Protein AF-A0AAU2HMX6-F1 (afdb_monomer_lite)

Secondary structure (DSSP, 8-state):
-EEEEE--TT--GGGGHHHHHHHHH-GGGTT-EEEEE-----S--SSTTPPPPPHHHHHHHHHHHHHHTSTT-SSEEEEEETTHHHHHHHHHHHHHHTT-HHHHTTEEEEEEES---STHHHHHHHHHHS-S---GGGTTSHHHHHHHHHHHHHHIIIIIS--S--SS-----EEEEEETT-SSS-HHHHHTT-SSEEEESS-TTTTT---STT-HHHHHHHHHHHHHHHHTTSS-PPPPPS-PPPPPPPPPPP----------------------------------------PPP---------------------------------------BSS-SSPPPTT-EEEEE--S-TTSPPEEEEE-TTS-EEEEEEEEEETTEEEEEEE------PPTT--GGGEEES-SSSSSS--EEEEPTTS-EEEEE--SSS-HHHHTT-EEE--BPPPEETTEEPP-S-GGGEEEE-SS-SSSPEEEEE-TT--EEEE-EEEEEEETTEEEEEEPPPEEE----SS--EEEEE-SSSSSSPEEEEE-TTS-EEEEEEEEEETTEEEEEEEEEEE------GGGEEEE--SSSSSPEEEEE-TT--EEEE----

Structure (mmCIF, N/CA/C/O backbone):
data_AF-A0AAU2HMX6-F1
#
_entry.id   AF-A0AAU2HMX6-F1
#
loop_
_atom_site.group_PDB
_atom_site.id
_atom_site.type_symbol
_atom_site.label_atom_id
_atom_site.label_alt_id
_atom_site.label_comp_id
_atom_site.label_asym_id
_atom_site.label_entity_id
_atom_site.label_seq_id
_atom_site.pdbx_PDB_ins_code
_atom_site.Cartn_x
_atom_site.Cartn_y
_atom_site.Cartn_z
_atom_site.occupancy
_atom_site.B_iso_or_equiv
_atom_site.auth_seq_id
_atom_site.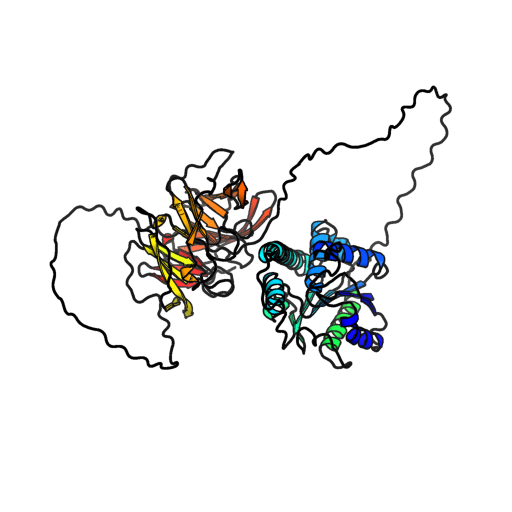auth_comp_id
_atom_site.auth_asym_id
_atom_site.auth_atom_id
_atom_site.pdbx_PDB_model_num
ATOM 1 N N . MET A 1 1 ? 9.942 -1.116 -40.403 1.00 94.50 1 MET A N 1
ATOM 2 C CA . MET A 1 1 ? 9.566 -1.044 -38.970 1.00 94.50 1 MET A CA 1
ATOM 3 C C . MET A 1 1 ? 10.843 -0.977 -38.151 1.00 94.50 1 MET A C 1
ATOM 5 O O . MET A 1 1 ? 11.750 -1.751 -38.435 1.00 94.50 1 MET A O 1
ATOM 9 N N . GLY A 1 2 ? 10.933 -0.077 -37.173 1.00 97.19 2 GLY A N 1
ATOM 10 C CA . GLY A 1 2 ? 12.078 -0.009 -36.263 1.00 97.19 2 GLY A CA 1
ATOM 11 C C . GLY A 1 2 ? 11.901 -0.976 -35.092 1.00 97.19 2 GLY A C 1
ATOM 12 O O . GLY A 1 2 ? 10.845 -0.991 -34.459 1.00 97.19 2 GLY A O 1
ATOM 13 N N . LEU A 1 3 ? 12.916 -1.786 -34.798 1.00 97.62 3 LEU A N 1
ATOM 14 C CA . LEU A 1 3 ? 12.977 -2.635 -33.607 1.00 97.62 3 LEU A CA 1
ATOM 15 C C . LEU A 1 3 ? 13.989 -2.040 -32.631 1.00 97.62 3 LEU A C 1
ATOM 17 O O . LEU A 1 3 ? 15.188 -2.269 -32.765 1.00 97.62 3 LEU A O 1
ATOM 21 N N . VAL A 1 4 ? 13.508 -1.277 -31.657 1.00 98.00 4 VAL A N 1
ATOM 22 C CA . VAL A 1 4 ? 14.359 -0.575 -30.693 1.00 98.00 4 VAL A CA 1
ATOM 23 C C . VAL A 1 4 ? 14.666 -1.498 -29.517 1.00 98.00 4 VAL A C 1
ATOM 25 O O . VAL A 1 4 ? 13.757 -1.959 -28.829 1.00 98.00 4 VAL A O 1
ATOM 28 N N . MET A 1 5 ? 15.950 -1.783 -29.301 1.00 97.00 5 MET A N 1
ATOM 29 C CA . MET A 1 5 ? 16.450 -2.757 -28.332 1.00 97.00 5 MET A CA 1
ATOM 30 C C . MET A 1 5 ? 17.122 -2.037 -27.158 1.00 97.00 5 MET A C 1
ATOM 32 O O . MET A 1 5 ? 18.159 -1.396 -27.328 1.00 97.00 5 MET A O 1
ATOM 36 N N . VAL A 1 6 ? 16.541 -2.151 -25.964 1.00 95.06 6 VAL A N 1
ATOM 37 C CA . VAL A 1 6 ? 16.967 -1.438 -24.748 1.00 95.06 6 VAL A CA 1
ATOM 38 C C . VAL A 1 6 ? 17.592 -2.436 -23.770 1.00 95.06 6 VAL A C 1
ATOM 40 O O . VAL A 1 6 ? 16.901 -3.304 -23.234 1.00 95.06 6 VAL A O 1
ATOM 43 N N . HIS A 1 7 ? 18.908 -2.344 -23.559 1.00 88.88 7 HIS A N 1
ATOM 44 C CA . HIS A 1 7 ? 19.645 -3.225 -22.640 1.00 88.88 7 HIS A CA 1
ATOM 45 C C . HIS A 1 7 ? 19.434 -2.845 -21.160 1.00 88.88 7 HIS A C 1
ATOM 47 O O . HIS A 1 7 ? 18.753 -1.870 -20.861 1.00 88.88 7 HIS A O 1
ATOM 53 N N . GLY A 1 8 ? 20.004 -3.622 -20.230 1.00 81.25 8 GLY A N 1
ATOM 54 C CA . GLY A 1 8 ? 19.900 -3.390 -18.785 1.00 81.25 8 GLY A CA 1
ATOM 55 C C . GLY A 1 8 ? 21.202 -2.942 -18.116 1.00 81.25 8 GLY A C 1
ATOM 56 O O . GLY A 1 8 ? 22.189 -2.599 -18.776 1.00 81.25 8 GLY A O 1
ATOM 57 N N . ILE A 1 9 ? 21.213 -2.974 -16.779 1.00 68.38 9 ILE A N 1
ATOM 58 C CA . ILE A 1 9 ? 22.360 -2.566 -15.956 1.00 68.38 9 ILE A CA 1
ATOM 59 C C . ILE A 1 9 ? 23.556 -3.515 -16.143 1.00 68.38 9 ILE A C 1
ATOM 61 O O . ILE A 1 9 ? 23.386 -4.729 -16.228 1.00 68.38 9 ILE A O 1
ATOM 65 N N . MET A 1 10 ? 24.778 -2.970 -16.172 1.00 61.97 10 MET A N 1
ATOM 66 C CA . MET A 1 10 ? 26.026 -3.726 -16.390 1.00 61.97 10 MET A CA 1
ATOM 67 C C . MET A 1 10 ? 26.096 -4.494 -17.721 1.00 61.97 10 MET A C 1
ATOM 69 O O . MET A 1 10 ? 26.859 -5.454 -17.845 1.00 61.97 10 MET A O 1
ATOM 73 N N . SER A 1 11 ? 25.302 -4.081 -18.701 1.00 71.75 11 SER A N 1
ATOM 74 C CA . SER A 1 11 ? 25.332 -4.605 -20.062 1.00 71.75 11 SER A CA 1
ATOM 75 C C . SER A 1 11 ? 25.375 -3.449 -21.048 1.00 71.75 11 SER A C 1
ATOM 77 O O . SER A 1 11 ? 24.916 -2.356 -20.714 1.00 71.75 11 SER A O 1
ATOM 79 N N . GLY A 1 12 ? 25.935 -3.681 -22.230 1.00 80.81 12 GLY A N 1
ATOM 80 C CA . GLY A 1 12 ? 25.816 -2.783 -23.366 1.00 80.81 12 GLY A CA 1
ATOM 81 C C . GLY A 1 12 ? 24.942 -3.376 -24.477 1.00 80.81 12 GLY A C 1
ATOM 82 O O . GLY A 1 12 ? 24.349 -4.452 -24.315 1.00 80.81 12 GLY A O 1
ATOM 83 N N . PRO A 1 13 ? 24.854 -2.693 -25.629 1.00 86.19 13 PRO A N 1
ATOM 84 C CA . PRO A 1 13 ? 24.048 -3.126 -26.771 1.00 86.19 13 PRO A CA 1
ATOM 85 C C . PRO A 1 13 ? 24.442 -4.512 -27.317 1.00 86.19 13 PRO A C 1
ATOM 87 O O . PRO A 1 13 ? 23.630 -5.173 -27.967 1.00 86.19 13 PRO A O 1
ATOM 90 N N . GLU A 1 14 ? 25.646 -5.003 -27.014 1.00 88.19 14 GLU A N 1
ATOM 91 C CA . GLU A 1 14 ? 26.159 -6.302 -27.451 1.00 88.19 14 GLU A CA 1
ATOM 92 C C . GLU A 1 14 ? 25.348 -7.513 -26.960 1.00 88.19 14 GLU A C 1
ATOM 94 O O . GLU A 1 14 ? 25.406 -8.578 -27.580 1.00 88.19 14 GLU A O 1
ATOM 99 N N . VAL A 1 15 ? 24.553 -7.376 -25.889 1.00 88.69 15 VAL A N 1
ATOM 100 C CA . VAL A 1 15 ? 23.686 -8.470 -25.401 1.00 88.69 15 VAL A CA 1
ATOM 101 C C . VAL A 1 15 ? 22.645 -8.901 -26.431 1.00 88.69 15 VAL A C 1
ATOM 103 O O . VAL A 1 15 ? 22.179 -10.040 -26.404 1.00 88.69 15 VAL A O 1
ATOM 106 N N . TRP A 1 16 ? 22.315 -8.010 -27.367 1.00 93.94 16 TRP A N 1
ATOM 107 C CA . TRP A 1 16 ? 21.343 -8.253 -28.422 1.00 93.94 16 TRP A CA 1
ATOM 108 C C . TRP A 1 16 ? 21.936 -8.937 -29.656 1.00 93.94 16 TRP A C 1
ATOM 110 O O . TRP A 1 16 ? 21.176 -9.406 -30.502 1.00 93.94 16 TRP A O 1
ATOM 120 N N . GLU A 1 17 ? 23.263 -9.052 -29.774 1.00 94.25 17 GLU A N 1
ATOM 121 C CA . GLU A 1 17 ? 23.932 -9.602 -30.964 1.00 94.25 17 GLU A CA 1
ATOM 122 C C . GLU A 1 17 ? 23.432 -10.988 -31.408 1.00 94.25 17 GLU A C 1
ATOM 124 O O . GLU A 1 17 ? 23.238 -11.178 -32.613 1.00 94.25 17 GLU A O 1
ATOM 129 N N . PRO A 1 18 ? 23.171 -11.962 -30.510 1.00 94.62 18 PRO A N 1
ATOM 130 C CA . PRO A 1 18 ? 22.609 -13.249 -30.919 1.00 94.62 18 PRO A CA 1
ATOM 131 C C . PRO A 1 18 ? 21.259 -13.097 -31.634 1.00 94.62 18 PRO A C 1
ATOM 133 O O . PRO A 1 18 ? 21.045 -13.676 -32.698 1.00 94.62 18 PRO A O 1
ATOM 136 N N . LEU A 1 19 ? 20.371 -12.255 -31.098 1.00 94.62 19 LEU A N 1
ATOM 137 C CA . LEU A 1 19 ? 19.058 -11.995 -31.686 1.00 94.62 19 LEU A CA 1
ATOM 138 C C . LEU A 1 19 ? 19.162 -11.155 -32.963 1.00 94.62 19 LEU A C 1
ATOM 140 O O . LEU A 1 19 ? 18.497 -11.484 -33.941 1.00 94.62 19 LEU A O 1
ATOM 144 N N . ARG A 1 20 ? 20.033 -10.137 -33.009 1.00 95.62 20 ARG A N 1
ATOM 145 C CA . ARG A 1 20 ? 20.263 -9.318 -34.214 1.00 95.62 20 ARG A CA 1
ATOM 146 C C . ARG A 1 20 ? 20.729 -10.163 -35.395 1.00 95.62 20 ARG A C 1
ATOM 148 O O . ARG A 1 20 ? 20.224 -9.987 -36.499 1.00 95.62 20 ARG A O 1
ATOM 155 N N . LYS A 1 21 ? 21.639 -11.116 -35.164 1.00 95.06 21 LYS A N 1
ATOM 156 C CA . LYS A 1 21 ? 22.114 -12.046 -36.202 1.00 95.06 21 LYS A CA 1
ATOM 157 C C . LYS A 1 21 ? 20.998 -12.934 -36.737 1.00 95.06 21 LYS A C 1
ATOM 159 O O . LYS A 1 21 ? 20.925 -13.141 -37.943 1.00 95.06 21 LYS A O 1
ATOM 164 N N . LEU A 1 22 ? 20.139 -13.448 -35.857 1.00 96.19 22 LEU A N 1
ATOM 165 C CA . LEU A 1 22 ? 19.007 -14.276 -36.268 1.00 96.19 22 LEU A CA 1
ATOM 166 C C . LEU A 1 22 ? 17.945 -13.460 -37.014 1.00 96.19 22 LEU A C 1
ATOM 168 O O . LEU A 1 22 ? 17.430 -13.943 -38.013 1.00 96.19 22 LEU A O 1
ATOM 172 N N . ILE A 1 23 ? 17.674 -12.220 -36.590 1.00 96.12 23 ILE A N 1
ATOM 173 C CA . ILE A 1 23 ? 16.753 -11.309 -37.287 1.00 96.12 23 ILE A CA 1
ATOM 174 C C . ILE A 1 23 ? 17.284 -10.974 -38.683 1.00 96.12 23 ILE A C 1
ATOM 176 O O . ILE A 1 23 ? 16.558 -11.128 -39.656 1.00 96.12 23 ILE A O 1
ATOM 180 N N . ALA A 1 24 ? 18.560 -10.598 -38.798 1.00 94.19 24 ALA A N 1
ATOM 181 C CA . ALA A 1 24 ? 19.183 -10.280 -40.083 1.00 94.19 24 ALA A CA 1
ATOM 182 C C . ALA A 1 24 ? 19.264 -11.487 -41.039 1.00 94.19 24 ALA A C 1
ATOM 184 O O . ALA A 1 24 ? 19.349 -11.310 -42.251 1.00 94.19 24 ALA A O 1
ATOM 185 N N . ALA A 1 25 ? 19.266 -12.713 -40.506 1.00 94.62 25 ALA A N 1
ATOM 186 C CA . ALA A 1 25 ? 19.290 -13.943 -41.293 1.00 94.62 25 ALA A CA 1
ATOM 187 C C . ALA A 1 25 ? 17.890 -14.460 -41.682 1.00 94.62 25 ALA A C 1
ATOM 189 O O . ALA A 1 25 ? 17.792 -15.370 -42.511 1.00 94.62 25 ALA A O 1
ATOM 190 N N . ASP A 1 26 ? 16.817 -13.932 -41.086 1.00 96.00 26 ASP A N 1
ATOM 191 C CA . ASP A 1 26 ? 15.445 -14.379 -41.323 1.00 96.00 26 ASP A CA 1
ATOM 192 C C . ASP A 1 26 ? 14.792 -13.565 -42.442 1.00 96.00 26 ASP A C 1
ATOM 194 O O . ASP A 1 26 ? 14.530 -12.372 -42.298 1.00 96.00 26 ASP A O 1
ATOM 198 N N . ARG A 1 27 ? 14.495 -14.229 -43.564 1.00 94.25 27 ARG A N 1
ATOM 199 C CA . ARG A 1 27 ? 13.898 -13.590 -44.748 1.00 94.25 27 ARG A CA 1
ATOM 200 C C . ARG A 1 27 ? 12.530 -12.975 -44.478 1.00 94.25 27 ARG A C 1
ATOM 202 O O . ARG A 1 27 ? 12.172 -11.989 -45.111 1.00 94.25 27 ARG A O 1
ATOM 209 N N . ASP A 1 28 ? 11.777 -13.524 -43.528 1.00 94.44 28 ASP A N 1
ATOM 210 C CA . ASP A 1 28 ? 10.459 -12.984 -43.199 1.00 94.44 28 ASP A CA 1
ATOM 211 C C . ASP A 1 28 ? 10.566 -11.716 -42.339 1.00 94.44 28 ASP A C 1
ATOM 213 O O . ASP A 1 28 ? 9.545 -11.096 -42.069 1.00 94.44 28 ASP A O 1
ATOM 217 N N . LEU A 1 29 ? 11.769 -11.325 -41.894 1.00 96.19 29 LEU A N 1
ATOM 218 C CA . LEU A 1 29 ? 12.019 -10.137 -41.072 1.00 96.19 29 LEU A CA 1
ATOM 219 C C . LEU A 1 29 ? 12.827 -9.046 -41.801 1.00 96.19 29 LEU A C 1
ATOM 221 O O . LEU A 1 29 ? 13.245 -8.086 -41.161 1.00 96.19 29 LEU A O 1
ATOM 225 N N . GLU A 1 30 ? 13.008 -9.132 -43.126 1.00 93.94 30 GLU A N 1
ATOM 226 C CA . GLU A 1 30 ? 13.769 -8.143 -43.925 1.00 93.94 30 GLU A CA 1
ATOM 227 C C . GLU A 1 30 ? 13.235 -6.700 -43.806 1.00 93.94 30 GLU A C 1
ATOM 229 O O . GLU A 1 30 ? 13.969 -5.740 -44.025 1.00 93.94 30 GLU A O 1
ATOM 234 N N . PHE A 1 31 ? 11.965 -6.527 -43.428 1.00 93.50 31 PHE A N 1
ATOM 235 C CA . PHE A 1 31 ? 11.323 -5.222 -43.224 1.00 93.50 31 PHE A CA 1
ATOM 236 C C . PHE A 1 31 ? 11.643 -4.566 -41.862 1.00 93.50 31 PHE A C 1
ATOM 238 O O . PHE A 1 31 ? 11.143 -3.470 -41.557 1.00 93.50 31 PHE A O 1
ATOM 245 N N . VAL A 1 32 ? 12.406 -5.255 -41.010 1.00 96.31 32 VAL A N 1
ATOM 246 C CA . VAL A 1 32 ? 12.734 -4.847 -39.642 1.00 96.31 32 VAL A CA 1
ATOM 247 C C . VAL A 1 32 ? 14.151 -4.307 -39.585 1.00 96.31 32 VAL A C 1
ATOM 249 O O . VAL A 1 32 ? 15.094 -4.983 -39.984 1.00 96.31 32 VAL A O 1
ATOM 252 N N . GLU A 1 33 ? 14.312 -3.127 -38.997 1.00 96.12 33 GLU A N 1
ATOM 253 C CA . GLU A 1 33 ? 15.625 -2.553 -38.715 1.00 96.12 33 GLU A CA 1
ATOM 254 C C . GLU A 1 33 ? 15.913 -2.602 -37.205 1.00 96.12 33 GLU A C 1
ATOM 256 O O . GLU A 1 33 ? 15.239 -1.909 -36.437 1.00 96.12 33 GLU A O 1
ATOM 261 N N . PRO A 1 34 ? 16.864 -3.440 -36.738 1.00 95.56 34 PRO A N 1
ATOM 262 C CA . PRO A 1 34 ? 17.247 -3.493 -35.329 1.00 95.56 34 PRO A CA 1
ATOM 263 C C . PRO A 1 34 ? 18.099 -2.285 -34.929 1.00 95.56 34 PRO A C 1
ATOM 265 O O . PRO A 1 34 ? 19.228 -2.121 -35.396 1.00 95.56 34 PRO A O 1
ATOM 268 N N . LEU A 1 35 ? 17.576 -1.498 -33.997 1.00 95.25 35 LEU A N 1
ATOM 269 C CA . LEU A 1 35 ? 18.154 -0.270 -33.468 1.00 95.25 35 LEU A CA 1
ATOM 270 C C . LEU A 1 35 ? 18.555 -0.502 -32.009 1.00 95.25 35 LEU A C 1
ATOM 272 O O . LEU A 1 35 ? 17.697 -0.644 -31.141 1.00 95.25 35 LEU A O 1
ATOM 276 N N . ALA A 1 36 ? 19.853 -0.594 -31.725 1.00 92.69 36 ALA A N 1
ATOM 277 C CA . ALA A 1 36 ? 20.330 -0.780 -30.357 1.00 92.69 36 ALA A CA 1
ATOM 278 C C . ALA A 1 36 ? 20.479 0.582 -29.665 1.00 92.69 36 ALA A C 1
ATOM 280 O O . ALA A 1 36 ? 21.261 1.420 -30.115 1.00 92.69 36 ALA A O 1
ATOM 281 N N . PHE A 1 37 ? 19.729 0.793 -28.584 1.00 92.50 37 PHE A N 1
ATOM 282 C CA . PHE A 1 37 ? 19.840 1.989 -27.756 1.00 92.50 37 PHE A CA 1
ATOM 283 C C . PHE A 1 37 ? 20.982 1.810 -26.752 1.00 92.50 37 PHE A C 1
ATOM 285 O O . PHE A 1 37 ? 20.978 0.850 -25.980 1.00 92.50 37 PHE A O 1
ATOM 292 N N . GLU A 1 38 ? 21.954 2.722 -26.776 1.00 87.00 38 GLU A N 1
ATOM 293 C CA . GLU A 1 38 ? 23.119 2.710 -25.890 1.00 87.00 38 GLU A CA 1
ATOM 294 C C . GLU A 1 38 ? 23.001 3.813 -24.838 1.00 87.00 38 GLU A C 1
ATOM 296 O O . GLU A 1 38 ? 22.761 4.978 -25.154 1.00 87.00 38 GLU A O 1
ATOM 301 N N . TYR A 1 39 ? 23.219 3.452 -23.575 1.00 80.06 39 TYR A N 1
ATOM 302 C CA . TYR A 1 39 ? 23.318 4.408 -22.478 1.00 80.06 39 TYR A CA 1
ATOM 303 C C . TYR A 1 39 ? 24.328 3.934 -21.428 1.00 80.06 39 TYR A C 1
ATOM 305 O O . TYR A 1 39 ? 24.641 2.749 -21.314 1.00 80.06 39 TYR A O 1
ATOM 313 N N . ALA A 1 40 ? 24.872 4.869 -20.645 1.00 67.50 40 ALA A N 1
ATOM 314 C CA . ALA A 1 40 ? 25.894 4.546 -19.652 1.00 67.50 40 ALA A CA 1
ATOM 315 C C . ALA A 1 40 ? 25.316 3.702 -18.498 1.00 67.50 40 ALA A C 1
ATOM 317 O O . ALA A 1 40 ? 24.477 4.185 -17.739 1.00 67.50 40 ALA A O 1
ATOM 318 N N . THR A 1 41 ? 25.816 2.471 -18.320 1.00 62.09 41 THR A N 1
ATOM 319 C CA . THR A 1 41 ? 25.439 1.568 -17.213 1.00 62.09 41 THR A CA 1
ATOM 320 C C . THR A 1 41 ? 26.666 0.972 -16.512 1.00 62.09 41 THR A C 1
ATOM 322 O O . THR A 1 41 ? 27.719 0.794 -17.121 1.00 62.09 41 THR A O 1
ATOM 325 N N . GLY A 1 42 ? 26.569 0.677 -15.209 1.00 51.97 42 GLY A N 1
ATOM 326 C CA . GLY A 1 42 ? 27.659 0.070 -14.431 1.00 51.97 42 GLY A CA 1
ATOM 327 C C . GLY A 1 42 ? 27.412 0.082 -12.916 1.00 51.97 42 GLY A C 1
ATOM 328 O O . GLY A 1 42 ? 26.465 0.707 -12.454 1.00 51.97 42 GLY A O 1
ATOM 329 N N . LEU A 1 43 ? 28.255 -0.619 -12.141 1.00 44.28 43 LEU A N 1
ATOM 330 C CA . LEU A 1 43 ? 28.184 -0.654 -10.663 1.00 44.28 43 LEU A CA 1
ATOM 331 C C . LEU A 1 43 ? 29.085 0.383 -9.973 1.00 44.28 43 LEU A C 1
ATOM 333 O O . LEU A 1 43 ? 28.834 0.746 -8.830 1.00 44.28 43 LEU A O 1
ATOM 337 N N . LEU A 1 44 ? 30.164 0.822 -10.632 1.00 42.19 44 LEU A N 1
ATOM 338 C CA . LEU A 1 44 ? 31.196 1.693 -10.061 1.00 42.19 44 LEU A CA 1
ATOM 339 C C . LEU A 1 44 ? 31.737 2.636 -11.139 1.00 4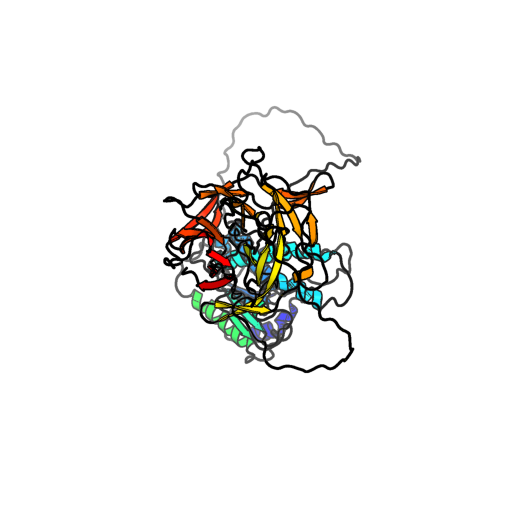2.19 44 LEU A C 1
ATOM 341 O O . LEU A 1 44 ? 32.163 2.188 -12.205 1.00 42.19 44 LEU A O 1
ATOM 345 N N . SER A 1 45 ? 31.743 3.940 -10.860 1.00 45.19 45 SER A N 1
ATOM 346 C CA . SER A 1 45 ? 32.347 4.935 -11.744 1.00 45.19 45 SER A CA 1
ATOM 347 C C . SER A 1 45 ? 33.834 5.055 -11.418 1.00 45.19 45 SER A C 1
ATOM 349 O O . SER A 1 45 ? 34.213 5.533 -10.353 1.00 45.19 45 SER A O 1
ATOM 351 N N . VAL A 1 46 ? 34.698 4.616 -12.336 1.00 44.56 46 VAL A N 1
ATOM 352 C CA . VAL A 1 46 ? 36.167 4.724 -12.203 1.00 44.56 46 VAL A CA 1
ATOM 353 C C . VAL A 1 46 ? 36.662 6.177 -12.275 1.00 44.56 46 VAL A C 1
ATOM 355 O O . VAL A 1 46 ? 37.825 6.449 -11.986 1.00 44.56 46 VAL A O 1
ATOM 358 N N . ASN A 1 47 ? 35.792 7.115 -12.663 1.00 49.50 47 ASN A N 1
ATOM 359 C CA . ASN A 1 47 ? 36.091 8.537 -12.755 1.00 49.50 47 ASN A CA 1
ATOM 360 C C . ASN A 1 47 ? 35.179 9.318 -11.788 1.00 49.50 47 ASN A C 1
ATOM 362 O O . ASN A 1 47 ? 33.972 9.360 -12.020 1.00 49.50 47 ASN A O 1
ATOM 366 N N . PRO A 1 48 ? 35.723 9.994 -10.760 1.00 46.06 48 PRO A N 1
ATOM 367 C CA . PRO A 1 48 ? 34.930 10.712 -9.757 1.00 46.06 48 PRO A CA 1
ATOM 368 C C . PRO A 1 48 ? 34.090 11.878 -10.313 1.00 46.06 48 PRO A C 1
ATOM 370 O O . PRO A 1 48 ? 33.243 12.400 -9.597 1.00 46.06 48 PRO A O 1
ATOM 373 N N . LEU A 1 49 ? 34.292 12.282 -11.575 1.00 43.66 49 LEU A N 1
ATOM 374 C CA . LEU A 1 49 ? 33.473 13.285 -12.269 1.00 43.66 49 LEU A CA 1
ATOM 375 C C . LEU A 1 49 ? 32.338 12.683 -13.122 1.00 43.66 49 LEU A C 1
ATOM 377 O O . LEU A 1 49 ? 31.532 13.434 -13.666 1.00 43.66 49 LEU A O 1
ATOM 381 N N . ARG A 1 50 ? 32.267 11.353 -13.284 1.00 49.56 50 ARG A N 1
ATOM 382 C CA . ARG A 1 50 ? 31.183 10.674 -14.014 1.00 49.56 50 ARG A CA 1
ATOM 383 C C . ARG A 1 50 ? 30.119 10.177 -13.039 1.00 49.56 50 ARG A C 1
ATOM 385 O O . ARG A 1 50 ? 30.407 9.321 -12.205 1.00 49.56 50 ARG A O 1
ATOM 392 N N . VAL A 1 51 ? 28.898 10.678 -13.207 1.00 52.47 51 VAL A N 1
ATOM 393 C CA . VAL A 1 51 ? 27.686 10.236 -12.504 1.00 52.47 51 VAL A CA 1
ATOM 394 C C . VAL A 1 51 ? 26.941 9.248 -13.406 1.00 52.47 51 VAL A C 1
ATOM 396 O O . VAL A 1 51 ? 26.827 9.492 -14.607 1.00 52.47 51 VAL A O 1
ATOM 399 N N . PHE A 1 52 ? 26.464 8.127 -12.858 1.00 58.00 52 PHE A N 1
ATOM 400 C CA . PHE A 1 52 ? 25.572 7.238 -13.608 1.00 58.00 52 PHE A CA 1
ATOM 401 C C . PHE A 1 52 ? 24.207 7.920 -13.787 1.00 58.00 52 PHE A C 1
ATOM 403 O O . PHE A 1 52 ? 23.685 8.457 -12.809 1.00 58.00 52 PHE A O 1
ATOM 410 N N . PRO A 1 53 ? 23.638 7.936 -15.005 1.00 61.84 53 PRO A N 1
ATOM 411 C CA . PRO A 1 53 ? 22.353 8.581 -15.249 1.00 61.84 53 PRO A CA 1
ATOM 412 C C . PRO A 1 53 ? 21.236 7.879 -14.462 1.00 61.84 53 PRO A C 1
ATOM 414 O O . PRO A 1 53 ? 21.230 6.652 -14.345 1.00 61.84 53 PRO A O 1
ATOM 417 N N . SER A 1 54 ? 20.287 8.651 -13.924 1.00 72.69 54 SER A N 1
ATOM 418 C CA . SER A 1 54 ? 19.074 8.096 -13.307 1.00 72.69 54 SER A CA 1
ATOM 419 C C . SER A 1 54 ? 18.164 7.474 -14.372 1.00 72.69 54 SER A C 1
ATOM 421 O O . SER A 1 54 ? 18.296 7.784 -15.557 1.00 72.69 54 SER A O 1
ATOM 423 N N . ILE A 1 55 ? 17.199 6.637 -13.971 1.00 74.38 55 ILE A N 1
ATOM 424 C CA . ILE A 1 55 ? 16.208 6.074 -14.910 1.00 74.38 55 ILE A CA 1
ATOM 425 C C . ILE A 1 55 ? 15.451 7.193 -15.642 1.00 74.38 55 ILE A C 1
ATOM 427 O O . ILE A 1 55 ? 15.205 7.060 -16.836 1.00 74.38 55 ILE A O 1
ATOM 431 N N . ASP A 1 56 ? 15.165 8.316 -14.974 1.00 74.06 56 ASP A N 1
ATOM 432 C CA . ASP A 1 56 ? 14.588 9.513 -15.603 1.00 74.06 56 ASP A CA 1
ATOM 433 C C . ASP A 1 56 ? 15.480 10.066 -16.720 1.00 74.06 56 ASP A C 1
ATOM 435 O O . ASP A 1 56 ? 15.015 10.293 -17.833 1.00 74.06 56 ASP A O 1
ATOM 439 N N . THR A 1 57 ? 16.779 10.229 -16.451 1.00 78.50 57 THR A N 1
ATOM 440 C CA . THR A 1 57 ? 17.738 10.717 -17.453 1.00 78.50 57 THR A CA 1
ATOM 441 C C . THR A 1 57 ? 17.861 9.751 -18.630 1.00 78.50 57 THR A C 1
ATOM 443 O O . THR A 1 57 ? 17.945 10.183 -19.778 1.00 78.50 57 THR A O 1
ATOM 446 N N . VAL A 1 58 ? 17.851 8.441 -18.372 1.00 83.31 58 VAL A N 1
ATOM 447 C CA . VAL A 1 58 ? 17.893 7.437 -19.441 1.00 83.31 58 VAL A CA 1
ATOM 448 C C . VAL A 1 58 ? 16.579 7.417 -20.231 1.00 83.31 58 VAL A C 1
ATOM 450 O O . VAL A 1 58 ? 16.621 7.279 -21.447 1.00 83.31 58 VAL A O 1
ATOM 453 N N . ALA A 1 59 ? 15.424 7.609 -19.589 1.00 87.25 59 ALA A N 1
ATOM 454 C CA . ALA A 1 59 ? 14.131 7.722 -20.264 1.00 87.25 59 ALA A CA 1
ATOM 455 C C . ALA A 1 59 ? 14.052 8.974 -21.157 1.00 87.25 59 ALA A C 1
ATOM 457 O O . ALA A 1 59 ? 13.552 8.892 -22.279 1.00 87.25 59 ALA A O 1
ATOM 458 N N . ASP A 1 60 ? 14.599 10.107 -20.710 1.00 85.50 60 ASP A N 1
ATOM 459 C CA . ASP A 1 60 ? 14.723 11.317 -21.532 1.00 85.50 60 ASP A CA 1
ATOM 460 C C . ASP A 1 60 ? 15.721 11.110 -22.689 1.00 85.50 60 ASP A C 1
ATOM 462 O O . ASP A 1 60 ? 15.484 11.562 -23.808 1.00 85.50 60 ASP A O 1
ATOM 466 N N . SER A 1 61 ? 16.800 10.353 -22.465 1.00 88.94 61 SER A N 1
ATOM 467 C CA . SER A 1 61 ? 17.719 9.950 -23.537 1.00 88.94 61 SER A CA 1
ATOM 468 C C . SER A 1 61 ? 17.064 8.993 -24.536 1.00 88.94 61 SER A C 1
ATOM 470 O O . SER A 1 61 ? 17.335 9.095 -25.728 1.00 88.94 61 SER A O 1
ATOM 472 N N . LEU A 1 62 ? 16.201 8.080 -24.078 1.00 94.06 62 LEU A N 1
ATOM 473 C CA . LEU A 1 62 ? 15.424 7.196 -24.946 1.00 94.06 62 LEU A CA 1
ATOM 474 C C . LEU A 1 62 ? 14.413 8.008 -25.761 1.00 94.06 62 LEU A C 1
ATOM 476 O O . LEU A 1 62 ? 14.256 7.759 -26.950 1.00 94.06 62 LEU A O 1
ATOM 480 N N . LYS A 1 63 ? 13.764 9.008 -25.156 1.00 94.06 63 LYS A N 1
ATOM 481 C CA . LYS A 1 63 ? 12.889 9.951 -25.867 1.00 94.06 63 LYS A CA 1
ATOM 482 C C . LYS A 1 63 ? 13.624 10.631 -27.022 1.00 94.06 63 LYS A C 1
ATOM 484 O O . LYS A 1 63 ? 13.088 10.643 -28.128 1.00 94.06 63 LYS A O 1
ATOM 489 N N . GLU A 1 64 ? 14.819 11.167 -26.772 1.00 92.69 64 GLU A N 1
ATOM 490 C CA . GLU A 1 64 ? 15.626 11.803 -27.819 1.00 92.69 64 GLU A CA 1
ATOM 491 C C . GLU A 1 64 ? 16.031 10.784 -28.889 1.00 92.69 64 GLU A C 1
ATOM 493 O O . GLU A 1 64 ? 15.762 11.018 -30.061 1.00 92.69 64 GLU A O 1
ATOM 498 N N . TYR A 1 65 ? 16.529 9.607 -28.488 1.00 95.62 65 TYR A N 1
ATOM 499 C CA . TYR A 1 65 ? 16.919 8.539 -29.417 1.00 95.62 65 TYR A CA 1
ATOM 500 C C . TYR A 1 65 ? 15.782 8.127 -30.351 1.00 95.62 65 TYR A C 1
ATOM 502 O O . TYR A 1 65 ? 15.940 7.942 -31.559 1.00 95.62 65 TYR A O 1
ATOM 510 N N . LEU A 1 66 ? 14.584 7.991 -29.786 1.00 95.94 66 LEU A N 1
ATOM 511 C CA . LEU A 1 66 ? 13.401 7.669 -30.558 1.00 95.94 66 LEU A CA 1
ATOM 512 C C . LEU A 1 66 ? 13.066 8.794 -31.550 1.00 95.94 66 LEU A C 1
ATOM 514 O O . LEU A 1 66 ? 12.603 8.508 -32.655 1.00 95.94 66 LEU A O 1
ATOM 518 N N . ALA A 1 67 ? 13.257 10.060 -31.182 1.00 91.31 67 ALA A N 1
ATOM 519 C CA . ALA A 1 67 ? 12.999 11.198 -32.060 1.00 91.31 67 ALA A CA 1
ATOM 520 C C . ALA A 1 67 ? 14.047 11.336 -33.180 1.00 91.31 67 ALA A C 1
ATOM 522 O O . ALA A 1 67 ? 13.678 11.668 -34.307 1.00 91.31 67 ALA A O 1
ATOM 523 N N . THR A 1 68 ? 15.321 11.054 -32.899 1.00 91.06 68 THR A N 1
ATOM 524 C CA . THR A 1 68 ? 16.443 11.273 -33.823 1.00 91.06 68 THR A CA 1
ATOM 525 C C . THR A 1 68 ? 16.800 10.024 -34.621 1.00 91.06 68 THR A C 1
ATOM 527 O O . THR A 1 68 ? 16.701 10.030 -35.847 1.00 91.06 68 THR A O 1
ATOM 530 N N . GLU A 1 69 ? 17.179 8.934 -33.953 1.00 92.88 69 GLU A N 1
ATOM 531 C CA . GLU A 1 69 ? 17.647 7.706 -34.601 1.00 92.88 69 GLU A CA 1
ATOM 532 C C . GLU A 1 69 ? 16.490 6.823 -35.077 1.00 92.88 69 GLU A C 1
ATOM 534 O O . GLU A 1 69 ? 16.566 6.230 -36.152 1.00 92.88 69 GLU A O 1
ATOM 539 N N . ALA A 1 70 ? 15.393 6.766 -34.316 1.00 93.50 70 ALA A N 1
ATOM 540 C CA . ALA A 1 70 ? 14.188 6.039 -34.725 1.00 93.50 70 ALA A CA 1
ATOM 541 C C . ALA A 1 70 ? 13.140 6.936 -35.418 1.00 93.50 70 ALA A C 1
ATOM 543 O O . ALA A 1 70 ? 12.028 6.487 -35.703 1.00 93.50 70 ALA A O 1
ATOM 544 N N . GLY A 1 71 ? 13.480 8.199 -35.707 1.00 89.81 71 GLY A N 1
ATOM 545 C CA . GLY A 1 71 ? 12.565 9.195 -36.276 1.00 89.81 71 GLY A CA 1
ATOM 546 C C . GLY A 1 71 ? 12.017 8.836 -37.660 1.00 89.81 71 GLY A C 1
ATOM 547 O O . GLY A 1 71 ? 10.910 9.238 -38.002 1.00 89.81 71 GLY A O 1
ATOM 548 N N . ALA A 1 72 ? 12.760 8.039 -38.433 1.00 91.62 72 ALA A N 1
ATOM 549 C CA . ALA A 1 72 ? 12.384 7.623 -39.784 1.00 91.62 72 ALA A CA 1
ATOM 550 C C . ALA A 1 72 ? 11.352 6.478 -39.834 1.00 91.62 72 ALA A C 1
ATOM 552 O O . ALA A 1 72 ? 10.909 6.112 -40.923 1.00 91.62 72 ALA A O 1
ATOM 553 N N . PHE A 1 73 ? 10.986 5.883 -38.692 1.00 94.00 73 PHE A N 1
ATOM 554 C CA . PHE A 1 73 ? 10.086 4.731 -38.647 1.00 94.00 73 PHE A CA 1
ATOM 555 C C . PHE A 1 73 ? 8.714 5.112 -38.086 1.00 94.00 73 PHE A C 1
ATOM 557 O O . PHE A 1 73 ? 8.579 5.450 -36.911 1.00 94.00 73 PHE A O 1
ATOM 564 N N . ASP A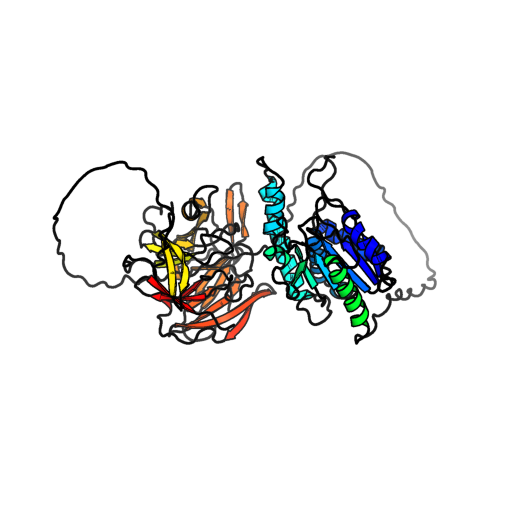 1 74 ? 7.676 4.934 -38.904 1.00 89.69 74 ASP A N 1
ATOM 565 C CA . ASP A 1 74 ? 6.273 5.135 -38.501 1.00 89.69 74 ASP A CA 1
ATOM 566 C C . ASP A 1 74 ? 5.749 4.028 -37.568 1.00 89.69 74 ASP A C 1
ATOM 568 O O . ASP A 1 74 ? 4.726 4.180 -36.903 1.00 89.69 74 ASP A O 1
ATOM 572 N N . GLN A 1 75 ? 6.451 2.893 -37.526 1.00 94.12 75 GLN A N 1
ATOM 573 C CA . GLN A 1 75 ? 6.137 1.752 -36.672 1.00 94.12 75 GLN A CA 1
ATOM 574 C C . GLN A 1 75 ? 7.357 1.351 -35.867 1.00 94.12 75 GLN A C 1
ATOM 576 O O . GLN A 1 75 ? 8.397 0.999 -36.439 1.00 94.12 75 GLN A O 1
ATOM 581 N N . LEU A 1 76 ? 7.191 1.346 -34.550 1.00 97.25 76 LEU A N 1
ATOM 582 C CA . LEU A 1 76 ? 8.202 0.952 -33.588 1.00 97.25 76 LEU A CA 1
ATOM 583 C C . LEU A 1 76 ? 7.732 -0.249 -32.768 1.00 97.25 76 LEU A C 1
ATOM 585 O O . LEU A 1 76 ? 6.609 -0.276 -32.263 1.00 97.25 76 LEU A O 1
ATOM 589 N N . LEU A 1 77 ? 8.629 -1.216 -32.598 1.00 97.94 77 LEU A N 1
ATOM 590 C CA . LEU A 1 77 ? 8.532 -2.258 -31.585 1.00 97.94 77 LEU A CA 1
ATOM 591 C C . LEU A 1 77 ? 9.676 -2.056 -30.596 1.00 97.94 77 LEU A C 1
ATOM 593 O O . LEU A 1 77 ? 10.841 -2.047 -30.991 1.00 97.94 77 LEU A O 1
ATOM 597 N N . LEU A 1 78 ? 9.348 -1.900 -29.317 1.00 98.12 78 LEU A N 1
ATOM 598 C CA . LEU A 1 78 ? 10.334 -1.830 -28.243 1.00 98.12 78 LEU A CA 1
ATOM 599 C C . LEU A 1 78 ? 10.572 -3.236 -27.699 1.00 98.12 78 LEU A C 1
ATOM 601 O O . LEU A 1 78 ? 9.622 -3.916 -27.321 1.00 98.12 78 LEU A O 1
ATOM 605 N N . VAL A 1 79 ? 11.828 -3.664 -27.625 1.00 97.88 79 VAL A N 1
ATOM 606 C CA . VAL A 1 79 ? 12.235 -4.879 -26.914 1.00 97.88 79 VAL A CA 1
ATOM 607 C C . VAL A 1 79 ? 13.234 -4.512 -25.828 1.00 97.88 79 VAL A C 1
ATOM 609 O O . VAL A 1 79 ? 14.233 -3.841 -26.079 1.00 97.88 79 VAL A O 1
ATOM 612 N N . THR A 1 80 ? 12.948 -4.914 -24.599 1.00 96.44 80 THR A N 1
ATOM 613 C CA . THR A 1 80 ? 13.722 -4.527 -23.422 1.00 96.44 80 THR A CA 1
ATOM 614 C C . THR A 1 80 ? 14.221 -5.758 -22.682 1.00 96.44 80 THR A C 1
ATOM 616 O O . THR A 1 80 ? 13.614 -6.832 -22.737 1.00 96.44 80 THR A O 1
ATOM 619 N N . HIS A 1 81 ? 15.355 -5.610 -22.000 1.00 93.12 81 HIS A N 1
ATOM 620 C CA . HIS A 1 81 ? 15.900 -6.638 -21.119 1.00 93.12 81 HIS A CA 1
ATOM 621 C C . HIS A 1 81 ? 16.336 -6.053 -19.784 1.00 93.12 81 HIS A C 1
ATOM 623 O O . HIS A 1 81 ? 16.879 -4.946 -19.737 1.00 93.12 81 HIS A O 1
ATOM 629 N N . SER A 1 82 ? 16.111 -6.799 -18.697 1.00 87.50 82 SER A N 1
ATOM 630 C CA . SER A 1 82 ? 16.522 -6.389 -17.350 1.00 87.50 82 SER A CA 1
ATOM 631 C C . SER A 1 82 ? 16.025 -4.962 -17.040 1.00 87.50 82 SER A C 1
ATOM 633 O O . SER A 1 82 ? 14.872 -4.641 -17.340 1.00 87.50 82 SER A O 1
ATOM 635 N N . GLN A 1 83 ? 16.862 -4.081 -16.483 1.00 83.56 83 GLN A N 1
ATOM 636 C CA . GLN A 1 83 ? 16.494 -2.692 -16.160 1.00 83.56 83 GLN A CA 1
ATOM 637 C C . GLN A 1 83 ? 15.989 -1.869 -17.367 1.00 83.56 83 GLN A C 1
ATOM 639 O O . GLN A 1 83 ? 15.271 -0.890 -17.169 1.00 83.56 83 GLN A O 1
ATOM 644 N N . GLY A 1 84 ? 16.281 -2.267 -18.609 1.00 87.88 84 GLY A N 1
ATOM 645 C CA . GLY A 1 84 ? 15.766 -1.589 -19.801 1.00 87.88 84 GLY A CA 1
ATOM 646 C C . GLY A 1 84 ? 14.236 -1.543 -19.859 1.00 87.88 84 GLY A C 1
ATOM 647 O O . GLY A 1 84 ? 13.663 -0.603 -20.410 1.00 87.88 84 GLY A O 1
ATOM 648 N N . GLY A 1 85 ? 13.556 -2.510 -19.231 1.00 89.75 85 GLY A N 1
ATOM 649 C CA . GLY A 1 85 ? 12.097 -2.505 -19.115 1.00 89.75 85 GLY A CA 1
ATOM 650 C C . GLY A 1 85 ? 11.577 -1.356 -18.255 1.00 89.75 85 GLY A C 1
ATOM 651 O O . GLY A 1 85 ? 10.549 -0.773 -18.583 1.00 89.75 85 GLY A O 1
ATOM 652 N N . LEU A 1 86 ? 12.307 -0.973 -17.204 1.00 86.31 86 LEU A N 1
ATOM 653 C CA . LEU A 1 86 ? 11.962 0.176 -16.363 1.00 86.31 86 LEU A CA 1
ATOM 654 C C . LEU A 1 86 ? 12.175 1.497 -17.104 1.00 86.31 86 LEU A C 1
ATOM 656 O O . LEU A 1 86 ? 11.354 2.400 -16.993 1.00 86.31 86 LEU A O 1
ATOM 660 N N . VAL A 1 87 ? 13.240 1.593 -17.906 1.00 89.50 87 VAL A N 1
ATOM 661 C CA . VAL A 1 87 ? 13.503 2.760 -18.766 1.00 89.50 87 VAL A CA 1
ATOM 662 C C . VAL A 1 87 ? 12.357 2.969 -19.756 1.00 89.50 87 VAL A C 1
ATOM 664 O O . VAL A 1 87 ? 11.835 4.077 -19.869 1.00 89.50 87 VAL A O 1
ATOM 667 N N . ALA A 1 88 ? 11.940 1.906 -20.451 1.00 94.19 88 ALA A N 1
ATOM 668 C CA . ALA A 1 88 ? 10.852 1.982 -21.421 1.00 94.19 88 ALA A CA 1
ATOM 669 C C . ALA A 1 88 ? 9.518 2.346 -20.758 1.00 94.19 88 ALA A C 1
ATOM 671 O O . ALA A 1 88 ? 8.831 3.248 -21.231 1.00 94.19 88 ALA A O 1
ATOM 672 N N . GLN A 1 89 ? 9.174 1.704 -19.638 1.00 92.38 89 GLN A N 1
ATOM 673 C CA . GLN A 1 89 ? 7.966 2.042 -18.886 1.00 92.38 89 GLN A CA 1
ATOM 674 C C . GLN A 1 89 ? 7.989 3.500 -18.405 1.00 92.38 89 GLN A C 1
ATOM 676 O O . GLN A 1 89 ? 6.996 4.213 -18.544 1.00 92.38 89 GLN A O 1
ATOM 681 N N . ARG A 1 90 ? 9.139 3.982 -17.911 1.00 89.81 90 ARG A N 1
ATOM 682 C CA . ARG A 1 90 ? 9.288 5.360 -17.430 1.00 89.81 90 ARG A CA 1
ATOM 683 C C . ARG A 1 90 ? 9.132 6.380 -18.547 1.00 89.81 90 ARG A C 1
ATOM 685 O O . ARG A 1 90 ? 8.478 7.401 -18.351 1.00 89.81 90 ARG A O 1
ATOM 692 N N . TYR A 1 91 ? 9.698 6.093 -19.714 1.00 95.25 91 TYR A N 1
ATOM 693 C CA . TYR A 1 91 ? 9.503 6.897 -20.913 1.00 95.25 91 TYR A CA 1
ATOM 694 C C . TYR A 1 91 ? 8.013 7.013 -21.276 1.00 95.25 91 TYR A C 1
ATOM 696 O O . TYR A 1 91 ? 7.522 8.128 -21.455 1.00 95.25 91 TYR A O 1
ATOM 704 N N . LEU A 1 92 ? 7.282 5.891 -21.315 1.00 95.31 92 LEU A N 1
ATOM 705 C CA . LEU A 1 92 ? 5.845 5.883 -21.617 1.00 95.31 92 LEU A CA 1
ATOM 706 C C . LEU A 1 92 ? 5.050 6.715 -20.600 1.00 95.31 92 LEU A C 1
ATOM 708 O O . LEU A 1 92 ? 4.302 7.608 -20.991 1.00 95.31 92 LEU A O 1
ATOM 712 N N . ALA A 1 93 ? 5.261 6.476 -19.303 1.00 89.00 93 ALA A N 1
ATOM 713 C CA . ALA A 1 93 ? 4.555 7.187 -18.240 1.00 89.00 93 ALA A CA 1
ATOM 714 C C . ALA A 1 93 ? 4.797 8.706 -18.288 1.00 89.00 93 ALA A C 1
ATOM 716 O O . ALA A 1 93 ? 3.855 9.485 -18.160 1.00 89.00 93 ALA A O 1
ATOM 717 N N . ARG A 1 94 ? 6.041 9.142 -18.534 1.00 89.62 94 ARG A N 1
ATOM 718 C CA . ARG A 1 94 ? 6.387 10.570 -18.662 1.00 89.62 94 ARG A CA 1
ATOM 719 C C . ARG A 1 94 ? 5.716 11.217 -19.868 1.00 89.62 94 ARG A C 1
ATOM 721 O O . ARG A 1 94 ? 5.150 12.293 -19.741 1.00 89.62 94 ARG A O 1
ATOM 728 N N . MET A 1 95 ? 5.718 10.545 -21.017 1.00 95.69 95 MET A N 1
ATOM 729 C CA . MET A 1 95 ? 5.061 11.060 -22.220 1.00 95.69 95 MET A CA 1
ATOM 730 C C . MET A 1 95 ? 3.550 11.254 -22.015 1.00 95.69 95 MET A C 1
ATOM 732 O O . MET A 1 95 ? 3.007 12.257 -22.466 1.00 95.69 95 MET A O 1
ATOM 736 N N . LEU A 1 96 ? 2.875 10.349 -21.299 1.00 90.38 96 LEU A N 1
ATOM 737 C CA . LEU A 1 96 ? 1.443 10.471 -20.977 1.00 90.38 96 LEU A CA 1
ATOM 738 C C . LEU A 1 96 ? 1.176 11.538 -19.909 1.00 90.38 96 LEU A C 1
ATOM 740 O O . LEU A 1 96 ? 0.211 12.300 -20.005 1.00 90.38 96 LEU A O 1
ATOM 744 N N . HIS A 1 97 ? 2.052 11.630 -18.908 1.00 85.38 97 HIS A N 1
ATOM 745 C CA . HIS A 1 97 ? 1.989 12.678 -17.896 1.00 85.38 97 HIS A CA 1
ATOM 746 C C . HIS A 1 97 ? 2.094 14.072 -18.531 1.00 85.38 97 HIS A C 1
ATOM 748 O O . HIS A 1 97 ? 1.284 14.940 -18.207 1.00 85.38 97 HIS A O 1
ATOM 754 N N . ASP A 1 98 ? 3.002 14.239 -19.495 1.00 87.38 98 ASP A N 1
ATOM 755 C CA . ASP A 1 98 ? 3.244 15.482 -20.235 1.00 87.38 98 ASP A CA 1
ATOM 756 C C . ASP A 1 98 ? 2.151 15.812 -21.274 1.00 87.38 98 ASP A C 1
ATOM 758 O O . ASP A 1 98 ? 2.268 16.808 -21.989 1.00 87.38 98 ASP A O 1
ATOM 762 N N . GLY A 1 99 ? 1.098 14.994 -21.399 1.00 87.69 99 GLY A N 1
ATOM 763 C CA . GLY A 1 99 ? 0.028 15.217 -22.376 1.00 87.69 99 GLY A CA 1
ATOM 764 C C . GLY A 1 99 ? 0.425 14.879 -23.819 1.00 87.69 99 GLY A C 1
ATOM 765 O O . GLY A 1 99 ? -0.140 15.422 -24.763 1.00 87.69 99 GLY A O 1
ATOM 766 N N . ARG A 1 100 ? 1.428 14.015 -24.015 1.00 93.56 100 ARG A N 1
ATOM 767 C CA . ARG A 1 100 ? 2.013 13.675 -25.325 1.00 93.56 100 ARG A CA 1
ATOM 768 C C . ARG A 1 100 ? 1.700 12.241 -25.757 1.00 93.56 100 ARG A C 1
ATOM 770 O O . ARG A 1 100 ? 2.468 11.632 -26.502 1.00 93.56 100 ARG A O 1
ATOM 777 N N . GLY A 1 101 ? 0.567 11.692 -25.317 1.00 91.62 101 GLY A N 1
ATOM 778 C CA . GLY A 1 101 ? 0.136 10.328 -25.639 1.00 91.62 101 GLY A CA 1
ATOM 779 C C . GLY A 1 101 ? -0.029 10.055 -27.137 1.00 91.62 101 GLY A C 1
ATOM 780 O O . GLY A 1 101 ? 0.315 8.968 -27.595 1.00 91.62 101 GLY A O 1
ATOM 781 N N . ALA A 1 102 ? -0.423 11.053 -27.935 1.00 92.56 102 ALA A N 1
ATOM 782 C CA . ALA A 1 102 ? -0.510 10.918 -29.391 1.00 92.56 102 ALA A CA 1
ATOM 783 C C . ALA A 1 102 ? 0.833 10.552 -30.051 1.00 92.56 102 ALA A C 1
ATOM 785 O O . ALA A 1 102 ? 0.865 9.800 -31.023 1.00 92.56 102 ALA A O 1
ATOM 786 N N . GLU A 1 103 ? 1.956 11.028 -29.507 1.00 92.62 103 GLU A N 1
ATOM 787 C CA . GLU A 1 103 ? 3.291 10.718 -30.035 1.00 92.62 103 GLU A CA 1
ATOM 788 C C . GLU A 1 103 ? 3.718 9.270 -29.759 1.00 92.62 103 GLU A C 1
ATOM 790 O O . GLU A 1 103 ? 4.592 8.733 -30.443 1.00 92.62 103 GLU A O 1
ATOM 795 N N . LEU A 1 104 ? 3.089 8.617 -28.778 1.00 96.25 104 LEU A N 1
ATOM 796 C CA . LEU A 1 104 ? 3.337 7.216 -28.453 1.00 96.25 104 LEU A CA 1
ATOM 797 C C . LEU A 1 104 ? 2.653 6.258 -29.431 1.00 96.25 104 LEU A C 1
ATOM 799 O O . LEU A 1 104 ? 3.070 5.107 -29.514 1.00 96.25 104 LEU A O 1
ATOM 803 N N . ALA A 1 105 ? 1.674 6.716 -30.220 1.00 94.12 105 ALA A N 1
ATOM 804 C CA . ALA A 1 105 ? 0.882 5.866 -31.115 1.00 94.12 105 ALA A CA 1
ATOM 805 C C . ALA A 1 105 ? 1.716 5.135 -32.184 1.00 94.12 105 ALA A C 1
ATOM 807 O O . ALA A 1 105 ? 1.308 4.096 -32.700 1.00 94.12 105 ALA A O 1
ATOM 808 N N . ARG A 1 106 ? 2.915 5.639 -32.504 1.00 94.69 106 ARG A N 1
ATOM 809 C CA . ARG A 1 106 ? 3.857 4.950 -33.401 1.00 94.69 106 ARG A CA 1
ATOM 810 C C . ARG A 1 106 ? 4.513 3.719 -32.764 1.00 94.69 106 ARG A C 1
ATOM 812 O O . ARG A 1 106 ? 5.068 2.882 -33.474 1.00 94.69 106 ARG A O 1
ATOM 819 N N . ILE A 1 107 ? 4.444 3.564 -31.444 1.00 97.31 107 ILE A N 1
ATOM 820 C CA . ILE A 1 107 ? 4.914 2.382 -30.715 1.00 97.31 107 ILE A CA 1
ATOM 821 C C . ILE A 1 107 ? 3.788 1.355 -30.712 1.00 97.31 107 ILE A C 1
ATOM 823 O O . ILE A 1 107 ? 2.813 1.473 -29.984 1.00 97.31 107 ILE A O 1
ATOM 827 N N . HIS A 1 108 ? 3.930 0.321 -31.532 1.00 96.44 108 HIS A N 1
ATOM 828 C CA . HIS A 1 108 ? 2.870 -0.663 -31.747 1.00 96.44 108 HIS A CA 1
ATOM 829 C C . HIS A 1 108 ? 2.947 -1.852 -30.782 1.00 96.44 108 HIS A C 1
ATOM 831 O O . HIS A 1 108 ? 1.998 -2.630 -30.691 1.00 96.44 108 HIS A O 1
ATOM 837 N N . ARG A 1 109 ? 4.081 -2.038 -30.092 1.00 96.56 109 ARG A N 1
ATOM 838 C CA . ARG A 1 109 ? 4.260 -3.080 -29.072 1.00 96.56 109 ARG A CA 1
ATOM 839 C C . ARG A 1 109 ? 5.466 -2.800 -28.180 1.00 96.56 109 ARG A C 1
ATOM 841 O O . ARG A 1 109 ? 6.509 -2.355 -28.663 1.00 96.56 109 ARG A O 1
ATOM 848 N N . LEU A 1 110 ? 5.338 -3.168 -26.909 1.00 97.50 110 LEU A N 1
ATOM 849 C CA . LEU A 1 110 ? 6.438 -3.299 -25.957 1.00 97.50 110 LEU A CA 1
ATOM 850 C C . LEU A 1 110 ? 6.630 -4.779 -25.593 1.00 97.50 110 LEU A C 1
ATOM 852 O O . LEU A 1 110 ? 5.683 -5.478 -25.244 1.00 97.50 110 LEU A O 1
ATOM 856 N N . VAL A 1 111 ? 7.862 -5.270 -25.682 1.00 97.50 111 VAL A N 1
ATOM 857 C CA . VAL A 1 111 ? 8.251 -6.631 -25.304 1.00 97.50 111 VAL A CA 1
ATOM 858 C C . VAL A 1 111 ? 9.276 -6.549 -24.185 1.00 97.50 111 VAL A C 1
ATOM 860 O O . VAL A 1 111 ? 10.335 -5.957 -24.366 1.00 97.50 111 VAL A O 1
ATOM 863 N N . MET A 1 112 ? 8.975 -7.153 -23.042 1.00 96.12 112 MET A N 1
ATOM 864 C CA . MET A 1 112 ? 9.825 -7.126 -21.851 1.00 96.12 112 MET A CA 1
ATOM 865 C C . MET A 1 112 ? 10.364 -8.524 -21.561 1.00 96.12 112 MET A C 1
ATOM 867 O O . MET A 1 112 ? 9.589 -9.454 -21.349 1.00 96.12 112 MET A O 1
ATOM 871 N N . ILE A 1 113 ? 11.686 -8.698 -21.568 1.00 94.62 113 ILE A N 1
ATOM 872 C CA . ILE A 1 113 ? 12.343 -9.998 -21.372 1.00 94.62 113 ILE A CA 1
ATOM 873 C C . ILE A 1 113 ? 13.206 -9.943 -20.111 1.00 94.62 113 ILE A C 1
ATOM 875 O O . ILE A 1 113 ? 14.204 -9.231 -20.069 1.00 94.62 113 ILE A O 1
ATOM 879 N N . ALA A 1 114 ? 12.853 -10.720 -19.088 1.00 89.19 114 ALA A N 1
ATOM 880 C CA . ALA A 1 114 ? 13.524 -10.719 -17.786 1.00 89.19 114 ALA A CA 1
ATOM 881 C C . ALA A 1 114 ? 13.647 -9.305 -17.181 1.00 89.19 114 ALA A C 1
ATOM 883 O O . ALA A 1 114 ? 14.671 -8.953 -16.597 1.00 89.19 114 ALA A O 1
ATOM 884 N N . CYS A 1 115 ? 12.624 -8.470 -17.371 1.00 88.38 115 CYS A N 1
ATOM 885 C CA . CYS A 1 115 ? 12.583 -7.110 -16.845 1.00 88.38 115 CYS A CA 1
ATOM 886 C C . CYS A 1 115 ? 11.885 -7.098 -15.487 1.00 88.38 115 CYS A C 1
ATOM 888 O O . CYS A 1 115 ? 10.771 -7.609 -15.412 1.00 88.38 115 CYS A O 1
ATOM 890 N N . PRO A 1 116 ? 12.481 -6.508 -14.437 1.00 77.94 116 PRO A N 1
ATOM 891 C CA . PRO A 1 116 ? 11.750 -6.289 -13.203 1.00 77.94 116 PRO A CA 1
ATOM 892 C C . PRO A 1 116 ? 10.656 -5.256 -13.472 1.00 77.94 116 PRO A C 1
ATOM 894 O O . PRO A 1 116 ? 10.915 -4.226 -14.099 1.00 77.94 116 PRO A O 1
ATOM 897 N N . SER A 1 117 ? 9.449 -5.541 -13.005 1.00 67.75 117 SER A N 1
ATOM 898 C CA . SER A 1 117 ? 8.332 -4.591 -13.053 1.00 67.75 117 SER A CA 1
ATOM 899 C C . SER A 1 117 ? 7.962 -4.076 -11.660 1.00 67.75 117 SER A C 1
ATOM 901 O O . SER A 1 117 ? 7.311 -3.048 -11.550 1.00 67.75 117 SER A O 1
ATOM 903 N N . ASN A 1 118 ? 8.465 -4.728 -10.606 1.00 60.53 118 ASN A N 1
ATOM 904 C CA . ASN A 1 118 ? 8.296 -4.321 -9.212 1.00 60.53 118 ASN A CA 1
ATOM 905 C C . ASN A 1 118 ? 9.636 -3.772 -8.681 1.00 60.53 118 ASN A C 1
ATOM 907 O O . ASN A 1 118 ? 10.692 -4.368 -8.929 1.00 60.53 118 ASN A O 1
ATOM 911 N N . GLY A 1 119 ? 9.625 -2.631 -7.986 1.00 49.84 119 GLY A N 1
ATOM 912 C CA . GLY A 1 119 ? 10.853 -1.901 -7.637 1.00 49.84 119 GLY A CA 1
ATOM 913 C C . GLY A 1 119 ? 11.701 -2.521 -6.507 1.00 49.84 119 GLY A C 1
ATOM 914 O O . GLY A 1 119 ? 12.914 -2.290 -6.466 1.00 49.84 119 GLY A O 1
ATOM 915 N N . SER A 1 120 ? 11.127 -3.388 -5.663 1.00 47.31 120 SER A N 1
ATOM 916 C CA . SER A 1 120 ? 11.789 -4.020 -4.505 1.00 47.31 120 SER A CA 1
ATOM 917 C C . SER A 1 120 ? 12.889 -5.035 -4.886 1.00 47.31 120 SER A C 1
ATOM 919 O O . SER A 1 120 ? 13.844 -5.276 -4.140 1.00 47.31 120 SER A O 1
ATOM 921 N N . GLU A 1 121 ? 12.848 -5.574 -6.106 1.00 51.00 121 GLU A N 1
ATOM 922 C CA . GLU A 1 121 ? 13.759 -6.623 -6.599 1.00 51.00 121 GLU A CA 1
ATOM 923 C C . GLU A 1 121 ? 15.050 -6.080 -7.246 1.00 51.00 121 GLU A C 1
ATOM 925 O O . GLU A 1 121 ? 16.100 -6.738 -7.224 1.00 51.00 121 GLU A O 1
ATOM 930 N N . LEU A 1 122 ? 15.028 -4.843 -7.764 1.00 46.22 122 LEU A N 1
ATOM 931 C CA . LEU A 1 122 ? 16.229 -4.146 -8.255 1.00 46.22 122 LEU A CA 1
ATOM 932 C C . LEU A 1 122 ? 17.243 -3.960 -7.106 1.00 46.22 122 LEU A C 1
ATOM 934 O O . LEU A 1 122 ? 18.450 -4.153 -7.262 1.00 46.22 122 LEU A O 1
ATOM 938 N N . LEU A 1 123 ? 16.716 -3.669 -5.917 1.00 45.94 123 LEU A N 1
ATOM 939 C CA . LEU A 1 123 ? 17.424 -3.578 -4.645 1.00 45.94 123 LEU A CA 1
ATOM 940 C C . LEU A 1 123 ? 18.013 -4.929 -4.206 1.00 45.94 123 LEU A C 1
ATOM 942 O O . LEU A 1 123 ? 19.180 -4.998 -3.817 1.00 45.94 123 LEU A O 1
ATOM 946 N N . LEU A 1 124 ? 17.246 -6.020 -4.306 1.00 42.66 124 LEU A N 1
ATOM 947 C CA . LEU A 1 124 ? 17.669 -7.368 -3.896 1.00 42.66 124 LEU A CA 1
ATOM 948 C C . LEU A 1 124 ? 18.734 -7.982 -4.818 1.00 42.66 124 LEU A C 1
ATOM 950 O O . LEU A 1 124 ? 19.636 -8.677 -4.339 1.00 42.66 124 LEU A O 1
ATOM 954 N N . SER A 1 125 ? 18.669 -7.718 -6.121 1.00 44.25 125 SER A N 1
ATOM 955 C CA . SER A 1 125 ? 19.647 -8.190 -7.114 1.00 44.25 125 SER A CA 1
ATOM 956 C C . SER A 1 125 ? 20.983 -7.432 -7.030 1.00 44.25 125 SER A C 1
ATOM 958 O O . SER A 1 125 ? 22.049 -8.054 -7.118 1.00 44.25 125 SER A O 1
ATOM 960 N N . LEU A 1 126 ? 20.949 -6.126 -6.731 1.00 43.62 126 LEU A N 1
ATOM 961 C CA . LEU A 1 126 ? 22.128 -5.334 -6.348 1.00 43.62 126 LEU A CA 1
ATOM 962 C C . LEU A 1 126 ? 22.736 -5.828 -5.021 1.00 43.62 126 LEU A C 1
ATOM 964 O O . LEU A 1 126 ? 23.953 -5.998 -4.918 1.00 43.62 126 LEU A O 1
ATOM 968 N N . ARG A 1 127 ? 21.892 -6.153 -4.031 1.00 42.25 127 ARG A N 1
ATOM 969 C CA . ARG A 1 127 ? 22.294 -6.650 -2.701 1.00 42.25 127 ARG A CA 1
ATOM 970 C C . ARG A 1 127 ? 22.900 -8.058 -2.734 1.00 42.25 127 ARG A C 1
ATOM 972 O O . ARG A 1 127 ? 23.827 -8.329 -1.976 1.00 42.25 127 ARG A O 1
ATOM 979 N N . ARG A 1 128 ? 22.422 -8.950 -3.616 1.00 42.06 128 ARG A N 1
ATOM 980 C CA . ARG A 1 128 ? 22.961 -10.318 -3.780 1.00 42.06 128 ARG A CA 1
ATOM 981 C C . ARG A 1 128 ? 24.299 -10.361 -4.522 1.00 42.06 128 ARG A C 1
ATOM 983 O O . ARG A 1 128 ? 25.095 -11.256 -4.251 1.00 42.06 128 ARG A O 1
ATOM 990 N N . ARG A 1 129 ? 24.571 -9.420 -5.437 1.00 44.12 129 ARG A N 1
ATOM 991 C CA . ARG A 1 129 ? 25.860 -9.348 -6.157 1.00 44.12 129 ARG A CA 1
ATOM 992 C C . ARG A 1 129 ? 26.935 -8.561 -5.403 1.00 44.12 129 ARG A C 1
ATOM 994 O O . ARG A 1 129 ? 28.113 -8.879 -5.546 1.00 44.12 129 ARG A O 1
ATOM 1001 N N . ALA A 1 130 ? 26.555 -7.593 -4.570 1.00 43.56 130 ALA A N 1
ATOM 1002 C CA . ALA A 1 130 ? 27.467 -6.870 -3.685 1.00 43.56 130 ALA A CA 1
ATOM 1003 C C . ALA A 1 130 ? 27.658 -7.619 -2.352 1.00 43.56 130 ALA A C 1
ATOM 1005 O O . ALA A 1 130 ? 27.227 -7.165 -1.292 1.00 43.56 130 ALA A O 1
ATOM 1006 N N . LEU A 1 131 ? 28.284 -8.800 -2.382 1.00 34.31 131 LEU A N 1
ATOM 1007 C CA . LEU A 1 131 ? 28.630 -9.498 -1.144 1.00 34.31 131 LEU A CA 1
ATOM 1008 C C . LEU A 1 131 ? 29.665 -8.693 -0.346 1.00 34.31 131 LEU A C 1
ATOM 1010 O O . LEU A 1 131 ? 30.837 -8.623 -0.707 1.00 34.31 131 LEU A O 1
ATOM 1014 N N . GLY A 1 132 ? 29.198 -8.158 0.784 1.00 38.38 132 GLY A N 1
ATOM 1015 C CA . GLY A 1 132 ? 30.008 -7.796 1.940 1.00 38.38 132 GLY A CA 1
ATOM 1016 C C . GLY A 1 132 ? 30.607 -6.397 1.905 1.00 38.38 132 GLY A C 1
ATOM 1017 O O . GLY A 1 132 ? 31.795 -6.265 1.657 1.00 38.38 132 GLY A O 1
ATOM 1018 N N . LEU A 1 133 ? 29.813 -5.372 2.234 1.00 30.89 133 LEU A N 1
ATOM 1019 C CA . LEU A 1 133 ? 30.176 -4.270 3.143 1.00 30.89 133 LEU A CA 1
ATOM 1020 C C . LEU A 1 133 ? 29.016 -3.267 3.258 1.00 30.89 133 LEU A C 1
ATOM 1022 O O . LEU A 1 133 ? 28.260 -3.030 2.321 1.00 30.89 133 LEU A O 1
ATOM 1026 N N . ARG A 1 134 ? 28.889 -2.690 4.456 1.00 45.25 134 ARG A N 1
ATOM 1027 C CA . ARG A 1 134 ? 27.980 -1.596 4.816 1.00 45.25 134 ARG A CA 1
ATOM 1028 C C . ARG A 1 134 ? 28.151 -0.427 3.836 1.00 45.25 134 ARG A C 1
ATOM 1030 O O . ARG A 1 134 ? 29.231 0.157 3.809 1.00 45.25 134 ARG A O 1
ATOM 1037 N N . HIS A 1 135 ? 27.102 -0.047 3.105 1.00 34.75 135 HIS A N 1
ATOM 1038 C CA . HIS A 1 135 ? 27.106 1.179 2.305 1.00 34.75 135 HIS A CA 1
ATOM 1039 C C . HIS A 1 135 ? 25.875 2.048 2.636 1.00 34.75 135 HIS A C 1
ATOM 1041 O O . HIS A 1 135 ? 24.762 1.525 2.653 1.00 34.75 135 HIS A O 1
ATOM 1047 N N . PRO A 1 136 ? 26.035 3.360 2.899 1.00 33.69 136 PRO A N 1
ATOM 1048 C CA . PRO A 1 136 ? 24.947 4.284 3.259 1.00 33.69 136 PRO A CA 1
ATOM 1049 C C . PRO A 1 136 ? 23.934 4.588 2.130 1.00 33.69 136 PRO A C 1
ATOM 1051 O O . PRO A 1 136 ? 23.020 5.377 2.336 1.00 33.69 136 PRO A O 1
ATOM 1054 N N . GLN A 1 137 ? 24.046 3.925 0.975 1.00 33.97 137 GLN A N 1
ATOM 1055 C CA . GLN A 1 137 ? 23.175 4.091 -0.202 1.00 33.97 137 GLN A CA 1
ATOM 1056 C C . GLN A 1 137 ? 21.855 3.293 -0.150 1.00 33.97 137 GLN A C 1
ATOM 1058 O O . GLN A 1 137 ? 21.081 3.349 -1.096 1.00 33.97 137 GLN A O 1
ATOM 1063 N N . GLU A 1 138 ? 21.540 2.600 0.954 1.00 35.00 138 GLU A N 1
ATOM 1064 C CA . GLU A 1 138 ? 20.203 2.000 1.178 1.00 35.00 138 GLU A CA 1
ATOM 1065 C C . GLU A 1 138 ? 19.095 3.084 1.212 1.00 35.00 138 GLU A C 1
ATOM 1067 O O . GLU A 1 138 ? 17.951 2.805 0.871 1.00 35.00 138 GLU A O 1
ATOM 1072 N N . LYS A 1 139 ? 19.451 4.339 1.542 1.00 34.31 139 LYS A N 1
ATOM 1073 C CA . LYS A 1 139 ? 18.556 5.512 1.515 1.00 34.31 139 LYS A CA 1
ATOM 1074 C C . LYS A 1 139 ? 18.334 6.107 0.115 1.00 34.31 139 LYS A C 1
ATOM 1076 O O . LYS A 1 139 ? 17.278 6.677 -0.121 1.00 34.31 139 LYS A O 1
ATOM 1081 N N . ASP A 1 140 ? 19.276 5.924 -0.813 1.00 34.75 140 ASP A N 1
ATOM 1082 C CA . ASP A 1 140 ? 19.202 6.473 -2.182 1.00 34.75 140 ASP A CA 1
ATOM 1083 C C . ASP A 1 140 ? 18.450 5.545 -3.158 1.00 34.75 140 ASP A C 1
ATOM 1085 O O . ASP A 1 140 ? 18.198 5.906 -4.305 1.00 34.75 140 ASP A O 1
ATOM 1089 N N . LEU A 1 141 ? 18.094 4.337 -2.710 1.00 33.06 141 LEU A N 1
ATOM 1090 C CA . LEU A 1 141 ? 17.416 3.311 -3.509 1.00 33.06 141 LEU A CA 1
ATOM 1091 C C . LEU A 1 141 ? 15.894 3.254 -3.274 1.00 33.06 141 LEU A C 1
ATOM 1093 O O . LEU A 1 141 ? 15.187 2.689 -4.102 1.00 33.06 141 LEU A O 1
ATOM 1097 N N . ARG A 1 142 ? 15.385 3.859 -2.191 1.00 37.75 142 ARG A N 1
ATOM 1098 C CA . ARG A 1 142 ? 13.940 3.979 -1.904 1.00 37.75 142 ARG A CA 1
ATOM 1099 C C . ARG A 1 142 ? 13.182 4.840 -2.935 1.00 37.75 142 ARG A C 1
ATOM 1101 O O . ARG A 1 142 ? 12.183 4.353 -3.448 1.00 37.75 142 ARG A O 1
ATOM 1108 N N . PRO A 1 143 ? 13.696 6.007 -3.386 1.00 33.44 143 PRO A N 1
ATOM 1109 C CA . PRO A 1 143 ? 13.031 6.803 -4.428 1.00 33.44 143 PRO A CA 1
ATOM 1110 C C . PRO A 1 143 ? 12.893 6.065 -5.768 1.00 33.44 143 PRO A C 1
ATOM 1112 O O . PRO A 1 143 ? 11.977 6.325 -6.541 1.00 33.44 143 PRO A O 1
ATOM 1115 N N . LEU A 1 144 ? 13.805 5.127 -6.053 1.00 42.69 144 LEU A N 1
ATOM 1116 C CA . LEU A 1 144 ? 13.743 4.265 -7.232 1.00 42.69 144 LEU A CA 1
ATOM 1117 C C . LEU A 1 144 ? 12.591 3.247 -7.154 1.00 42.69 144 LEU A C 1
ATOM 1119 O O . LEU A 1 144 ? 12.090 2.862 -8.204 1.00 42.69 144 LEU A O 1
ATOM 1123 N N . ASN A 1 145 ? 12.159 2.828 -5.958 1.00 49.50 145 ASN A N 1
ATOM 1124 C CA . ASN A 1 145 ? 11.039 1.898 -5.773 1.00 49.50 145 ASN A CA 1
ATOM 1125 C C . ASN A 1 145 ? 9.698 2.591 -6.083 1.00 49.50 145 ASN A C 1
ATOM 1127 O O . ASN A 1 145 ? 8.966 2.145 -6.966 1.00 49.50 145 ASN A O 1
ATOM 1131 N N . ASP A 1 146 ? 9.450 3.757 -5.476 1.00 49.81 146 ASP A N 1
ATOM 1132 C CA . ASP A 1 146 ? 8.222 4.553 -5.662 1.00 49.81 146 ASP A CA 1
ATOM 1133 C C . ASP A 1 146 ? 8.052 5.023 -7.115 1.00 49.81 146 ASP A C 1
ATOM 1135 O O . ASP A 1 146 ? 6.960 4.998 -7.697 1.00 49.81 146 ASP A O 1
ATOM 1139 N N . GLN A 1 147 ? 9.162 5.416 -7.753 1.00 58.84 147 GLN A N 1
ATOM 1140 C CA . GLN A 1 147 ? 9.180 5.780 -9.168 1.00 58.84 147 GLN A CA 1
ATOM 1141 C C . GLN A 1 147 ? 8.848 4.596 -10.079 1.00 58.84 147 GLN A C 1
ATOM 1143 O O . GLN A 1 147 ? 8.187 4.792 -11.099 1.00 58.84 147 GLN A O 1
ATOM 1148 N N . VAL A 1 148 ? 9.294 3.384 -9.746 1.00 65.44 148 VAL A N 1
ATOM 1149 C CA . VAL A 1 148 ? 8.998 2.178 -10.529 1.00 65.44 148 VAL A CA 1
ATOM 1150 C C . VAL A 1 148 ? 7.531 1.781 -10.370 1.00 65.44 148 VAL A C 1
ATOM 1152 O O . VAL A 1 148 ? 6.868 1.559 -11.382 1.00 65.44 148 VAL A O 1
ATOM 1155 N N . SER A 1 149 ? 6.992 1.799 -9.150 1.00 62.31 149 SER A N 1
ATOM 1156 C CA . SER A 1 149 ? 5.591 1.451 -8.872 1.00 62.31 149 SER A CA 1
ATOM 1157 C C . SER A 1 149 ? 4.601 2.446 -9.494 1.00 62.31 149 SER A C 1
ATOM 1159 O O . SER A 1 149 ? 3.668 2.045 -10.190 1.00 62.31 149 SER A O 1
ATOM 1161 N N . SER A 1 150 ? 4.829 3.757 -9.349 1.00 64.38 150 SER A N 1
ATOM 1162 C CA . SER A 1 150 ? 4.002 4.795 -10.000 1.00 64.38 150 SER A CA 1
ATOM 1163 C C . SER A 1 150 ? 4.043 4.720 -11.533 1.00 64.38 150 SER A C 1
ATOM 1165 O O . SER A 1 150 ? 3.027 4.901 -12.213 1.00 64.38 150 SER A O 1
ATOM 1167 N N . THR A 1 151 ? 5.217 4.408 -12.083 1.00 75.06 151 THR A N 1
ATOM 1168 C CA . THR A 1 151 ? 5.414 4.194 -13.517 1.00 75.06 151 THR A CA 1
ATOM 1169 C C . THR A 1 151 ? 4.644 2.964 -14.000 1.00 75.06 151 THR A C 1
ATOM 1171 O O . THR A 1 151 ? 3.936 3.063 -15.003 1.00 75.06 151 THR A O 1
ATOM 1174 N N . LEU A 1 152 ? 4.722 1.840 -13.280 1.00 78.00 152 LEU A N 1
ATOM 1175 C CA . LEU A 1 152 ? 3.967 0.627 -13.593 1.00 78.00 152 LEU A CA 1
ATOM 1176 C C . LEU A 1 152 ? 2.454 0.898 -13.572 1.00 78.00 152 LEU A C 1
ATOM 1178 O O . LEU A 1 152 ? 1.779 0.549 -14.538 1.00 78.00 152 LEU A O 1
ATOM 1182 N N . ARG A 1 153 ? 1.927 1.589 -12.545 1.00 71.56 153 ARG A N 1
ATOM 1183 C CA . ARG A 1 153 ? 0.497 1.969 -12.459 1.00 71.56 153 ARG A CA 1
ATOM 1184 C C . ARG A 1 153 ? 0.037 2.766 -13.683 1.00 71.56 153 ARG A C 1
ATOM 1186 O O . ARG A 1 153 ? -0.977 2.434 -14.294 1.00 71.56 153 ARG A O 1
ATOM 1193 N N . THR A 1 154 ? 0.817 3.774 -14.081 1.00 78.38 154 THR A N 1
ATOM 1194 C CA . THR A 1 154 ? 0.525 4.596 -15.271 1.00 78.38 154 THR A CA 1
ATOM 1195 C C . THR A 1 154 ? 0.531 3.748 -16.542 1.00 78.38 154 THR A C 1
ATOM 1197 O O . THR A 1 154 ? -0.380 3.845 -17.356 1.00 78.38 154 THR A O 1
ATOM 1200 N N . VAL A 1 155 ? 1.526 2.874 -16.713 1.00 86.94 155 VAL A N 1
ATOM 1201 C CA . VAL A 1 155 ? 1.603 1.987 -17.883 1.00 86.94 155 VAL A CA 1
ATOM 1202 C C . VAL A 1 155 ? 0.427 1.008 -17.910 1.00 86.94 155 VAL A C 1
ATOM 1204 O O . VAL A 1 155 ? -0.165 0.795 -18.963 1.00 86.94 155 VAL A O 1
ATOM 1207 N N . LEU A 1 156 ? 0.019 0.437 -16.781 1.00 79.56 156 LEU A N 1
ATOM 1208 C CA . LEU A 1 156 ? -1.128 -0.469 -16.756 1.00 79.56 156 LEU A CA 1
ATOM 1209 C C . LEU A 1 156 ? -2.424 0.253 -17.136 1.00 79.56 156 LEU A C 1
ATOM 1211 O O . LEU A 1 156 ? -3.109 -0.172 -18.065 1.00 79.56 156 LEU A O 1
ATOM 1215 N N . ARG A 1 157 ? -2.732 1.372 -16.476 1.00 80.31 157 ARG A N 1
ATOM 1216 C CA . ARG A 1 157 ? -3.974 2.123 -16.705 1.00 80.31 157 ARG A CA 1
ATOM 1217 C C . ARG A 1 157 ? -4.021 2.759 -18.094 1.00 80.31 157 ARG A C 1
ATOM 1219 O O . ARG A 1 157 ? -4.968 2.545 -18.846 1.00 80.31 157 ARG A O 1
ATOM 1226 N N . ASP A 1 158 ? -2.984 3.515 -18.438 1.00 86.38 158 ASP A N 1
ATOM 1227 C CA . ASP A 1 158 ? -3.005 4.446 -19.568 1.00 86.38 158 ASP A CA 1
ATOM 1228 C C . ASP A 1 158 ? -2.346 3.880 -20.835 1.00 86.38 158 ASP A C 1
ATOM 1230 O O . ASP A 1 158 ? -2.423 4.508 -21.894 1.00 86.38 158 ASP A O 1
ATOM 1234 N N . VAL A 1 159 ? -1.731 2.690 -20.754 1.00 92.06 159 VAL A N 1
ATOM 1235 C CA . VAL A 1 159 ? -1.142 1.988 -21.907 1.00 92.06 159 VAL A CA 1
ATOM 1236 C C . VAL A 1 159 ? -1.745 0.605 -22.134 1.00 92.06 159 VAL A C 1
ATOM 1238 O O . VAL A 1 159 ? -2.212 0.321 -23.235 1.00 92.06 159 VAL A O 1
ATOM 1241 N N . VAL A 1 160 ? -1.743 -0.264 -21.121 1.00 86.25 160 VAL A N 1
ATOM 1242 C CA . VAL A 1 160 ? -2.209 -1.656 -21.263 1.00 86.25 160 VAL A CA 1
ATOM 1243 C C . VAL A 1 160 ? -3.733 -1.727 -21.342 1.00 86.25 160 VAL A C 1
ATOM 1245 O O . VAL A 1 160 ? -4.268 -2.437 -22.192 1.00 86.25 160 VAL A O 1
ATOM 1248 N N . HIS A 1 161 ? -4.431 -0.985 -20.480 1.00 82.00 161 HIS A N 1
ATOM 1249 C CA . HIS A 1 161 ? -5.895 -0.961 -20.402 1.00 82.00 161 HIS A CA 1
ATOM 1250 C C . HIS A 1 161 ? -6.535 0.208 -21.159 1.00 82.00 161 HIS A C 1
ATOM 1252 O O . HIS A 1 161 ? -7.762 0.304 -21.226 1.00 82.00 161 HIS A O 1
ATOM 1258 N N . ALA A 1 162 ? -5.727 1.072 -21.775 1.00 85.62 162 ALA A N 1
ATOM 1259 C CA . ALA A 1 162 ? -6.236 2.148 -22.606 1.00 85.62 162 ALA A CA 1
ATOM 1260 C C . ALA A 1 162 ? -7.001 1.603 -23.818 1.00 85.62 162 ALA A C 1
ATOM 1262 O O . ALA A 1 162 ? -6.577 0.664 -24.490 1.00 85.62 162 ALA A O 1
ATOM 1263 N N . THR A 1 163 ? -8.122 2.248 -24.138 1.00 87.81 163 THR A N 1
ATOM 1264 C CA . THR A 1 163 ? -8.988 1.879 -25.270 1.00 87.81 163 THR A CA 1
ATOM 1265 C C . THR A 1 163 ? -8.885 2.848 -26.446 1.00 87.81 163 THR A C 1
ATOM 1267 O O . THR A 1 163 ? -9.328 2.525 -27.547 1.00 87.81 163 THR A O 1
ATOM 1270 N N . ALA A 1 164 ? -8.282 4.023 -26.242 1.00 88.56 164 ALA A N 1
ATOM 1271 C CA . ALA A 1 164 ? -8.112 5.050 -27.262 1.00 88.56 164 ALA A CA 1
ATOM 1272 C C . ALA A 1 164 ? -6.822 5.853 -27.056 1.00 88.56 164 ALA A C 1
ATOM 1274 O O . ALA A 1 164 ? -6.336 6.004 -25.932 1.00 88.56 164 ALA A O 1
ATOM 1275 N N . VAL A 1 165 ? -6.291 6.390 -28.157 1.00 94.56 165 VAL A N 1
ATOM 1276 C CA . VAL A 1 165 ? -5.185 7.353 -28.134 1.00 94.56 165 VAL A CA 1
ATOM 1277 C C . VAL A 1 165 ? -5.739 8.733 -27.781 1.00 94.56 165 VAL A C 1
ATOM 1279 O O . VAL A 1 165 ? -6.631 9.239 -28.461 1.00 94.56 165 VAL A O 1
ATOM 1282 N N . THR A 1 166 ? -5.202 9.333 -26.724 1.00 92.69 166 THR A N 1
ATOM 1283 C CA . THR A 1 166 ? -5.475 10.702 -26.271 1.00 92.69 166 THR A CA 1
ATOM 1284 C C . THR A 1 166 ? -4.160 11.364 -25.853 1.00 92.69 166 THR A C 1
ATOM 1286 O O . THR A 1 166 ? -3.089 10.764 -25.951 1.00 92.69 166 THR A O 1
ATOM 1289 N N . ASP A 1 167 ? -4.225 12.585 -25.332 1.00 88.69 167 ASP A N 1
ATOM 1290 C CA . ASP A 1 167 ? -3.058 13.248 -24.747 1.00 88.69 167 ASP A CA 1
ATOM 1291 C C . ASP A 1 167 ? -2.499 12.473 -23.540 1.00 88.69 167 ASP A C 1
ATOM 1293 O O . ASP A 1 167 ? -1.298 12.533 -23.280 1.00 88.69 167 ASP A O 1
ATOM 1297 N N . ARG A 1 168 ? -3.333 11.698 -22.827 1.00 86.44 168 ARG A N 1
ATOM 1298 C CA . ARG A 1 168 ? -2.946 11.001 -21.584 1.00 86.44 168 ARG A CA 1
ATOM 1299 C C . ARG A 1 168 ? -3.102 9.486 -21.619 1.00 86.44 168 ARG A C 1
ATOM 1301 O O . ARG A 1 168 ? -2.779 8.841 -20.632 1.00 86.44 168 ARG A O 1
ATOM 1308 N N . THR A 1 169 ? -3.553 8.911 -22.731 1.00 87.38 169 THR A N 1
ATOM 1309 C CA . THR A 1 169 ? -3.692 7.457 -22.911 1.00 87.38 169 THR A CA 1
ATOM 1310 C C . THR A 1 169 ? -3.183 7.038 -24.284 1.00 87.38 169 THR A C 1
ATOM 1312 O O . THR A 1 169 ? -3.388 7.744 -25.269 1.00 87.38 169 THR A O 1
ATOM 1315 N N . CYS A 1 170 ? -2.540 5.880 -24.389 1.00 96.12 170 CYS A N 1
ATOM 1316 C CA . CYS A 1 170 ? -2.127 5.318 -25.671 1.00 96.12 170 CYS A CA 1
ATOM 1317 C C . CYS A 1 170 ? -2.115 3.788 -25.592 1.00 96.12 170 CYS A C 1
ATOM 1319 O O . CYS A 1 170 ? -1.212 3.247 -24.960 1.00 96.12 170 CYS A O 1
ATOM 1321 N N . PRO A 1 171 ? -3.053 3.074 -26.244 1.00 95.31 171 PRO A N 1
ATOM 1322 C CA . PRO A 1 171 ? -3.098 1.618 -26.212 1.00 95.31 171 PRO A CA 1
ATOM 1323 C C . PRO A 1 171 ? -1.842 1.029 -26.857 1.00 95.31 171 PRO A C 1
ATOM 1325 O O . PRO A 1 171 ? -1.642 1.171 -28.064 1.00 95.31 171 PRO A O 1
ATOM 1328 N N . ILE A 1 172 ? -1.001 0.356 -26.071 1.00 95.94 172 ILE A N 1
ATOM 1329 C CA . ILE A 1 172 ? 0.174 -0.362 -26.584 1.00 95.94 172 ILE A CA 1
ATOM 1330 C C . ILE A 1 172 ? 0.163 -1.770 -25.989 1.00 95.94 172 ILE A C 1
ATOM 1332 O O . ILE A 1 172 ? 0.287 -1.927 -24.775 1.00 95.94 172 ILE A O 1
ATOM 1336 N N . PRO A 1 173 ? 0.061 -2.820 -26.820 1.00 93.88 173 PRO A N 1
ATOM 1337 C CA . PRO A 1 173 ? 0.219 -4.191 -26.362 1.00 93.88 173 PRO A CA 1
ATOM 1338 C C . PRO A 1 173 ? 1.576 -4.407 -25.682 1.00 93.88 173 PRO A C 1
ATOM 1340 O O . PRO A 1 173 ? 2.625 -4.142 -26.279 1.00 93.88 173 PRO A O 1
ATOM 1343 N N . VAL A 1 174 ? 1.554 -4.942 -24.461 1.00 93.94 174 VAL A N 1
ATOM 1344 C CA . VAL A 1 174 ? 2.754 -5.296 -23.693 1.00 93.94 174 VAL A CA 1
ATOM 1345 C C . VAL A 1 174 ? 2.817 -6.812 -23.536 1.00 93.94 174 VAL A C 1
ATOM 1347 O O . VAL A 1 174 ? 1.885 -7.405 -23.005 1.00 93.94 174 VAL A O 1
ATOM 1350 N N . SER A 1 175 ? 3.904 -7.435 -23.995 1.00 94.81 175 SER A N 1
ATOM 1351 C CA . SER A 1 175 ? 4.154 -8.875 -23.835 1.00 94.81 175 SER A CA 1
ATOM 1352 C C . SER A 1 175 ? 5.370 -9.097 -22.941 1.00 94.81 175 SER A C 1
ATOM 1354 O O . SER A 1 175 ? 6.451 -8.577 -23.234 1.00 94.81 175 SER A O 1
ATOM 1356 N N . VAL A 1 176 ? 5.221 -9.892 -21.881 1.00 92.75 176 VAL A N 1
ATOM 1357 C CA . VAL A 1 176 ? 6.248 -10.039 -20.842 1.00 92.75 176 VAL A CA 1
ATOM 1358 C C . VAL A 1 176 ? 6.726 -11.482 -20.699 1.00 92.75 176 VAL A C 1
ATOM 1360 O O . VAL A 1 176 ? 5.935 -12.424 -20.654 1.00 92.75 176 VAL A O 1
ATOM 1363 N N . TYR A 1 177 ? 8.042 -11.674 -20.610 1.00 93.69 177 TYR A N 1
ATOM 1364 C CA . TYR A 1 177 ? 8.671 -12.989 -20.537 1.00 93.69 177 TYR A CA 1
ATOM 1365 C C . TYR A 1 177 ? 9.634 -13.102 -19.357 1.00 93.69 177 TYR A C 1
ATOM 1367 O O . TYR A 1 177 ? 10.630 -12.385 -19.291 1.00 93.69 177 TYR A O 1
ATOM 1375 N N . ALA A 1 178 ? 9.387 -14.059 -18.466 1.00 88.75 178 ALA A N 1
ATOM 1376 C CA . ALA A 1 178 ? 10.325 -14.462 -17.420 1.00 88.75 178 ALA A CA 1
ATOM 1377 C C . ALA A 1 178 ? 11.307 -15.533 -17.930 1.00 88.75 178 ALA A C 1
ATOM 1379 O O . ALA A 1 178 ? 10.965 -16.315 -18.819 1.00 88.75 178 ALA A O 1
ATOM 1380 N N . GLY A 1 179 ? 12.507 -15.624 -17.353 1.00 89.06 179 GLY A N 1
ATOM 1381 C CA . GLY A 1 179 ? 13.390 -16.771 -17.588 1.00 89.06 179 GLY A CA 1
ATOM 1382 C C . GLY A 1 179 ? 12.979 -17.974 -16.742 1.00 89.06 179 GLY A C 1
ATOM 1383 O O . GLY A 1 179 ? 12.700 -17.832 -15.555 1.00 89.06 179 GLY A O 1
ATOM 1384 N N . GLU A 1 180 ? 12.962 -19.170 -17.332 1.00 87.50 180 GLU A N 1
ATOM 1385 C CA . GLU A 1 180 ? 12.634 -20.431 -16.642 1.00 87.50 180 GLU A CA 1
ATOM 1386 C C . GLU A 1 180 ? 13.552 -20.722 -15.446 1.00 87.50 180 GLU A C 1
ATOM 1388 O O . GLU A 1 180 ? 13.176 -21.457 -14.536 1.00 87.50 180 GLU A O 1
ATOM 1393 N N . SER A 1 181 ? 14.767 -20.176 -15.449 1.00 83.88 181 SER A N 1
ATOM 1394 C CA . SER A 1 181 ? 15.749 -20.343 -14.373 1.00 83.88 181 SER A CA 1
ATOM 1395 C C . SER A 1 181 ? 16.384 -19.010 -13.969 1.00 83.88 181 SER A C 1
ATOM 1397 O O . SER A 1 181 ? 17.548 -18.963 -13.570 1.00 83.88 181 SER A O 1
ATOM 1399 N N . ASP A 1 182 ? 15.641 -17.906 -14.101 1.00 78.88 182 ASP A N 1
ATOM 1400 C CA . ASP A 1 182 ? 16.117 -16.577 -13.715 1.00 78.88 182 ASP A CA 1
ATOM 1401 C C . ASP A 1 182 ? 16.057 -16.380 -12.188 1.00 78.88 182 ASP A C 1
ATOM 1403 O O . ASP A 1 182 ? 14.988 -16.294 -11.587 1.00 78.88 182 ASP A O 1
ATOM 1407 N N . GLY A 1 183 ? 17.234 -16.322 -11.556 1.00 70.88 183 GLY A N 1
ATOM 1408 C CA . GLY A 1 183 ? 17.389 -16.010 -10.130 1.00 70.88 183 GLY A CA 1
ATOM 1409 C C . GLY A 1 183 ? 17.717 -14.542 -9.826 1.00 70.88 183 GLY A C 1
ATOM 1410 O O . GLY A 1 183 ? 17.931 -14.208 -8.659 1.00 70.88 183 GLY A O 1
ATOM 1411 N N . VAL A 1 184 ? 17.826 -13.694 -10.855 1.00 68.62 184 VAL A N 1
ATOM 1412 C CA . VAL A 1 184 ? 18.080 -12.247 -10.749 1.00 68.62 184 VAL A CA 1
ATOM 1413 C C . VAL A 1 184 ? 16.768 -11.475 -10.801 1.00 68.62 184 VAL A C 1
ATOM 1415 O O . VAL A 1 184 ? 16.575 -10.586 -9.979 1.00 68.62 184 VAL A O 1
ATOM 1418 N N . VAL A 1 185 ? 15.885 -11.826 -11.738 1.00 72.38 185 VAL A N 1
ATOM 1419 C CA . VAL A 1 185 ? 14.514 -11.314 -11.826 1.00 72.38 185 VAL A CA 1
ATOM 1420 C C . VAL A 1 185 ? 13.570 -12.512 -11.729 1.00 72.38 185 VAL A C 1
ATOM 1422 O O . VAL A 1 185 ? 13.369 -13.216 -12.723 1.00 72.38 185 VAL A O 1
ATOM 1425 N N . PRO A 1 186 ? 13.010 -12.784 -10.536 1.00 69.19 186 PRO A N 1
ATOM 1426 C CA . PRO A 1 186 ? 12.079 -13.882 -10.339 1.00 69.19 186 PRO A CA 1
ATOM 1427 C C . PRO A 1 186 ? 10.861 -13.762 -11.246 1.00 69.19 186 PRO A C 1
ATOM 1429 O O . PRO A 1 186 ? 10.450 -12.670 -11.644 1.00 69.19 186 PRO A O 1
ATOM 1432 N N . ARG A 1 187 ? 10.237 -14.906 -11.533 1.00 72.81 187 ARG A N 1
ATOM 1433 C CA . ARG A 1 187 ? 9.053 -14.972 -12.392 1.00 72.81 187 ARG A CA 1
ATOM 1434 C C . ARG A 1 187 ? 7.933 -14.035 -11.926 1.00 72.81 187 ARG A C 1
ATOM 1436 O O . ARG A 1 187 ? 7.347 -13.380 -12.774 1.00 72.81 187 ARG A O 1
ATOM 1443 N N . SER A 1 188 ? 7.673 -13.935 -10.623 1.00 68.88 188 SER A N 1
ATOM 1444 C CA . SER A 1 188 ? 6.678 -13.010 -10.059 1.00 68.88 188 SER A CA 1
ATOM 1445 C C . SER A 1 188 ? 6.989 -11.543 -10.380 1.00 68.88 188 SER A C 1
ATOM 1447 O O . SER A 1 188 ? 6.100 -10.816 -10.804 1.00 68.88 188 SER A O 1
ATOM 1449 N N . SER A 1 189 ? 8.255 -11.124 -10.270 1.00 70.19 189 SER A N 1
ATOM 1450 C CA . SER A 1 189 ? 8.705 -9.756 -10.580 1.00 70.19 189 SER A CA 1
ATOM 1451 C C . SER A 1 189 ? 8.676 -9.442 -12.078 1.00 70.19 189 SER A C 1
ATOM 1453 O O . SER A 1 189 ? 8.306 -8.337 -12.481 1.00 70.19 189 SER A O 1
ATOM 1455 N N . ALA A 1 190 ? 9.052 -10.419 -12.911 1.00 70.19 190 ALA A N 1
ATOM 1456 C CA . ALA A 1 190 ? 8.987 -10.279 -14.359 1.00 70.19 190 ALA A CA 1
ATOM 1457 C C . ALA A 1 190 ? 7.539 -10.221 -14.849 1.00 70.19 190 ALA A C 1
ATOM 1459 O O . ALA A 1 190 ? 7.200 -9.316 -15.596 1.00 70.19 190 ALA A O 1
ATOM 1460 N N . GLN A 1 191 ? 6.687 -11.161 -14.432 1.00 76.88 191 GLN A N 1
ATOM 1461 C CA . GLN A 1 191 ? 5.298 -11.243 -14.891 1.00 76.88 191 GLN A CA 1
ATOM 1462 C C . GLN A 1 191 ? 4.437 -10.109 -14.330 1.00 76.88 191 GLN A C 1
ATOM 1464 O O . GLN A 1 191 ? 3.667 -9.519 -15.088 1.00 76.88 191 GLN A O 1
ATOM 1469 N N . SER A 1 192 ? 4.610 -9.780 -13.043 1.00 72.25 192 SER A N 1
ATOM 1470 C CA . SER A 1 192 ? 3.810 -8.783 -12.325 1.00 72.25 192 SER A CA 1
ATOM 1471 C C . SER A 1 192 ? 2.312 -8.965 -12.637 1.00 72.25 192 SER A C 1
ATOM 1473 O O . SER A 1 192 ? 1.839 -10.099 -12.714 1.00 72.25 192 SER A O 1
ATOM 1475 N N . VAL A 1 193 ? 1.574 -7.879 -12.848 1.00 67.88 193 VAL A N 1
ATOM 1476 C CA . VAL A 1 193 ? 0.140 -7.887 -13.184 1.00 67.88 193 VAL A CA 1
ATOM 1477 C C . VAL A 1 193 ? -0.132 -7.757 -14.692 1.00 67.88 193 VAL A C 1
ATOM 1479 O O . VAL A 1 193 ? -1.252 -7.462 -15.107 1.00 67.88 193 VAL A O 1
ATOM 1482 N N . PHE A 1 194 ? 0.876 -7.969 -15.549 1.00 71.31 194 PHE A N 1
ATOM 1483 C CA . PHE A 1 194 ? 0.688 -7.860 -16.997 1.00 71.31 194 PHE A CA 1
ATOM 1484 C C . PHE A 1 194 ? -0.145 -9.032 -17.553 1.00 71.31 194 PHE A C 1
ATOM 1486 O O . PHE A 1 194 ? 0.163 -10.196 -17.279 1.00 71.31 194 PHE A O 1
ATOM 1493 N N . PRO A 1 195 ? -1.155 -8.758 -18.404 1.00 65.56 195 PRO A N 1
ATOM 1494 C CA . PRO A 1 195 ? -2.100 -9.774 -18.870 1.00 65.56 195 PRO A CA 1
ATOM 1495 C C . PRO A 1 195 ? -1.493 -10.783 -19.862 1.00 65.56 195 PRO A C 1
ATOM 1497 O O . PRO A 1 195 ? -1.912 -11.938 -19.894 1.00 65.56 195 PRO A O 1
ATOM 1500 N N . ASP A 1 196 ? -0.507 -10.376 -20.670 1.00 77.50 196 ASP A N 1
ATOM 1501 C CA . ASP A 1 196 ? 0.200 -11.244 -21.627 1.00 77.50 196 ASP A CA 1
ATOM 1502 C C . ASP A 1 196 ? 1.592 -11.594 -21.084 1.00 77.50 196 ASP A C 1
ATOM 1504 O O . ASP A 1 196 ? 2.591 -10.943 -21.405 1.00 77.50 196 ASP A O 1
ATOM 1508 N N . SER A 1 197 ? 1.645 -12.610 -20.213 1.00 85.19 197 SER A N 1
ATOM 1509 C CA . SER A 1 197 ? 2.878 -13.064 -19.564 1.00 85.19 197 SER A CA 1
ATOM 1510 C C . SER A 1 197 ? 3.200 -14.537 -19.848 1.00 85.19 197 SER A C 1
ATOM 1512 O O . SER A 1 197 ? 2.329 -15.402 -19.956 1.00 85.19 197 SER A O 1
ATOM 1514 N N . SER A 1 198 ? 4.484 -14.856 -20.016 1.00 89.31 198 SER A N 1
ATOM 1515 C CA . SER A 1 198 ? 4.967 -16.207 -20.343 1.00 89.31 198 SER A CA 1
ATOM 1516 C C . SER A 1 198 ? 6.400 -16.434 -19.849 1.00 89.31 198 SER A C 1
ATOM 1518 O O . SER A 1 198 ? 7.006 -15.545 -19.253 1.00 89.31 198 SER A O 1
ATOM 1520 N N . ALA A 1 199 ? 6.950 -17.634 -20.058 1.00 89.12 199 ALA A N 1
ATOM 1521 C CA . ALA A 1 199 ? 8.332 -17.964 -19.707 1.00 89.12 199 ALA A CA 1
ATOM 1522 C C . ALA A 1 199 ? 9.144 -18.412 -20.934 1.00 89.12 199 ALA A C 1
ATOM 1524 O O . ALA A 1 199 ? 8.611 -19.040 -21.853 1.00 89.12 199 ALA A O 1
ATOM 1525 N N . LEU A 1 200 ? 10.437 -18.091 -20.943 1.00 92.19 200 LEU A N 1
ATOM 1526 C CA . LEU A 1 200 ? 11.411 -18.457 -21.973 1.00 92.19 200 LEU A CA 1
ATOM 1527 C C . LEU A 1 200 ? 12.581 -19.237 -21.355 1.00 92.19 200 LEU A C 1
ATOM 1529 O O . LEU A 1 200 ? 12.892 -19.041 -20.180 1.00 92.19 200 LEU A O 1
ATOM 1533 N N . PRO A 1 201 ? 13.256 -20.109 -22.127 1.00 90.31 201 PRO A N 1
ATOM 1534 C CA . PRO A 1 201 ? 14.391 -20.868 -21.620 1.00 90.31 201 PRO A CA 1
ATOM 1535 C C . PRO A 1 201 ? 15.549 -19.957 -21.226 1.00 90.31 201 PRO A C 1
ATOM 1537 O O . PRO A 1 201 ? 15.857 -18.990 -21.924 1.00 90.31 201 PRO A O 1
ATOM 1540 N N . GLY A 1 202 ? 16.233 -20.353 -20.157 1.00 87.50 202 GLY A N 1
ATOM 1541 C CA . GLY A 1 202 ? 17.447 -19.706 -19.679 1.00 87.50 202 GLY A CA 1
ATOM 1542 C C . GLY A 1 202 ? 17.277 -18.977 -18.350 1.00 87.50 202 GLY A C 1
ATOM 1543 O O . GLY A 1 202 ? 16.187 -18.840 -17.793 1.00 87.50 202 GLY A O 1
ATOM 1544 N N . ASP A 1 203 ? 18.419 -18.537 -17.845 1.00 86.06 203 ASP A N 1
ATOM 1545 C CA . ASP A 1 203 ? 18.574 -17.610 -16.728 1.00 86.06 203 ASP A CA 1
ATOM 1546 C C . ASP A 1 203 ? 18.637 -16.157 -17.235 1.00 86.06 203 ASP A C 1
ATOM 1548 O O . ASP A 1 203 ? 18.611 -15.905 -18.442 1.00 86.06 203 ASP A O 1
ATOM 1552 N N . HIS A 1 204 ? 18.799 -15.197 -16.320 1.00 85.19 204 HIS A N 1
ATOM 1553 C CA . HIS A 1 204 ? 18.870 -13.764 -16.624 1.00 85.19 204 HIS A CA 1
ATOM 1554 C C . HIS A 1 204 ? 19.797 -13.388 -17.790 1.00 85.19 204 HIS A C 1
ATOM 1556 O O . HIS A 1 204 ? 19.533 -12.443 -18.529 1.00 85.19 204 HIS A O 1
ATOM 1562 N N . SER A 1 205 ? 20.914 -14.104 -17.934 1.00 84.81 205 SER A N 1
ATOM 1563 C CA . SER A 1 205 ? 21.975 -13.815 -18.904 1.00 84.81 205 SER A CA 1
ATOM 1564 C C . SER A 1 205 ? 21.889 -14.704 -20.143 1.00 84.81 205 SER A C 1
ATOM 1566 O O . SER A 1 205 ? 22.327 -14.297 -21.219 1.00 84.81 205 SER A O 1
ATOM 1568 N N . SER A 1 206 ? 21.388 -15.935 -20.009 1.00 88.44 206 SER A N 1
ATOM 1569 C CA . SER A 1 206 ? 21.250 -16.877 -21.127 1.00 88.44 206 SER A CA 1
ATOM 1570 C C . SER A 1 206 ? 19.933 -16.735 -21.895 1.00 88.44 206 SER A C 1
ATOM 1572 O O . SER A 1 206 ? 19.891 -17.135 -23.056 1.00 88.44 206 SER A O 1
ATOM 1574 N N . ILE A 1 207 ? 18.915 -16.070 -21.335 1.00 90.12 207 ILE A N 1
ATOM 1575 C CA . ILE A 1 207 ? 17.608 -15.855 -21.982 1.00 90.12 207 ILE A CA 1
ATOM 1576 C C . ILE A 1 207 ? 17.700 -15.147 -23.345 1.00 90.12 207 ILE A C 1
ATOM 1578 O O . ILE A 1 207 ? 16.915 -15.450 -24.243 1.00 90.12 207 ILE A O 1
ATOM 1582 N N . LEU A 1 208 ? 18.687 -14.259 -23.536 1.00 91.31 208 LEU A N 1
ATOM 1583 C CA . LEU A 1 208 ? 18.949 -13.564 -24.807 1.00 91.31 208 LEU A CA 1
ATOM 1584 C C . LEU A 1 208 ? 19.916 -14.308 -25.742 1.00 91.31 208 LEU A C 1
ATOM 1586 O O . LEU A 1 208 ? 20.060 -13.932 -26.906 1.00 91.31 208 LEU A O 1
ATOM 1590 N N . LYS A 1 209 ? 20.579 -15.373 -25.274 1.00 90.62 209 LYS A N 1
ATOM 1591 C CA . LYS A 1 209 ? 21.591 -16.122 -26.037 1.00 90.62 209 LYS A CA 1
ATOM 1592 C C . LYS A 1 209 ? 20.950 -17.150 -26.969 1.00 90.62 209 LYS A C 1
ATOM 1594 O O . LYS A 1 209 ? 21.278 -18.330 -26.925 1.00 90.62 209 LYS A O 1
ATOM 1599 N N . ALA A 1 210 ? 20.041 -16.688 -27.824 1.00 89.69 210 ALA A N 1
ATOM 1600 C CA . ALA A 1 210 ? 19.441 -17.521 -28.853 1.00 89.69 210 ALA A CA 1
ATOM 1601 C C . ALA A 1 210 ? 20.521 -18.014 -29.831 1.00 89.69 210 ALA A C 1
ATOM 1603 O O . ALA A 1 210 ? 21.146 -17.225 -30.538 1.00 89.69 210 ALA A O 1
ATOM 1604 N N . ASP A 1 211 ? 20.746 -19.324 -29.852 1.00 89.00 211 ASP A N 1
ATOM 1605 C CA . ASP A 1 211 ? 21.819 -19.977 -30.610 1.00 89.00 211 ASP A CA 1
ATOM 1606 C C . ASP A 1 211 ? 21.379 -20.481 -31.994 1.00 89.00 211 ASP A C 1
ATOM 1608 O O . ASP A 1 211 ? 22.207 -20.870 -32.819 1.00 89.00 211 ASP A O 1
ATOM 1612 N N . SER A 1 212 ? 20.071 -20.485 -32.260 1.00 93.25 212 SER A N 1
ATOM 1613 C CA . SER A 1 212 ? 19.492 -21.057 -33.469 1.00 93.25 212 SER A CA 1
ATOM 1614 C C . SER A 1 212 ? 18.136 -20.430 -33.824 1.00 93.25 212 SER A C 1
ATOM 1616 O O . SER A 1 212 ? 17.423 -19.949 -32.939 1.00 93.25 212 SER A O 1
ATOM 1618 N N . PRO A 1 213 ? 17.693 -20.523 -35.095 1.00 91.81 213 PRO A N 1
ATOM 1619 C CA . PRO A 1 213 ? 16.361 -20.068 -35.521 1.00 91.81 213 PRO A CA 1
ATOM 1620 C C . PRO A 1 213 ? 15.186 -20.800 -34.851 1.00 91.81 213 PRO A C 1
ATOM 1622 O O . PRO A 1 213 ? 14.037 -20.396 -34.994 1.00 91.81 213 PRO A O 1
ATOM 1625 N N . ARG A 1 214 ? 15.455 -21.904 -34.141 1.00 92.94 214 ARG A N 1
ATOM 1626 C CA . ARG A 1 214 ? 14.456 -22.677 -33.386 1.00 92.94 214 ARG A CA 1
ATOM 1627 C C . ARG A 1 214 ? 14.473 -22.363 -31.890 1.00 92.94 214 ARG A C 1
ATOM 1629 O O . ARG A 1 214 ? 13.652 -22.904 -31.154 1.00 92.94 214 ARG A O 1
ATOM 1636 N N . HIS A 1 215 ? 15.395 -21.518 -31.432 1.00 94.00 215 HIS A N 1
ATOM 1637 C CA . HIS A 1 215 ? 15.484 -21.144 -30.029 1.00 94.00 215 HIS A CA 1
ATOM 1638 C C . HIS A 1 215 ? 14.229 -20.373 -29.603 1.00 94.00 215 HIS A C 1
ATOM 1640 O O . HIS A 1 215 ? 13.831 -19.412 -30.268 1.00 94.00 215 HIS A O 1
ATOM 1646 N N . ARG A 1 216 ? 13.614 -20.760 -28.475 1.00 94.06 216 ARG A N 1
ATOM 1647 C CA . ARG A 1 216 ? 12.291 -20.243 -28.075 1.00 94.06 216 ARG A CA 1
ATOM 1648 C C . ARG A 1 216 ? 12.252 -18.718 -27.955 1.00 94.06 216 ARG A C 1
ATOM 1650 O O . ARG A 1 216 ? 11.319 -18.123 -28.484 1.00 94.06 216 ARG A O 1
ATOM 1657 N N . THR A 1 217 ? 13.280 -18.087 -27.379 1.00 94.88 217 THR A N 1
ATOM 1658 C CA . THR A 1 217 ? 13.400 -16.613 -27.318 1.00 94.88 217 THR A CA 1
ATOM 1659 C C . THR A 1 217 ? 13.278 -15.964 -28.695 1.00 94.88 217 THR A C 1
ATOM 1661 O O . THR A 1 217 ? 12.487 -15.041 -28.874 1.00 94.88 217 THR A O 1
ATOM 1664 N N . PHE A 1 218 ? 14.012 -16.473 -29.691 1.00 97.00 218 PHE A N 1
ATOM 1665 C CA . PHE A 1 218 ? 13.950 -15.937 -31.047 1.00 97.00 218 PHE A CA 1
ATOM 1666 C C . PHE A 1 218 ? 12.584 -16.197 -31.682 1.00 97.00 218 PHE A C 1
ATOM 1668 O O . PHE A 1 218 ? 11.985 -15.277 -32.225 1.00 97.00 218 PHE A O 1
ATOM 1675 N N . THR A 1 219 ? 12.039 -17.411 -31.562 1.00 96.81 219 THR A N 1
ATOM 1676 C CA . THR A 1 219 ? 10.726 -17.729 -32.150 1.00 96.81 219 THR A CA 1
ATOM 1677 C C . THR A 1 219 ? 9.579 -16.917 -31.533 1.00 96.81 219 THR A C 1
ATOM 1679 O O . THR A 1 219 ? 8.660 -16.525 -32.251 1.00 96.81 219 THR A O 1
ATOM 1682 N N . ALA A 1 220 ? 9.644 -16.614 -30.231 1.00 95.25 220 ALA A N 1
ATOM 1683 C CA . ALA A 1 220 ? 8.671 -15.770 -29.544 1.00 95.25 220 ALA A CA 1
ATOM 1684 C C . ALA A 1 220 ? 8.761 -14.318 -30.033 1.00 95.25 220 ALA A C 1
ATOM 1686 O O . ALA A 1 220 ? 7.750 -13.745 -30.443 1.00 95.25 220 ALA A O 1
ATOM 1687 N N . LEU A 1 221 ? 9.974 -13.754 -30.083 1.00 96.56 221 LEU A N 1
ATOM 1688 C CA . LEU A 1 221 ? 10.198 -12.404 -30.600 1.00 96.56 221 LEU A CA 1
ATOM 1689 C C . LEU A 1 221 ? 9.785 -12.291 -32.077 1.00 96.56 221 LEU A C 1
ATOM 1691 O O . LEU A 1 221 ? 9.057 -11.373 -32.442 1.00 96.56 221 LEU A O 1
ATOM 1695 N N . ARG A 1 222 ? 10.161 -13.267 -32.910 1.00 96.94 222 ARG A N 1
ATOM 1696 C CA . ARG A 1 222 ? 9.768 -13.364 -34.322 1.00 96.94 222 ARG A CA 1
ATOM 1697 C C . ARG A 1 222 ? 8.251 -13.352 -34.494 1.00 96.94 222 ARG A C 1
ATOM 1699 O O . ARG A 1 222 ? 7.739 -12.600 -35.319 1.00 96.94 222 ARG A O 1
ATOM 1706 N N . ARG A 1 223 ? 7.519 -14.157 -33.712 1.00 96.06 223 ARG A N 1
ATOM 1707 C CA . ARG A 1 223 ? 6.046 -14.167 -33.730 1.00 96.06 223 ARG A CA 1
ATOM 1708 C C . ARG A 1 223 ? 5.493 -12.773 -33.431 1.00 96.06 223 ARG A C 1
ATOM 1710 O O . ARG A 1 223 ? 4.620 -12.312 -34.159 1.00 96.06 223 ARG A O 1
ATOM 1717 N N . LEU A 1 224 ? 5.987 -12.112 -32.384 1.00 95.75 224 LEU A N 1
ATOM 1718 C CA . LEU A 1 224 ? 5.505 -10.788 -31.982 1.00 95.75 224 LEU A CA 1
ATOM 1719 C C . LEU A 1 224 ? 5.813 -9.711 -33.026 1.00 95.75 224 LEU A C 1
ATOM 1721 O O . LEU A 1 224 ? 4.950 -8.882 -33.304 1.00 95.75 224 LEU A O 1
ATOM 1725 N N . ILE A 1 225 ? 6.989 -9.758 -33.650 1.00 96.75 225 ILE A N 1
ATOM 1726 C CA . ILE A 1 225 ? 7.369 -8.879 -34.763 1.00 96.75 225 ILE A CA 1
ATOM 1727 C C . ILE A 1 225 ? 6.387 -9.032 -35.935 1.00 96.75 225 ILE A C 1
ATOM 1729 O O . ILE A 1 225 ? 5.825 -8.042 -36.402 1.00 96.75 225 ILE A O 1
ATOM 1733 N N . LEU A 1 226 ? 6.119 -10.268 -36.369 1.00 95.19 226 LEU A N 1
ATOM 1734 C CA . LEU A 1 226 ? 5.217 -10.548 -37.492 1.00 95.19 226 LEU A CA 1
ATOM 1735 C C . LEU A 1 226 ? 3.763 -10.156 -37.191 1.00 95.19 226 LEU A C 1
ATOM 1737 O O . LEU A 1 226 ? 3.095 -9.562 -38.037 1.00 95.19 226 LEU A O 1
ATOM 1741 N N . VAL A 1 227 ? 3.269 -10.449 -35.984 1.00 91.81 227 VAL A N 1
ATOM 1742 C CA . VAL A 1 227 ? 1.911 -10.063 -35.554 1.00 91.81 227 VAL A CA 1
ATOM 1743 C C . VAL A 1 227 ? 1.764 -8.543 -35.496 1.00 91.81 227 VAL A C 1
ATOM 1745 O O . VAL A 1 227 ? 0.743 -8.010 -35.915 1.00 91.81 227 VAL A O 1
ATOM 1748 N N . THR A 1 228 ? 2.786 -7.834 -35.016 1.00 91.12 228 THR A N 1
ATOM 1749 C CA . THR A 1 228 ? 2.752 -6.367 -34.912 1.00 91.12 228 THR A CA 1
ATOM 1750 C C . THR A 1 228 ? 2.747 -5.715 -36.293 1.00 91.12 228 THR A C 1
ATOM 1752 O O . THR A 1 228 ? 1.971 -4.796 -36.535 1.00 91.12 228 THR A O 1
ATOM 1755 N N . HIS A 1 229 ? 3.539 -6.242 -37.229 1.00 88.69 229 HIS A N 1
ATOM 1756 C CA . HIS A 1 229 ? 3.537 -5.768 -38.609 1.00 88.69 229 HIS A CA 1
ATOM 1757 C C . HIS A 1 229 ? 2.188 -6.017 -39.302 1.00 88.69 229 HIS A C 1
ATOM 1759 O O . HIS A 1 229 ? 1.607 -5.106 -39.888 1.00 88.69 229 HIS A O 1
ATOM 1765 N N . THR A 1 230 ? 1.638 -7.228 -39.176 1.00 80.06 230 THR A N 1
ATOM 1766 C CA . THR A 1 230 ? 0.382 -7.619 -39.845 1.00 80.06 230 THR A CA 1
ATOM 1767 C C . THR A 1 230 ? -0.868 -6.972 -39.244 1.00 80.06 230 THR A C 1
ATOM 1769 O O . THR A 1 230 ? -1.766 -6.594 -39.994 1.00 80.06 230 THR A O 1
ATOM 1772 N N . GLY A 1 231 ? -0.923 -6.779 -37.921 1.00 63.03 231 GLY A N 1
ATOM 1773 C CA . GLY A 1 231 ? -2.057 -6.152 -37.227 1.00 63.03 231 GLY A CA 1
ATOM 1774 C C . GLY A 1 231 ? -2.290 -4.682 -37.591 1.00 63.03 231 GLY A C 1
ATOM 1775 O O . GLY A 1 231 ? -3.400 -4.181 -37.443 1.00 63.03 231 GLY A O 1
ATOM 1776 N N . SER A 1 232 ? -1.278 -4.006 -38.141 1.00 52.47 232 SER A N 1
ATOM 1777 C CA . SER A 1 232 ? -1.383 -2.620 -38.610 1.00 52.47 232 SER A CA 1
ATOM 1778 C C . SER A 1 232 ? -2.123 -2.446 -39.945 1.00 52.47 232 SER A C 1
ATOM 1780 O O . SER A 1 232 ? -2.471 -1.328 -40.320 1.00 52.47 232 SER A O 1
ATOM 1782 N N . HIS A 1 233 ? -2.414 -3.540 -40.659 1.00 40.94 233 HIS A N 1
ATOM 1783 C CA . HIS A 1 233 ? -3.133 -3.500 -41.936 1.00 40.94 233 HIS A CA 1
ATOM 1784 C C . HIS A 1 233 ? -4.668 -3.514 -41.795 1.00 40.94 233 HIS A C 1
ATOM 1786 O O . HIS A 1 233 ? -5.374 -3.443 -42.802 1.00 40.94 233 HIS A O 1
ATOM 1792 N N . THR A 1 234 ? -5.206 -3.545 -40.571 1.00 35.06 234 THR A N 1
ATOM 1793 C CA . THR A 1 234 ? -6.652 -3.489 -40.300 1.00 35.06 234 THR A CA 1
ATOM 1794 C C . THR A 1 234 ? -7.015 -2.339 -39.350 1.00 35.06 234 THR A C 1
ATOM 1796 O O . THR A 1 234 ? -6.870 -2.445 -38.140 1.00 35.06 234 THR A O 1
ATOM 1799 N N . THR A 1 235 ? -7.533 -1.265 -39.964 1.00 37.56 235 THR A N 1
ATOM 1800 C CA . THR A 1 235 ? -8.376 -0.163 -39.440 1.00 37.56 235 THR A CA 1
ATOM 1801 C C . THR A 1 235 ? -7.814 0.805 -38.384 1.00 37.56 235 THR A C 1
ATOM 1803 O O . THR A 1 235 ? -7.966 0.596 -37.186 1.00 37.56 235 THR A O 1
ATOM 1806 N N . GLY A 1 236 ? -7.346 1.962 -38.868 1.00 28.64 236 GLY A N 1
ATOM 1807 C CA . GLY A 1 236 ? -7.265 3.262 -38.182 1.00 28.64 236 GLY A CA 1
ATOM 1808 C C . GLY A 1 236 ? -7.020 4.370 -39.229 1.00 28.64 236 GLY A C 1
ATOM 1809 O O . GLY A 1 236 ? -6.422 4.064 -40.264 1.00 28.64 236 GLY A O 1
ATOM 1810 N N . PRO A 1 237 ? -7.529 5.611 -39.068 1.00 29.44 237 PRO A N 1
ATOM 1811 C CA . PRO A 1 237 ? -7.331 6.667 -40.066 1.00 29.44 237 PRO A CA 1
ATOM 1812 C C . PRO A 1 237 ? -5.837 7.018 -40.193 1.00 29.44 237 PRO A C 1
ATOM 1814 O O . PRO A 1 237 ? -5.097 6.874 -39.219 1.00 29.44 237 PRO A O 1
ATOM 1817 N N . PRO A 1 238 ? -5.370 7.468 -41.373 1.00 29.83 238 PRO A N 1
ATOM 1818 C CA . PRO A 1 238 ? -3.964 7.786 -41.574 1.00 29.83 238 PRO A CA 1
ATOM 1819 C C . PRO A 1 238 ? -3.542 8.936 -40.657 1.00 29.83 238 PRO A C 1
ATOM 1821 O O . PRO A 1 238 ? -4.255 9.931 -40.517 1.00 29.83 238 PRO A O 1
ATOM 1824 N N . TRP A 1 239 ? -2.358 8.791 -40.066 1.00 31.56 239 TRP A N 1
ATOM 1825 C CA . TRP A 1 239 ? -1.647 9.857 -39.371 1.00 31.56 239 TRP A CA 1
ATOM 1826 C C . TRP A 1 239 ? -1.573 11.109 -40.269 1.00 31.56 239 TRP A C 1
ATOM 1828 O O . TRP A 1 239 ? -1.196 10.987 -41.442 1.00 31.56 239 TRP A O 1
ATOM 1838 N N . PRO A 1 240 ? -1.924 12.313 -39.779 1.00 32.09 240 PRO A N 1
ATOM 1839 C CA . PRO A 1 240 ? -1.631 13.533 -40.511 1.00 32.09 240 PRO A CA 1
ATOM 1840 C C . PRO A 1 240 ? -0.108 13.677 -40.555 1.00 32.09 240 PRO A C 1
ATOM 1842 O O . PRO A 1 240 ? 0.543 13.747 -39.517 1.00 32.09 240 PRO A O 1
ATOM 1845 N N . GLY A 1 241 ? 0.465 13.666 -41.762 1.00 32.47 241 GLY A N 1
ATOM 1846 C CA . GLY A 1 241 ? 1.901 13.862 -41.973 1.00 32.47 241 GLY A CA 1
ATOM 1847 C C . GLY A 1 241 ? 2.441 15.115 -41.264 1.00 32.47 241 GLY A C 1
ATOM 1848 O O . GLY A 1 241 ? 1.655 15.951 -40.810 1.00 32.47 241 GLY A O 1
ATOM 1849 N N . PRO A 1 242 ? 3.775 15.260 -41.158 1.00 32.00 242 PRO A N 1
ATOM 1850 C CA . PRO A 1 242 ? 4.401 16.341 -40.403 1.00 32.00 242 PRO A CA 1
ATOM 1851 C C . PRO A 1 242 ? 3.763 17.686 -40.759 1.00 32.00 242 PRO A C 1
ATOM 1853 O O . PRO A 1 242 ? 3.669 18.045 -41.936 1.00 32.00 242 PRO A O 1
ATOM 1856 N N . LEU A 1 243 ? 3.279 18.382 -39.724 1.00 31.72 243 LEU A N 1
ATOM 1857 C CA . LEU A 1 243 ? 2.663 19.701 -39.820 1.00 31.72 243 LEU A CA 1
ATOM 1858 C C . LEU A 1 243 ? 3.511 20.580 -40.740 1.00 31.72 243 LEU A C 1
ATOM 1860 O O . LEU A 1 243 ? 4.682 20.849 -40.469 1.00 31.72 243 LEU A O 1
ATOM 1864 N N . SER A 1 244 ? 2.908 21.002 -41.850 1.00 38.44 244 SER A N 1
ATOM 1865 C CA . SER A 1 244 ? 3.485 22.021 -42.714 1.00 38.44 244 SER A CA 1
ATOM 1866 C C . SER A 1 244 ? 3.755 23.264 -41.870 1.00 38.44 244 SER A C 1
ATOM 1868 O O . SER A 1 244 ? 2.920 23.648 -41.047 1.00 38.44 244 SER A O 1
ATOM 1870 N N . SER A 1 245 ? 4.930 23.865 -42.053 1.00 34.88 245 SER A N 1
ATOM 1871 C CA . SER A 1 245 ? 5.331 25.097 -41.377 1.00 34.88 245 SER A CA 1
ATOM 1872 C C . SER A 1 245 ? 4.216 26.150 -41.463 1.00 34.88 245 SER A C 1
ATOM 1874 O O . SER A 1 245 ? 3.554 26.240 -42.503 1.00 34.88 245 SER A O 1
ATOM 1876 N N . PRO A 1 246 ? 3.983 26.943 -40.402 1.00 36.50 246 PRO A N 1
ATOM 1877 C CA . PRO A 1 246 ? 2.955 27.976 -40.439 1.00 36.50 246 PRO A CA 1
ATOM 1878 C C . PRO A 1 246 ? 3.243 28.961 -41.585 1.00 36.50 246 PRO A C 1
ATOM 1880 O O . PRO A 1 246 ? 4.416 29.215 -41.877 1.00 36.50 246 PRO A O 1
ATOM 1883 N N . PRO A 1 247 ? 2.211 29.514 -42.250 1.00 36.25 247 PRO A N 1
ATOM 1884 C CA . PRO A 1 247 ? 2.419 30.484 -43.312 1.00 36.25 247 PRO A CA 1
ATOM 1885 C C . PRO A 1 247 ? 3.139 31.712 -42.751 1.00 36.25 247 PRO A C 1
ATOM 1887 O O . PRO A 1 247 ? 2.748 32.277 -41.728 1.00 36.25 247 PRO A O 1
ATOM 1890 N N . GLU A 1 248 ? 4.212 32.092 -43.437 1.00 36.19 248 GLU A N 1
ATOM 1891 C CA . GLU A 1 248 ? 5.009 33.281 -43.163 1.00 36.19 248 GLU A CA 1
ATOM 1892 C C . GLU A 1 248 ? 4.100 34.528 -43.151 1.00 36.19 248 GLU A C 1
ATOM 1894 O O . GLU A 1 248 ? 3.268 34.686 -44.054 1.00 36.19 248 GLU A O 1
ATOM 1899 N N . PRO A 1 249 ? 4.186 35.406 -42.133 1.00 42.34 249 PRO A N 1
ATOM 1900 C CA . PRO A 1 249 ? 3.376 36.617 -42.103 1.00 42.34 249 PRO A CA 1
ATOM 1901 C C . PRO A 1 249 ? 3.756 37.538 -43.275 1.00 42.34 249 PRO A C 1
ATOM 1903 O O . PRO A 1 249 ? 4.930 37.607 -43.646 1.00 42.34 249 PRO A O 1
ATOM 1906 N N . PRO A 1 250 ? 2.793 38.269 -43.868 1.00 40.50 250 PRO A N 1
ATOM 1907 C CA . PRO A 1 250 ? 3.073 39.113 -45.019 1.00 40.50 250 PRO A CA 1
ATOM 1908 C C . PRO A 1 250 ? 4.052 40.233 -44.649 1.00 40.50 250 PRO A C 1
ATOM 1910 O O . PRO A 1 250 ? 3.932 40.871 -43.600 1.00 40.50 250 PRO A O 1
ATOM 1913 N N . ALA A 1 251 ? 5.019 40.465 -45.537 1.00 41.72 251 ALA A N 1
ATOM 1914 C CA . ALA A 1 251 ? 6.018 41.516 -45.404 1.00 41.72 251 ALA A CA 1
ATOM 1915 C C . ALA A 1 251 ? 5.358 42.903 -45.247 1.00 41.72 251 ALA A C 1
ATOM 1917 O O . ALA A 1 251 ? 4.410 43.210 -45.974 1.00 41.72 251 ALA A O 1
ATOM 1918 N N . PRO A 1 252 ? 5.851 43.770 -44.343 1.00 38.12 252 PRO A N 1
ATOM 1919 C CA . PRO A 1 252 ? 5.335 45.125 -44.229 1.00 38.12 252 PRO A CA 1
ATOM 1920 C C . PRO A 1 252 ? 5.845 46.002 -45.385 1.00 38.12 252 PRO A C 1
ATOM 1922 O O . PRO A 1 252 ? 7.049 46.098 -45.630 1.00 38.12 252 PRO A O 1
ATOM 1925 N N . GLU A 1 253 ? 4.921 46.673 -46.074 1.00 37.78 253 GLU A N 1
ATOM 1926 C CA . GLU A 1 253 ? 5.217 47.780 -46.992 1.00 37.78 253 GLU A CA 1
ATOM 1927 C C . GLU A 1 253 ? 5.700 49.040 -46.234 1.00 37.78 253 GLU A C 1
ATOM 1929 O O . GLU A 1 253 ? 5.417 49.206 -45.042 1.00 37.78 253 GLU A O 1
ATOM 1934 N N . PRO A 1 254 ? 6.466 49.937 -46.890 1.00 33.69 254 PRO A N 1
ATOM 1935 C CA . PRO A 1 254 ? 7.336 50.884 -46.205 1.00 33.69 254 PRO A CA 1
ATOM 1936 C C . PRO A 1 254 ? 6.579 52.127 -45.724 1.00 33.69 254 PRO A C 1
ATOM 1938 O O . PRO A 1 254 ? 6.021 52.882 -46.518 1.00 33.69 254 PRO A O 1
ATOM 1941 N N . ALA A 1 255 ? 6.645 52.408 -44.422 1.00 33.22 255 ALA A N 1
ATOM 1942 C CA . ALA A 1 255 ? 6.225 53.691 -43.871 1.00 33.22 255 ALA A CA 1
ATOM 1943 C C . ALA A 1 255 ? 7.411 54.668 -43.828 1.00 33.22 255 ALA A C 1
ATOM 1945 O O . ALA A 1 255 ? 8.375 54.508 -43.082 1.00 33.22 255 ALA A O 1
ATOM 1946 N N . THR A 1 256 ? 7.316 55.701 -44.656 1.00 37.59 256 THR A N 1
ATOM 1947 C CA . THR A 1 256 ? 8.153 56.901 -44.668 1.00 37.59 256 THR A CA 1
ATOM 1948 C C . THR A 1 256 ? 7.928 57.749 -43.408 1.00 37.59 256 THR A C 1
ATOM 1950 O O . THR A 1 256 ? 6.802 58.182 -43.167 1.00 37.59 256 THR A O 1
ATOM 1953 N N . GLY A 1 257 ? 8.977 58.073 -42.645 1.00 35.34 257 GLY A N 1
ATOM 1954 C CA . GLY A 1 257 ? 8.912 59.111 -41.601 1.00 35.34 257 GLY A CA 1
ATOM 1955 C C . GLY A 1 257 ? 10.107 59.097 -40.635 1.00 35.34 257 GLY A C 1
ATOM 1956 O O . GLY A 1 257 ? 10.607 58.018 -40.336 1.00 35.34 257 GLY A O 1
ATOM 1957 N N . PRO A 1 258 ? 10.624 60.260 -40.186 1.00 34.75 258 PRO A N 1
ATOM 1958 C CA . PRO A 1 258 ? 12.006 60.383 -39.728 1.00 34.75 258 PRO A CA 1
ATOM 1959 C C . PRO A 1 258 ? 12.242 59.943 -38.277 1.00 34.75 258 PRO A C 1
ATOM 1961 O O . PRO A 1 258 ? 11.449 60.197 -37.374 1.00 34.75 258 PRO A O 1
ATOM 1964 N N . VAL A 1 259 ? 13.416 59.342 -38.082 1.00 40.53 259 VAL A N 1
ATOM 1965 C CA . VAL A 1 259 ? 14.021 58.943 -36.806 1.00 40.53 259 VAL A CA 1
ATOM 1966 C C . VAL A 1 259 ? 14.580 60.166 -36.069 1.00 40.53 259 VAL A C 1
ATOM 1968 O O . VAL A 1 259 ? 15.265 60.991 -36.673 1.00 40.53 259 VAL A O 1
ATOM 1971 N N . ALA A 1 260 ? 14.381 60.228 -34.748 1.00 32.03 260 ALA A N 1
ATOM 1972 C CA . ALA A 1 260 ? 15.180 61.044 -33.830 1.00 32.03 260 ALA A CA 1
ATOM 1973 C C . ALA A 1 260 ? 15.734 60.160 -32.686 1.00 32.03 260 ALA A C 1
ATOM 1975 O O . ALA A 1 260 ? 15.043 59.222 -32.283 1.00 32.03 260 ALA A O 1
ATOM 1976 N N . PRO A 1 261 ? 16.968 60.391 -32.183 1.00 42.12 261 PRO A N 1
ATOM 1977 C CA . PRO A 1 261 ? 17.734 59.363 -31.474 1.00 42.12 261 PRO A CA 1
ATOM 1978 C C . PRO A 1 261 ? 17.885 59.608 -29.960 1.00 42.12 261 PRO A C 1
ATOM 1980 O O . PRO A 1 261 ? 17.494 60.658 -29.459 1.00 42.12 261 PRO A O 1
ATOM 1983 N N . PHE A 1 262 ? 18.548 58.635 -29.309 1.00 28.48 262 PHE A N 1
ATOM 1984 C CA . PHE A 1 262 ? 19.334 58.649 -28.049 1.00 28.48 262 PHE A CA 1
ATOM 1985 C C . PHE A 1 262 ? 18.810 57.717 -26.934 1.00 28.48 262 PHE A C 1
ATOM 1987 O O . PHE A 1 262 ? 17.602 57.562 -26.792 1.00 28.48 262 PHE A O 1
ATOM 1994 N N . PRO A 1 263 ? 19.673 57.230 -26.010 1.00 37.66 263 PRO A N 1
ATOM 1995 C CA . PRO A 1 263 ? 21.092 56.870 -26.144 1.00 37.66 263 PRO A CA 1
ATOM 1996 C C . PRO A 1 263 ? 21.453 55.500 -25.516 1.00 37.66 263 PRO A C 1
ATOM 1998 O O . PRO A 1 263 ? 20.745 54.941 -24.683 1.00 37.66 263 PRO A O 1
ATOM 2001 N N . ALA A 1 264 ? 22.636 55.002 -25.882 1.00 38.94 264 ALA A N 1
ATOM 2002 C CA . ALA A 1 264 ? 23.264 53.792 -25.357 1.00 38.94 264 ALA A CA 1
ATOM 2003 C C . ALA A 1 264 ? 23.702 53.905 -23.882 1.00 38.94 264 ALA A C 1
ATOM 2005 O O . ALA A 1 264 ? 24.199 54.949 -23.449 1.00 38.94 264 ALA A O 1
ATOM 2006 N N . LYS A 1 265 ? 23.658 52.783 -23.148 1.00 28.45 265 LYS A N 1
ATOM 2007 C CA . LYS A 1 265 ? 24.470 52.572 -21.941 1.00 28.45 265 LYS A CA 1
ATOM 2008 C C . LYS A 1 265 ? 25.150 51.202 -21.946 1.00 28.45 265 LYS A C 1
ATOM 2010 O O . LYS A 1 265 ? 24.580 50.200 -22.353 1.00 28.45 265 LYS A O 1
ATOM 2015 N N . LYS A 1 266 ? 26.410 51.272 -21.522 1.00 27.53 266 LYS A N 1
ATOM 2016 C CA . LYS A 1 266 ? 27.493 50.287 -21.539 1.00 27.53 266 LYS A CA 1
ATOM 2017 C C . LYS A 1 266 ? 27.304 49.160 -20.520 1.00 27.53 266 LYS A C 1
ATOM 2019 O O . LYS A 1 266 ? 26.814 49.406 -19.420 1.00 27.53 266 LYS A O 1
ATOM 2024 N N . GLU A 1 267 ? 27.841 47.991 -20.863 1.00 34.53 267 GLU A N 1
ATOM 2025 C CA . GLU A 1 267 ? 28.268 46.948 -19.922 1.00 34.53 267 GLU A CA 1
ATOM 2026 C C . GLU A 1 267 ? 29.340 47.450 -18.943 1.00 34.53 267 GLU A C 1
ATOM 2028 O O . GLU A 1 267 ? 30.136 48.342 -19.273 1.00 34.53 267 GLU A O 1
ATOM 2033 N N . PRO A 1 268 ? 29.455 46.777 -17.788 1.00 30.34 268 PRO A N 1
ATOM 2034 C CA . PRO A 1 268 ? 30.773 46.510 -17.239 1.00 30.34 268 PRO A CA 1
ATOM 2035 C C . PRO A 1 268 ? 30.984 45.044 -16.827 1.00 30.34 268 PRO A C 1
ATOM 2037 O O . PRO A 1 268 ? 30.091 44.353 -16.341 1.00 30.34 268 PRO A O 1
ATOM 2040 N N . ALA A 1 269 ? 32.237 44.617 -16.971 1.00 28.81 269 ALA A N 1
ATOM 2041 C CA . ALA A 1 269 ? 32.805 43.389 -16.434 1.00 28.81 269 ALA A CA 1
ATOM 2042 C C . ALA A 1 269 ? 33.312 43.576 -14.988 1.00 28.81 269 ALA A C 1
ATOM 2044 O O . ALA A 1 269 ? 33.804 44.652 -14.648 1.00 28.81 269 ALA A O 1
ATOM 2045 N N . GLY A 1 270 ? 33.343 42.490 -14.196 1.00 26.95 270 GLY A N 1
ATOM 2046 C CA . GLY A 1 270 ? 34.401 42.282 -13.192 1.00 26.95 270 GLY A CA 1
ATOM 2047 C C . GLY A 1 270 ? 34.015 41.883 -11.755 1.00 26.95 270 GLY A C 1
ATOM 2048 O O . GLY A 1 270 ? 33.745 42.741 -10.932 1.00 26.95 270 GLY A O 1
ATOM 2049 N N . LYS A 1 271 ? 34.219 40.585 -11.467 1.00 27.11 271 LYS A N 1
ATOM 2050 C CA . LYS A 1 271 ? 34.809 39.941 -10.262 1.00 27.11 271 LYS A CA 1
ATOM 2051 C C . LYS A 1 271 ? 34.155 40.002 -8.859 1.00 27.11 271 LYS A C 1
ATOM 2053 O O . LYS A 1 271 ? 34.036 41.043 -8.237 1.00 27.11 271 LYS A O 1
ATOM 2058 N N . GLN A 1 272 ? 34.059 38.773 -8.325 1.00 28.83 272 GLN A N 1
ATOM 2059 C CA . GLN A 1 272 ? 34.304 38.292 -6.950 1.00 28.83 272 GLN A CA 1
ATOM 2060 C C . GLN A 1 272 ? 33.422 38.804 -5.803 1.00 28.83 272 GLN A C 1
ATOM 2062 O O . GLN A 1 272 ? 33.566 39.915 -5.314 1.00 28.83 272 GLN A O 1
ATOM 2067 N N . GLY A 1 273 ? 32.647 37.872 -5.244 1.00 23.47 273 GLY A N 1
ATOM 2068 C CA . GLY A 1 273 ? 32.056 37.986 -3.916 1.00 23.47 273 GLY A CA 1
ATOM 2069 C C . GLY A 1 273 ? 31.234 36.747 -3.591 1.00 23.47 273 GLY A C 1
ATOM 2070 O O . GLY A 1 273 ? 30.138 36.578 -4.106 1.00 23.47 273 GLY A O 1
ATOM 2071 N N . ARG A 1 274 ? 31.790 35.854 -2.765 1.00 34.66 274 ARG A N 1
ATOM 2072 C CA . ARG A 1 274 ? 31.059 34.757 -2.124 1.00 34.66 274 ARG A CA 1
ATOM 2073 C C . ARG A 1 274 ? 29.909 35.345 -1.301 1.00 34.66 274 ARG A C 1
ATOM 2075 O O . ARG A 1 274 ? 30.171 36.075 -0.353 1.00 34.66 274 ARG A O 1
ATOM 2082 N N . ALA A 1 275 ? 28.680 34.961 -1.616 1.00 22.45 275 ALA A N 1
ATOM 2083 C CA . ALA A 1 275 ? 27.557 34.993 -0.691 1.00 22.45 275 ALA A CA 1
ATOM 2084 C C . ALA A 1 275 ? 26.600 33.865 -1.087 1.00 22.45 275 ALA A C 1
ATOM 2086 O O . ALA A 1 275 ? 25.993 33.889 -2.154 1.00 22.45 275 ALA A O 1
ATOM 2087 N N . ALA A 1 276 ? 26.556 32.838 -0.242 1.00 28.27 276 ALA A N 1
ATOM 2088 C CA . ALA A 1 276 ? 25.548 31.799 -0.287 1.00 28.27 276 ALA A CA 1
ATOM 2089 C C . ALA A 1 276 ? 24.190 32.446 0.000 1.00 28.27 276 ALA A C 1
ATOM 2091 O O . ALA A 1 276 ? 24.006 33.042 1.059 1.00 28.27 276 ALA A O 1
ATOM 2092 N N . ILE A 1 277 ? 23.262 32.340 -0.944 1.00 22.72 277 ILE A N 1
ATOM 2093 C CA . ILE A 1 277 ? 21.848 32.600 -0.703 1.00 22.72 277 ILE A CA 1
ATOM 2094 C C . ILE A 1 277 ? 21.142 31.283 -0.997 1.00 22.72 277 ILE A C 1
ATOM 2096 O O . ILE A 1 277 ? 21.017 30.862 -2.145 1.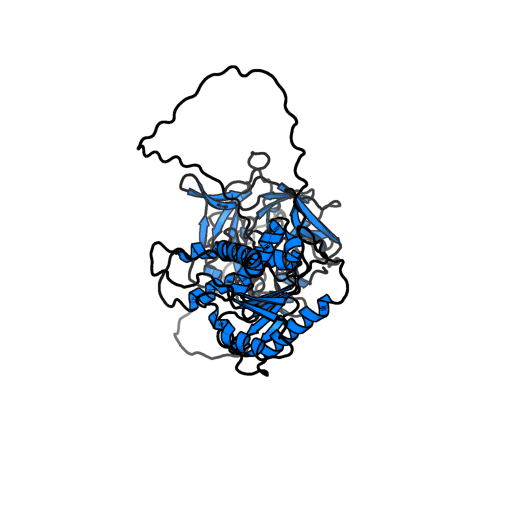00 22.72 277 ILE A O 1
ATOM 2100 N N . ALA A 1 278 ? 20.783 30.605 0.087 1.00 31.59 278 ALA A N 1
ATOM 2101 C CA . ALA A 1 278 ? 19.897 29.463 0.095 1.00 31.59 278 ALA A CA 1
ATOM 2102 C C . ALA A 1 278 ? 18.465 29.950 -0.178 1.00 31.59 278 ALA A C 1
ATOM 2104 O O . ALA A 1 278 ? 17.926 30.752 0.575 1.00 31.59 278 ALA A O 1
ATOM 2105 N N . PHE A 1 279 ? 17.875 29.450 -1.256 1.00 24.14 279 PHE A N 1
ATOM 2106 C CA . PHE A 1 279 ? 16.438 29.261 -1.446 1.00 24.14 279 PHE A CA 1
ATOM 2107 C C . PHE A 1 279 ? 16.375 27.862 -2.083 1.00 24.14 279 PHE A C 1
ATOM 2109 O O . PHE A 1 279 ? 16.886 27.671 -3.179 1.00 24.14 279 PHE A O 1
ATOM 2116 N N . GLY A 1 280 ? 15.994 26.793 -1.384 1.00 28.47 280 GLY A N 1
ATOM 2117 C CA . GLY A 1 280 ? 14.770 26.694 -0.596 1.00 28.47 280 GLY A CA 1
ATOM 2118 C C . GLY A 1 280 ? 13.604 26.471 -1.555 1.00 28.47 280 GLY A C 1
ATOM 2119 O O . GLY A 1 280 ? 12.699 27.291 -1.607 1.00 28.47 280 GLY A O 1
ATOM 2120 N N . ALA A 1 281 ? 13.693 25.438 -2.396 1.00 22.02 281 ALA A N 1
ATOM 2121 C CA . ALA A 1 281 ? 12.650 25.062 -3.340 1.00 22.02 281 ALA A CA 1
ATOM 2122 C C . ALA A 1 281 ? 12.136 23.677 -2.942 1.00 22.02 281 ALA A C 1
ATOM 2124 O O . ALA A 1 281 ? 12.838 22.673 -3.045 1.00 22.02 281 ALA A O 1
ATOM 2125 N N . VAL A 1 282 ? 10.933 23.715 -2.387 1.00 23.48 282 VAL A N 1
ATOM 2126 C CA . VAL A 1 282 ? 10.133 22.631 -1.828 1.00 23.48 282 VAL A CA 1
ATOM 2127 C C . VAL A 1 282 ? 9.779 21.649 -2.947 1.00 23.48 282 VAL A C 1
ATOM 2129 O O . VAL A 1 282 ? 9.119 22.022 -3.914 1.00 23.48 282 VAL A O 1
ATOM 2132 N N . ALA A 1 283 ? 10.270 20.415 -2.838 1.00 21.47 283 ALA A N 1
ATOM 2133 C CA . ALA A 1 283 ? 9.927 19.307 -3.719 1.00 21.47 283 ALA A CA 1
ATOM 2134 C C . ALA A 1 283 ? 8.762 18.530 -3.095 1.00 21.47 283 ALA A C 1
ATOM 2136 O O . ALA A 1 283 ? 8.894 18.009 -1.992 1.00 21.47 283 ALA A O 1
ATOM 2137 N N . VAL A 1 284 ? 7.634 18.480 -3.802 1.00 22.86 284 VAL A N 1
ATOM 2138 C CA . VAL A 1 284 ? 6.452 17.683 -3.456 1.00 22.86 284 VAL A CA 1
ATOM 2139 C C . VAL A 1 284 ? 6.526 16.401 -4.294 1.00 22.86 284 VAL A C 1
ATOM 2141 O O . VAL A 1 284 ? 6.467 16.463 -5.521 1.00 22.86 284 VAL A O 1
ATOM 2144 N N . LEU A 1 285 ? 6.756 15.264 -3.635 1.00 22.72 285 LEU A N 1
ATOM 2145 C CA . LEU A 1 285 ? 6.882 13.915 -4.204 1.00 22.72 285 LEU A CA 1
ATOM 2146 C C . LEU A 1 285 ? 5.789 13.038 -3.574 1.00 22.72 285 LEU A C 1
ATOM 2148 O O . LEU A 1 285 ? 5.705 12.980 -2.353 1.00 22.72 285 LEU A O 1
ATOM 2152 N N . ALA A 1 286 ? 4.974 12.377 -4.400 1.00 24.77 286 ALA A N 1
ATOM 2153 C CA . ALA A 1 286 ? 3.962 11.402 -3.982 1.00 24.77 286 ALA A CA 1
ATOM 2154 C C . ALA A 1 286 ? 4.521 9.969 -4.132 1.00 24.77 286 ALA A C 1
ATOM 2156 O O . ALA A 1 286 ? 5.051 9.640 -5.199 1.00 24.77 286 ALA A O 1
ATOM 2157 N N . ALA A 1 287 ? 4.435 9.168 -3.063 1.00 23.95 287 ALA A N 1
ATOM 2158 C CA . ALA A 1 287 ? 4.900 7.772 -2.945 1.00 23.95 287 ALA A CA 1
ATOM 2159 C C . ALA A 1 287 ? 3.693 6.787 -3.017 1.00 23.95 287 ALA A C 1
ATOM 2161 O O . ALA A 1 287 ? 2.686 7.219 -3.573 1.00 23.95 287 ALA A O 1
ATOM 2162 N N . ALA A 1 288 ? 3.779 5.495 -2.623 1.00 23.42 288 ALA A N 1
ATOM 2163 C CA . ALA A 1 288 ? 2.634 4.548 -2.518 1.00 23.42 288 ALA A CA 1
ATOM 2164 C C . ALA A 1 288 ? 2.719 3.483 -1.409 1.00 23.42 288 ALA A C 1
ATOM 2166 O O . ALA A 1 288 ? 3.785 2.884 -1.304 1.00 23.42 288 ALA A O 1
ATOM 2167 N N . ALA A 1 289 ? 1.645 3.253 -0.612 1.00 24.89 289 ALA A N 1
ATOM 2168 C CA . ALA A 1 289 ? 1.643 2.388 0.594 1.00 24.89 289 ALA A CA 1
ATOM 2169 C C . ALA A 1 289 ? 0.890 1.129 0.332 1.00 24.89 289 ALA A C 1
ATOM 2171 O O . ALA A 1 289 ? -0.010 1.069 -0.496 1.00 24.89 289 ALA A O 1
ATOM 2172 N N . LEU A 1 290 ? 1.172 0.184 1.214 1.00 27.17 290 LEU A N 1
ATOM 2173 C CA . LEU A 1 290 ? 0.163 -0.708 1.721 1.00 27.17 290 LEU A CA 1
ATOM 2174 C C . LEU A 1 290 ? 0.083 -0.494 3.234 1.00 27.17 290 LEU A C 1
ATOM 2176 O O . LEU A 1 290 ? 1.046 -0.796 3.938 1.00 27.17 290 LEU A O 1
ATOM 2180 N N . VAL A 1 291 ? -1.054 -0.018 3.749 1.00 29.95 291 VAL A N 1
ATOM 2181 C CA . VAL A 1 291 ? -1.344 -0.185 5.174 1.00 29.95 291 VAL A CA 1
ATOM 2182 C C . VAL A 1 291 ? -2.779 -0.607 5.441 1.00 29.95 291 VAL A C 1
ATOM 2184 O O . VAL A 1 291 ? -3.727 0.122 5.165 1.00 29.95 291 VAL A O 1
ATOM 2187 N N . LEU A 1 292 ? -2.919 -1.761 6.084 1.00 27.27 292 LEU A N 1
ATOM 2188 C CA . LEU A 1 292 ? -4.142 -2.190 6.750 1.00 27.27 292 LEU A CA 1
ATOM 2189 C C . LEU A 1 292 ? -4.174 -1.607 8.173 1.00 27.27 292 LEU A C 1
ATOM 2191 O O . LEU A 1 292 ? -3.279 -1.902 8.961 1.00 27.27 292 LEU A O 1
ATOM 2195 N N . HIS A 1 293 ? -5.198 -0.820 8.526 1.00 33.34 293 HIS A N 1
ATOM 2196 C CA . HIS A 1 293 ? -5.676 -0.716 9.913 1.00 33.34 293 HIS A CA 1
ATOM 2197 C C . HIS A 1 293 ? -7.204 -0.686 9.971 1.00 33.34 293 HIS A C 1
ATOM 2199 O O . HIS A 1 293 ? -7.858 -0.024 9.172 1.00 33.34 293 HIS A O 1
ATOM 2205 N N . PHE A 1 294 ? -7.751 -1.273 11.036 1.00 37.00 294 PHE A N 1
ATOM 2206 C CA . PHE A 1 294 ? -9.147 -1.114 11.455 1.00 37.00 294 PHE A CA 1
ATOM 2207 C C . PHE A 1 294 ? -9.211 -0.347 12.767 1.00 37.00 294 PHE A C 1
ATOM 2209 O O . PHE A 1 294 ? -8.245 -0.288 13.515 1.00 37.00 294 PHE A O 1
ATOM 2216 N N . ALA A 1 295 ? -10.349 0.260 13.086 1.00 32.28 295 ALA A N 1
ATOM 2217 C CA . ALA A 1 295 ? -10.620 0.633 14.469 1.00 32.28 295 ALA A CA 1
ATOM 2218 C C . ALA A 1 295 ? -10.852 -0.652 15.296 1.00 32.28 295 ALA A C 1
ATOM 2220 O O . ALA A 1 295 ? -11.523 -1.566 14.813 1.00 32.28 295 ALA A O 1
ATOM 2221 N N . PRO A 1 296 ? -10.354 -0.748 16.540 1.00 34.75 296 PRO A N 1
ATOM 2222 C CA . PRO A 1 296 ? -10.729 -1.842 17.422 1.00 34.75 296 PRO A CA 1
ATOM 2223 C C . PRO A 1 296 ? -12.157 -1.647 17.935 1.00 34.75 296 PRO A C 1
ATOM 2225 O O . PRO A 1 296 ? -12.613 -0.517 18.113 1.00 34.75 296 PRO A O 1
ATOM 2228 N N . MET A 1 297 ? -12.812 -2.743 18.315 1.00 31.33 297 MET A N 1
ATOM 2229 C CA . MET A 1 297 ? -13.970 -2.683 19.206 1.00 31.33 297 MET A CA 1
ATOM 2230 C C . MET A 1 297 ? -13.573 -2.235 20.615 1.00 31.33 297 MET A C 1
ATOM 2232 O O . MET A 1 297 ? -12.803 -2.937 21.272 1.00 31.33 297 MET A O 1
ATOM 2236 N N . PRO A 1 298 ? -14.172 -1.172 21.166 1.00 34.91 298 PRO A N 1
ATOM 2237 C CA . PRO A 1 298 ? -14.257 -0.969 22.600 1.00 34.91 298 PRO A CA 1
ATOM 2238 C C . PRO A 1 298 ? -15.515 -1.666 23.126 1.00 34.91 298 PRO A C 1
ATOM 2240 O O . PRO A 1 298 ? -16.639 -1.270 22.817 1.00 34.91 298 PRO A O 1
ATOM 2243 N N . TRP A 1 299 ? -15.334 -2.692 23.951 1.00 30.64 299 TRP A N 1
ATOM 2244 C CA . TRP A 1 299 ? -16.423 -3.222 24.768 1.00 30.64 299 TRP A CA 1
ATOM 2245 C C . TRP A 1 299 ? -16.760 -2.215 25.884 1.00 30.64 299 TRP A C 1
ATOM 2247 O O . TRP A 1 299 ? -15.880 -1.855 26.668 1.00 30.64 299 TRP A O 1
ATOM 2257 N N . ASP A 1 300 ? -18.016 -1.761 25.969 1.00 29.02 300 ASP A N 1
ATOM 2258 C CA . ASP A 1 300 ? -18.477 -0.870 27.045 1.00 29.02 300 ASP A CA 1
ATOM 2259 C C . ASP A 1 300 ? -18.369 -1.566 28.412 1.00 29.02 300 ASP A C 1
ATOM 2261 O O . ASP A 1 300 ? -19.000 -2.594 28.673 1.00 29.02 300 ASP A O 1
ATOM 2265 N N . SER A 1 301 ? -17.591 -0.979 29.324 1.00 31.73 301 SER A N 1
ATOM 2266 C CA . SER A 1 301 ? -17.525 -1.400 30.729 1.00 31.73 301 SER A CA 1
ATOM 2267 C C . SER A 1 301 ? -18.619 -0.785 31.607 1.00 31.73 301 SER A C 1
ATOM 2269 O O . SER A 1 301 ? -18.609 -0.999 32.819 1.00 31.73 301 SER A O 1
ATOM 2271 N N . ASP A 1 302 ? -19.576 -0.052 31.036 1.00 28.45 302 ASP A N 1
ATOM 2272 C CA . ASP A 1 302 ? -20.641 0.613 31.794 1.00 28.45 302 ASP A CA 1
ATOM 2273 C C . ASP A 1 302 ? -21.777 -0.357 32.162 1.00 28.45 302 ASP A C 1
ATOM 2275 O O . ASP A 1 302 ? -22.953 -0.152 31.876 1.00 28.45 302 ASP A O 1
ATOM 2279 N N . ALA A 1 303 ? -21.420 -1.425 32.874 1.00 28.45 303 ALA A N 1
ATOM 2280 C CA . ALA A 1 303 ? -22.330 -2.178 33.725 1.00 28.45 303 ALA A CA 1
ATOM 2281 C C . ALA A 1 303 ? -22.002 -1.848 35.184 1.00 28.45 303 ALA A C 1
ATOM 2283 O O . ALA A 1 303 ? -21.446 -2.651 35.932 1.00 28.45 303 ALA A O 1
ATOM 2284 N N . ASN A 1 304 ? -22.337 -0.625 35.593 1.00 27.14 304 ASN A N 1
ATOM 2285 C CA . ASN A 1 304 ? -22.353 -0.266 37.000 1.00 27.14 304 ASN A CA 1
ATOM 2286 C C . ASN A 1 304 ? -23.592 -0.913 37.646 1.00 27.14 304 ASN A C 1
ATOM 2288 O O . ASN A 1 304 ? -24.685 -0.349 37.624 1.00 27.14 304 ASN A O 1
ATOM 2292 N N . SER A 1 305 ? -23.433 -2.108 38.214 1.00 26.38 305 SER A N 1
ATOM 2293 C CA . SER A 1 305 ? -24.294 -2.569 39.303 1.00 26.38 305 SER A CA 1
ATOM 2294 C C . SER A 1 305 ? -23.419 -2.917 40.496 1.00 26.38 305 SER A C 1
ATOM 2296 O O . SER A 1 305 ? -22.717 -3.928 40.507 1.00 26.38 305 SER A O 1
ATOM 2298 N N . SER A 1 306 ? -23.467 -2.042 41.493 1.00 32.25 306 SER A N 1
ATOM 2299 C CA . SER A 1 306 ? -23.103 -2.328 42.872 1.00 32.25 306 SER A CA 1
ATOM 2300 C C . SER A 1 306 ? -23.719 -3.654 43.321 1.00 32.25 306 SER A C 1
ATOM 2302 O O . SER A 1 306 ? -24.941 -3.762 43.304 1.00 32.25 306 SER A O 1
ATOM 2304 N N . ASP A 1 307 ? -22.897 -4.632 43.709 1.00 28.03 307 ASP A N 1
ATOM 2305 C CA . ASP A 1 307 ? -23.054 -5.347 44.982 1.00 28.03 307 ASP A CA 1
ATOM 2306 C C . ASP A 1 307 ? -21.963 -6.412 45.217 1.00 28.03 307 ASP A C 1
ATOM 2308 O O . ASP A 1 307 ? -21.659 -7.242 44.365 1.00 28.03 307 ASP A O 1
ATOM 2312 N N . ALA A 1 308 ? -21.467 -6.383 46.458 1.00 27.67 308 ALA A N 1
ATOM 2313 C CA . ALA A 1 308 ? -20.903 -7.470 47.260 1.00 27.67 308 ALA A CA 1
ATOM 2314 C C . ALA A 1 308 ? -19.506 -8.048 46.934 1.00 27.67 308 ALA A C 1
ATOM 2316 O O . ALA A 1 308 ? -19.318 -8.961 46.134 1.00 27.67 308 ALA A O 1
ATOM 2317 N N . ASP A 1 309 ? -18.553 -7.605 47.761 1.00 30.06 309 ASP A N 1
ATOM 2318 C CA . ASP A 1 309 ? -17.471 -8.402 48.345 1.00 30.06 309 ASP A CA 1
ATOM 2319 C C . ASP A 1 309 ? -17.799 -9.900 48.478 1.00 30.06 309 ASP A C 1
ATOM 2321 O O . ASP A 1 309 ? -18.667 -10.279 49.267 1.00 30.06 309 ASP A O 1
ATOM 2325 N N . THR A 1 310 ? -17.011 -10.782 47.855 1.00 27.86 310 THR A N 1
ATOM 2326 C CA . THR A 1 310 ? -16.586 -12.026 48.522 1.00 27.86 310 THR A CA 1
ATOM 2327 C C . THR A 1 310 ? -15.312 -12.615 47.908 1.00 27.86 310 THR A C 1
ATOM 2329 O O . THR A 1 310 ? -15.229 -12.940 46.729 1.00 27.86 310 THR A O 1
ATOM 2332 N N . LYS A 1 311 ? -14.305 -12.774 48.767 1.00 30.78 311 LYS A N 1
ATOM 2333 C CA . LYS A 1 311 ? -13.019 -13.456 48.555 1.00 30.78 311 LYS A CA 1
ATOM 2334 C C . LYS A 1 311 ? -13.221 -14.976 48.371 1.00 30.78 311 LYS A C 1
ATOM 2336 O O . LYS A 1 311 ? -14.060 -15.543 49.068 1.00 30.78 311 LYS A O 1
ATOM 2341 N N . PRO A 1 312 ? -12.355 -15.664 47.608 1.00 27.97 312 PRO A N 1
ATOM 2342 C CA . PRO A 1 312 ? -11.753 -16.905 48.127 1.00 27.97 312 PRO A CA 1
ATOM 2343 C C . PRO A 1 312 ? -10.235 -16.927 47.848 1.00 27.97 312 PRO A C 1
ATOM 2345 O O . PRO A 1 312 ? -9.786 -16.612 46.755 1.00 27.97 312 PRO A O 1
ATOM 2348 N N . SER A 1 313 ? -9.374 -16.998 48.867 1.00 24.22 313 SER A N 1
ATOM 2349 C CA . SER A 1 313 ? -8.894 -18.196 49.586 1.00 24.22 313 SER A CA 1
ATOM 2350 C C . SER A 1 313 ? -8.017 -19.121 48.737 1.00 24.22 313 SER A C 1
ATOM 2352 O O . SER A 1 313 ? -8.465 -19.705 47.760 1.00 24.22 313 SER A O 1
ATOM 2354 N N . ALA A 1 314 ? -6.769 -19.241 49.188 1.00 25.22 314 ALA A N 1
ATOM 2355 C CA . ALA A 1 314 ? -5.681 -20.046 48.654 1.00 25.22 314 ALA A CA 1
ATOM 2356 C C . ALA A 1 314 ? -5.842 -21.554 48.910 1.00 25.22 314 ALA A C 1
ATOM 2358 O O . ALA A 1 314 ? -6.462 -21.927 49.906 1.00 25.22 314 ALA A O 1
ATOM 2359 N N . ALA A 1 315 ? -5.217 -22.348 48.030 1.00 25.08 315 ALA A N 1
ATOM 2360 C CA . ALA A 1 315 ? -4.749 -23.746 48.134 1.00 25.08 315 ALA A CA 1
ATOM 2361 C C . ALA A 1 315 ? -4.658 -24.269 46.674 1.00 25.08 315 ALA A C 1
ATOM 2363 O O . ALA A 1 315 ? -5.587 -24.041 45.911 1.00 25.08 315 ALA A O 1
ATOM 2364 N N . ASP A 1 316 ? -3.603 -24.875 46.132 1.00 25.06 316 ASP A N 1
ATOM 2365 C CA . ASP A 1 316 ? -2.495 -25.601 46.733 1.00 25.06 316 ASP A CA 1
ATOM 2366 C C . ASP A 1 316 ? -1.214 -25.518 45.889 1.00 25.06 316 ASP A C 1
ATOM 2368 O O . ASP A 1 316 ? -1.206 -25.455 44.660 1.00 25.06 316 ASP A O 1
ATOM 2372 N N . THR A 1 317 ? -0.126 -25.543 46.641 1.00 25.50 317 THR A N 1
ATOM 2373 C CA . THR A 1 317 ? 1.267 -25.809 46.296 1.00 25.50 317 THR A CA 1
ATOM 2374 C C . THR A 1 317 ? 1.447 -27.206 45.697 1.00 25.50 317 THR A C 1
ATOM 2376 O O . THR A 1 317 ? 0.995 -28.167 46.303 1.00 25.50 317 THR A O 1
ATOM 2379 N N . GLU A 1 318 ? 2.259 -27.345 44.645 1.00 24.48 318 GLU A N 1
ATOM 2380 C CA . GLU A 1 318 ? 3.320 -28.361 44.648 1.00 24.48 318 GLU A CA 1
ATOM 2381 C C . GLU A 1 318 ? 4.459 -28.013 43.678 1.00 24.48 318 GLU A C 1
ATOM 2383 O O . GLU A 1 318 ? 4.280 -27.654 42.517 1.00 24.48 318 GLU A O 1
ATOM 2388 N N . SER A 1 319 ? 5.663 -28.070 44.235 1.00 24.66 319 SER A N 1
ATOM 2389 C CA . SER A 1 319 ? 6.960 -27.798 43.629 1.00 24.66 319 SER A CA 1
ATOM 2390 C C . SER A 1 319 ? 7.533 -29.031 42.925 1.00 24.66 319 SER A C 1
ATOM 2392 O O . SER A 1 319 ? 7.384 -30.130 43.451 1.00 24.66 319 SER A O 1
ATOM 2394 N N . SER A 1 320 ? 8.362 -28.851 41.889 1.00 24.06 320 SER A N 1
ATOM 2395 C CA . SER A 1 320 ? 9.830 -29.068 41.963 1.00 24.06 320 SER A CA 1
ATOM 2396 C C . SER A 1 320 ? 10.504 -29.507 40.640 1.00 24.06 320 SER A C 1
ATOM 2398 O O . SER A 1 320 ? 10.169 -30.516 40.040 1.00 24.06 320 SER A O 1
ATOM 2400 N N . VAL A 1 321 ? 11.532 -28.722 40.279 1.00 26.77 321 VAL A N 1
ATOM 2401 C CA . VAL A 1 321 ? 12.906 -29.110 39.874 1.00 26.77 321 VAL A CA 1
ATOM 2402 C C . VAL A 1 321 ? 13.183 -29.733 38.484 1.00 26.77 321 VAL A C 1
ATOM 2404 O O . VAL A 1 321 ? 12.992 -30.912 38.226 1.00 26.77 321 VAL A O 1
ATOM 2407 N N . VAL A 1 322 ? 13.785 -28.874 37.647 1.00 28.25 322 VAL A N 1
ATOM 2408 C CA . VAL A 1 322 ? 14.989 -29.007 36.785 1.00 28.25 322 VAL A CA 1
ATOM 2409 C C . VAL A 1 322 ? 15.535 -30.411 36.456 1.00 28.25 322 VAL A C 1
ATOM 2411 O O . VAL A 1 322 ? 16.012 -31.133 37.326 1.00 28.25 322 VAL A O 1
ATOM 2414 N N . GLY A 1 323 ? 15.693 -30.669 35.151 1.00 23.72 323 GLY A N 1
ATOM 2415 C CA . GLY A 1 323 ? 16.609 -31.668 34.593 1.00 23.72 323 GLY A CA 1
ATOM 2416 C C . GLY A 1 323 ? 16.875 -31.419 33.103 1.00 23.72 323 GLY A C 1
ATOM 2417 O O . GLY A 1 323 ? 15.977 -31.514 32.277 1.00 23.72 323 GLY A O 1
ATOM 2418 N N . THR A 1 324 ? 18.116 -31.068 32.770 1.00 27.62 324 THR A N 1
ATOM 2419 C CA . THR A 1 324 ? 18.655 -30.872 31.415 1.00 27.62 324 THR A CA 1
ATOM 2420 C C . THR A 1 324 ? 18.599 -32.145 30.566 1.00 27.62 324 THR A C 1
ATOM 2422 O O . THR A 1 324 ? 19.029 -33.200 31.029 1.00 27.62 324 THR A O 1
ATOM 2425 N N . GLY A 1 325 ? 18.197 -32.033 29.297 1.00 23.62 325 GLY A N 1
ATOM 2426 C CA . GLY A 1 325 ? 18.251 -33.134 28.333 1.00 23.62 325 GLY A CA 1
ATOM 2427 C C . GLY A 1 325 ? 18.007 -32.664 26.902 1.00 23.62 325 GLY A C 1
ATOM 2428 O O . GLY A 1 325 ? 16.873 -32.535 26.462 1.00 23.62 325 GLY A O 1
ATOM 2429 N N . SER A 1 326 ? 19.098 -32.407 26.183 1.00 26.94 326 SER A N 1
ATOM 2430 C CA . SER A 1 326 ? 19.133 -32.286 24.726 1.00 26.94 326 SER A CA 1
ATOM 2431 C C . SER A 1 326 ? 18.669 -33.589 24.070 1.00 26.94 326 SER A C 1
ATOM 2433 O O . SER A 1 326 ? 19.352 -34.603 24.197 1.00 26.94 326 SER A O 1
ATOM 2435 N N . SER A 1 327 ? 17.601 -33.530 23.279 1.00 27.33 327 SER A N 1
ATOM 2436 C CA . SER A 1 327 ? 17.420 -34.390 22.104 1.00 27.33 327 SER A CA 1
ATOM 2437 C C . SER A 1 327 ? 16.315 -33.826 21.218 1.00 27.33 327 SER A C 1
ATOM 2439 O O . SER A 1 327 ? 15.173 -33.677 21.648 1.00 27.33 327 SER A O 1
ATOM 2441 N N . THR A 1 328 ? 16.672 -33.524 19.977 1.00 29.56 328 THR A N 1
ATOM 2442 C CA . THR A 1 328 ? 15.759 -33.292 18.857 1.00 29.56 328 THR A CA 1
ATOM 2443 C C . THR A 1 328 ? 14.833 -34.490 18.635 1.00 29.56 328 THR A C 1
ATOM 2445 O O . THR A 1 328 ? 15.258 -35.639 18.769 1.00 29.56 328 THR A O 1
ATOM 2448 N N . PRO A 1 329 ? 13.611 -34.226 18.153 1.00 28.31 329 PRO A N 1
ATOM 2449 C CA . PRO A 1 329 ? 13.125 -34.962 16.992 1.00 28.31 329 PRO A CA 1
ATOM 2450 C C . PRO A 1 329 ? 12.671 -34.024 15.864 1.00 28.31 329 PRO A C 1
ATOM 2452 O O . PRO A 1 329 ? 12.159 -32.930 16.081 1.00 28.31 329 PRO A O 1
ATOM 2455 N N . SER A 1 330 ? 12.902 -34.488 14.639 1.00 23.03 330 SER A N 1
ATOM 2456 C CA . SER A 1 330 ? 12.475 -33.900 13.363 1.00 23.03 330 SER A CA 1
ATOM 2457 C C . SER A 1 330 ? 11.074 -34.434 12.959 1.00 23.03 330 SER A C 1
ATOM 2459 O O . SER A 1 330 ? 10.520 -35.255 13.691 1.00 23.03 330 SER A O 1
ATOM 2461 N N . PRO A 1 331 ? 10.455 -33.968 11.855 1.00 43.44 331 PRO A N 1
ATOM 2462 C CA . PRO A 1 331 ? 9.171 -33.270 11.853 1.00 43.44 331 PRO A CA 1
ATOM 2463 C C . PRO A 1 331 ? 7.962 -34.178 11.562 1.00 43.44 331 PRO A C 1
ATOM 2465 O O . PRO A 1 331 ? 7.996 -34.996 10.644 1.00 43.44 331 PRO A O 1
ATOM 2468 N N . ALA A 1 332 ? 6.858 -33.973 12.285 1.00 29.02 332 ALA A N 1
ATOM 2469 C CA . ALA A 1 332 ? 5.541 -34.504 11.930 1.00 29.02 332 ALA A CA 1
ATOM 2470 C C . ALA A 1 332 ? 4.422 -33.605 12.491 1.00 29.02 332 ALA A C 1
ATOM 2472 O O . ALA A 1 332 ? 4.305 -33.458 13.703 1.00 29.02 332 ALA A O 1
ATOM 2473 N N . GLY A 1 333 ? 3.612 -33.036 11.586 1.00 30.77 333 GLY A N 1
ATOM 2474 C CA . GLY A 1 333 ? 2.305 -32.416 11.845 1.00 30.77 333 GLY A CA 1
ATOM 2475 C C . GLY A 1 333 ? 2.319 -31.076 12.587 1.00 30.77 333 GLY A C 1
ATOM 2476 O O . GLY A 1 333 ? 2.221 -31.054 13.811 1.00 30.77 333 GLY A O 1
ATOM 2477 N N . LYS A 1 334 ? 2.348 -29.952 11.857 1.00 37.19 334 LYS A N 1
ATOM 2478 C CA . LYS A 1 334 ? 1.871 -28.674 12.411 1.00 37.19 334 LYS A CA 1
ATOM 2479 C C . LYS A 1 334 ? 0.382 -28.841 12.742 1.00 37.19 334 LYS A C 1
ATOM 2481 O O . LYS A 1 334 ? -0.388 -29.215 11.862 1.00 37.19 334 LYS A O 1
ATOM 2486 N N . LYS A 1 335 ? -0.004 -28.632 14.002 1.00 43.06 335 LYS A N 1
ATOM 2487 C CA . LYS A 1 335 ? -1.411 -28.475 14.385 1.00 43.06 335 LYS A CA 1
ATOM 2488 C C . LYS A 1 335 ? -1.765 -27.006 14.185 1.00 43.06 335 LYS A C 1
ATOM 2490 O O . LYS A 1 335 ? -1.302 -26.180 14.963 1.00 43.06 335 LYS A O 1
ATOM 2495 N N . SER A 1 336 ? -2.508 -26.711 13.128 1.00 51.38 336 SER A N 1
ATOM 2496 C CA . SER A 1 336 ? -3.231 -25.453 12.988 1.00 51.38 336 SER A CA 1
ATOM 2497 C C . SER A 1 336 ? -4.476 -25.522 13.877 1.00 51.38 336 SER A C 1
ATOM 2499 O O . SER A 1 336 ? -5.198 -26.520 13.859 1.00 51.38 336 SER A O 1
ATOM 2501 N N . ASP A 1 337 ? -4.706 -24.486 14.682 1.00 59.81 337 ASP A N 1
ATOM 2502 C CA . ASP A 1 337 ? -5.880 -24.381 15.556 1.00 59.81 337 ASP A CA 1
ATOM 2503 C C . ASP A 1 337 ? -6.784 -23.232 15.081 1.00 59.81 337 ASP A C 1
ATOM 2505 O O . ASP A 1 337 ? -6.304 -22.197 14.608 1.00 59.81 337 ASP A O 1
ATOM 2509 N N . VAL A 1 338 ? -8.100 -23.410 15.226 1.00 60.12 338 VAL A N 1
ATOM 2510 C CA . VAL A 1 338 ? -9.128 -22.409 14.894 1.00 60.12 338 VAL A CA 1
ATOM 2511 C C . VAL A 1 338 ? -9.120 -21.295 15.946 1.00 60.12 338 VAL A C 1
ATOM 2513 O O . VAL A 1 338 ? -9.940 -21.324 16.861 1.00 60.12 338 VAL A O 1
ATOM 2516 N N . THR A 1 339 ? -8.187 -20.345 15.815 1.00 57.62 339 THR A N 1
ATOM 2517 C CA . THR A 1 339 ? -7.976 -19.202 16.732 1.00 57.62 339 THR A CA 1
ATOM 2518 C C . THR A 1 339 ? -7.695 -19.660 18.192 1.00 57.62 339 THR A C 1
ATOM 2520 O O . THR A 1 339 ? -8.058 -20.761 18.600 1.00 57.62 339 THR A O 1
ATOM 2523 N N . PRO A 1 340 ? -6.875 -18.957 18.992 1.00 55.59 340 PRO A N 1
ATOM 2524 C CA . PRO A 1 340 ? -6.018 -19.655 19.949 1.00 55.59 340 PRO A CA 1
ATOM 2525 C C . PRO A 1 340 ? -6.792 -20.287 21.119 1.00 55.59 340 PRO A C 1
ATOM 2527 O O . PRO A 1 340 ? -7.831 -19.778 21.531 1.00 55.59 340 PRO A O 1
ATOM 2530 N N . PRO A 1 341 ? -6.271 -21.374 21.718 1.00 48.25 341 PRO A N 1
ATOM 2531 C CA . PRO A 1 341 ? -6.985 -22.198 22.702 1.00 48.25 341 PRO A CA 1
ATOM 2532 C C . PRO A 1 341 ? -7.327 -21.506 24.041 1.00 48.25 341 PRO A C 1
ATOM 2534 O O . PRO A 1 341 ? -7.889 -22.144 24.934 1.00 48.25 341 PRO A O 1
ATOM 2537 N N . GLU A 1 342 ? -7.005 -20.221 24.216 1.00 57.31 342 GLU A N 1
ATOM 2538 C CA . GLU A 1 342 ? -7.321 -19.451 25.421 1.00 57.31 342 GLU A CA 1
ATOM 2539 C C . GLU A 1 342 ? -8.614 -18.650 25.250 1.00 57.31 342 GLU A C 1
ATOM 2541 O O . GLU A 1 342 ? -8.748 -17.833 24.345 1.00 57.31 342 GLU A O 1
ATOM 2546 N N . LYS A 1 343 ? -9.555 -18.817 26.187 1.00 61.78 343 LYS A N 1
ATOM 2547 C CA . LYS A 1 343 ? -10.703 -17.910 26.301 1.00 61.78 343 LYS A CA 1
ATOM 2548 C C . LYS A 1 343 ? -10.201 -16.495 26.580 1.00 61.78 343 LYS A C 1
ATOM 2550 O O . LYS A 1 343 ? -9.529 -16.270 27.588 1.00 61.78 343 LYS A O 1
ATOM 2555 N N . PHE A 1 344 ? -10.578 -15.547 25.734 1.00 66.50 344 PHE A N 1
ATOM 2556 C CA . PHE A 1 344 ? -10.218 -14.150 25.925 1.00 66.50 344 PHE A CA 1
ATOM 2557 C C . PHE A 1 344 ? -11.151 -13.452 26.922 1.00 66.50 344 PHE A C 1
ATOM 2559 O O . PHE A 1 344 ? -12.367 -13.651 26.877 1.00 66.50 344 PHE A O 1
ATOM 2566 N N . PRO A 1 345 ? -10.610 -12.631 27.839 1.00 67.06 345 PRO A N 1
ATOM 2567 C CA . PRO A 1 345 ? -11.419 -11.726 28.642 1.00 67.06 345 PRO A CA 1
ATOM 2568 C C . PRO A 1 345 ? -12.184 -10.732 27.761 1.00 67.06 345 PRO A C 1
ATOM 2570 O O . PRO A 1 345 ? -11.668 -10.279 26.743 1.00 67.06 345 PRO A O 1
ATOM 2573 N N . ALA A 1 346 ? -13.364 -10.303 28.214 1.00 65.31 346 ALA A N 1
ATOM 2574 C CA . ALA A 1 346 ? -14.184 -9.306 27.512 1.00 65.31 346 ALA A CA 1
ATOM 2575 C C . ALA A 1 346 ? -13.520 -7.918 27.389 1.00 65.31 346 ALA A C 1
ATOM 2577 O O . ALA A 1 346 ? -14.014 -7.056 26.678 1.00 65.31 346 ALA A O 1
ATOM 2578 N N . THR A 1 347 ? -12.413 -7.685 28.099 1.00 66.62 347 THR A N 1
ATOM 2579 C CA . THR A 1 347 ? -11.652 -6.427 28.073 1.00 66.62 347 THR A CA 1
ATOM 2580 C C . THR A 1 347 ? -10.611 -6.365 26.958 1.00 66.62 347 THR A C 1
ATOM 2582 O O . THR A 1 347 ? -9.827 -5.420 26.931 1.00 66.62 347 THR A O 1
ATOM 2585 N N . ASN A 1 348 ? -10.531 -7.392 26.113 1.00 78.69 348 ASN A N 1
ATOM 2586 C CA . ASN A 1 348 ? -9.563 -7.440 25.030 1.00 78.69 348 ASN A CA 1
ATOM 2587 C C . ASN A 1 348 ? -10.165 -6.885 23.741 1.00 78.69 348 ASN A C 1
ATOM 2589 O O . ASN A 1 348 ? -11.317 -7.154 23.414 1.00 78.69 348 ASN A O 1
ATOM 2593 N N . MET A 1 349 ? -9.341 -6.158 22.999 1.00 80.00 349 MET A N 1
ATOM 2594 C CA . MET A 1 349 ? -9.607 -5.746 21.630 1.00 80.00 349 MET A CA 1
ATOM 2595 C C . MET A 1 349 ? -8.859 -6.666 20.674 1.00 80.00 349 MET A C 1
ATOM 2597 O O . MET A 1 349 ? -7.763 -7.131 20.994 1.00 80.00 349 MET A O 1
ATOM 2601 N N . PHE A 1 350 ? -9.427 -6.895 19.499 1.00 83.81 350 PHE A N 1
ATOM 2602 C CA . PHE A 1 350 ? -8.866 -7.782 18.485 1.00 83.81 350 PHE A CA 1
ATOM 2603 C C . PHE A 1 350 ? -8.428 -6.989 17.261 1.00 83.81 350 PHE A C 1
ATOM 2605 O O . PHE A 1 350 ? -9.042 -5.974 16.934 1.00 83.81 350 PHE A O 1
ATOM 2612 N N . TRP A 1 351 ? -7.362 -7.456 16.626 1.00 86.88 351 TRP A N 1
ATOM 2613 C CA . TRP A 1 351 ? -6.688 -6.807 15.513 1.00 86.88 351 TRP A CA 1
ATOM 2614 C C . TRP A 1 351 ? -6.175 -7.852 14.532 1.00 86.88 351 TRP A C 1
ATOM 2616 O O . TRP A 1 351 ? -5.725 -8.919 14.955 1.00 86.88 351 TRP A O 1
ATOM 2626 N N . LEU A 1 352 ? -6.192 -7.513 13.248 1.00 87.56 352 LEU A N 1
ATOM 2627 C CA . LEU A 1 352 ? -5.475 -8.227 12.199 1.00 87.56 352 LEU A CA 1
ATOM 2628 C C . LEU A 1 352 ? -4.382 -7.300 11.671 1.00 87.56 352 LEU A C 1
ATOM 2630 O O . LEU A 1 352 ? -4.673 -6.175 11.268 1.00 87.56 352 LEU A O 1
ATOM 2634 N N . VAL A 1 353 ? -3.128 -7.741 11.744 1.00 84.94 353 VAL A N 1
ATOM 2635 C CA . VAL A 1 353 ? -1.959 -6.928 11.388 1.00 84.94 353 VAL A CA 1
ATOM 2636 C C . VAL A 1 353 ? -0.963 -7.782 10.621 1.00 84.94 353 VAL A C 1
ATOM 2638 O O . VAL A 1 353 ? -0.590 -8.843 11.101 1.00 84.94 353 VAL A O 1
ATOM 2641 N N . GLU A 1 354 ? -0.494 -7.308 9.471 1.00 84.00 354 GLU A N 1
ATOM 2642 C CA . GLU A 1 354 ? 0.495 -8.018 8.651 1.00 84.00 354 GLU A CA 1
ATOM 2643 C C . GLU A 1 354 ? 1.917 -7.860 9.214 1.00 84.00 354 GLU A C 1
ATOM 2645 O O . GLU A 1 354 ? 2.612 -6.888 8.932 1.00 84.00 354 GLU A O 1
ATOM 2650 N N . ILE A 1 355 ? 2.353 -8.790 10.066 1.00 83.81 355 ILE A N 1
ATOM 2651 C CA . ILE A 1 355 ? 3.644 -8.774 10.774 1.00 83.81 355 ILE A CA 1
ATOM 2652 C C . ILE A 1 355 ? 4.721 -9.506 9.970 1.00 83.81 355 ILE A C 1
ATOM 2654 O O . ILE A 1 355 ? 5.923 -9.274 10.176 1.00 83.81 355 ILE A O 1
ATOM 2658 N N . ASP A 1 356 ? 4.341 -10.435 9.096 1.00 72.44 356 ASP A N 1
ATOM 2659 C CA . ASP A 1 356 ? 5.289 -11.213 8.322 1.00 72.44 356 ASP A CA 1
ATOM 2660 C C . ASP A 1 356 ? 5.753 -10.485 7.030 1.00 72.44 356 ASP A C 1
ATOM 2662 O O . ASP A 1 356 ? 6.919 -10.611 6.633 1.00 72.44 356 ASP A O 1
ATOM 2666 N N . GLY A 1 357 ? 4.960 -9.571 6.488 1.00 63.44 357 GLY A N 1
ATOM 2667 C CA . GLY A 1 357 ? 5.313 -8.685 5.380 1.00 63.44 357 GLY A CA 1
ATOM 2668 C C . GLY A 1 357 ? 4.634 -9.068 4.062 1.00 63.44 357 GLY A C 1
ATOM 2669 O O . GLY A 1 357 ? 3.654 -9.789 4.033 1.00 63.44 357 GLY A O 1
ATOM 2670 N N . GLU A 1 358 ? 5.166 -8.581 2.937 1.00 50.16 358 GLU A N 1
ATOM 2671 C CA . GLU A 1 358 ? 4.441 -8.388 1.658 1.00 50.16 358 GLU A CA 1
ATOM 2672 C C . GLU A 1 358 ? 3.641 -9.561 1.032 1.00 50.16 358 GLU A C 1
ATOM 2674 O O . GLU A 1 358 ? 2.943 -9.324 0.045 1.00 50.16 358 GLU A O 1
ATOM 2679 N N . ASN A 1 359 ? 3.793 -10.810 1.488 1.00 51.66 359 ASN A N 1
ATOM 2680 C CA . ASN A 1 359 ? 3.045 -11.968 0.962 1.00 51.66 359 ASN A CA 1
ATOM 2681 C C . ASN A 1 359 ? 2.511 -12.893 2.077 1.00 51.66 359 ASN A C 1
ATOM 2683 O O . ASN A 1 359 ? 2.197 -14.055 1.799 1.00 51.66 359 ASN A O 1
ATOM 2687 N N . GLY A 1 360 ? 2.520 -12.424 3.326 1.00 64.81 360 GLY A N 1
ATOM 2688 C CA . GLY A 1 360 ? 1.783 -13.027 4.428 1.00 64.81 360 GLY A CA 1
ATOM 2689 C C . GLY A 1 360 ? 0.337 -12.552 4.412 1.00 64.81 360 GLY A C 1
ATOM 2690 O O . GLY A 1 360 ? 0.018 -11.562 3.759 1.00 64.81 360 GLY A O 1
ATOM 2691 N N . GLY A 1 361 ? -0.531 -13.306 5.079 1.00 78.81 361 GLY A N 1
ATOM 2692 C CA . GLY A 1 361 ? -1.846 -12.805 5.451 1.00 78.81 361 GLY A CA 1
ATOM 2693 C C . GLY A 1 361 ? -1.807 -12.349 6.904 1.00 78.81 361 GLY A C 1
ATOM 2694 O O . GLY A 1 361 ? -1.140 -12.972 7.734 1.00 78.81 361 GLY A O 1
ATOM 2695 N N . ALA A 1 362 ? -2.622 -11.360 7.240 1.00 85.19 362 ALA A N 1
ATOM 2696 C CA . ALA A 1 362 ? -2.576 -10.656 8.506 1.00 85.19 362 ALA A CA 1
ATOM 2697 C C . ALA A 1 362 ? -2.645 -11.585 9.726 1.00 85.19 362 ALA A C 1
ATOM 2699 O O . ALA A 1 362 ? -3.501 -12.469 9.846 1.00 85.19 362 ALA A O 1
ATOM 2700 N N . GLU A 1 363 ? -1.754 -11.342 10.684 1.00 89.38 363 GLU A N 1
ATOM 2701 C CA . GLU A 1 363 ? -1.724 -12.034 11.959 1.00 89.38 363 GLU A CA 1
ATOM 2702 C C . GLU A 1 363 ? -2.793 -11.538 12.919 1.00 89.38 363 GLU A C 1
ATOM 2704 O O . GLU A 1 363 ? -3.049 -10.343 13.077 1.00 89.38 363 GLU A O 1
ATOM 2709 N N . TYR A 1 364 ? -3.344 -12.485 13.670 1.00 88.94 364 TYR A N 1
ATOM 2710 C CA . TYR A 1 364 ? -4.316 -12.205 14.709 1.00 88.94 364 TYR A CA 1
ATOM 2711 C C . TYR A 1 364 ? -3.644 -11.729 15.993 1.00 88.94 364 TYR A C 1
ATOM 2713 O O . TYR A 1 364 ? -2.775 -12.405 16.551 1.00 88.94 364 TYR A O 1
ATOM 2721 N N . LEU A 1 365 ? -4.091 -10.589 16.508 1.00 89.50 365 LEU A N 1
ATOM 2722 C CA . LEU A 1 365 ? -3.523 -9.916 17.664 1.00 89.50 365 LEU A CA 1
ATOM 2723 C C . LEU A 1 365 ? -4.625 -9.496 18.643 1.00 89.50 365 LEU A C 1
ATOM 2725 O O . LEU A 1 365 ? -5.710 -9.066 18.266 1.00 89.50 365 LEU A O 1
ATOM 2729 N N . THR A 1 366 ? -4.344 -9.626 19.939 1.00 88.44 366 THR A N 1
ATOM 2730 C CA . THR A 1 366 ? -5.225 -9.168 21.020 1.00 88.44 366 THR A CA 1
ATOM 2731 C C . THR A 1 366 ? -4.522 -8.106 21.842 1.00 88.44 366 THR A C 1
ATOM 2733 O O . THR A 1 366 ? -3.392 -8.354 22.265 1.00 88.44 366 THR A O 1
ATOM 2736 N N . VAL A 1 367 ? -5.194 -6.997 22.140 1.00 88.75 367 VAL A N 1
ATOM 2737 C CA . VAL A 1 367 ? -4.725 -5.923 23.029 1.00 88.75 367 VAL A CA 1
ATOM 2738 C C . VAL A 1 367 ? -5.592 -5.918 24.282 1.00 88.75 367 VAL A C 1
ATOM 2740 O O . VAL A 1 367 ? -6.814 -5.888 24.174 1.00 88.75 367 VAL A O 1
ATOM 2743 N N . ASP A 1 368 ? -4.997 -5.965 25.468 1.00 88.31 368 ASP A N 1
ATOM 2744 C CA . ASP A 1 368 ? -5.745 -5.855 26.721 1.00 88.31 368 ASP A CA 1
ATOM 2745 C C . ASP A 1 368 ? -5.985 -4.392 27.137 1.00 88.31 368 ASP A C 1
ATOM 2747 O O . ASP A 1 368 ? -5.451 -3.451 26.550 1.00 88.31 368 ASP A O 1
ATOM 2751 N N . LYS A 1 369 ? -6.783 -4.184 28.190 1.00 86.81 369 LYS A N 1
ATOM 2752 C CA . LYS A 1 369 ? -7.102 -2.845 28.725 1.00 86.81 369 LYS A CA 1
ATOM 2753 C C . LYS A 1 369 ? -5.883 -2.019 29.156 1.00 86.81 369 LYS A C 1
ATOM 2755 O O . LYS A 1 369 ? -6.001 -0.807 29.287 1.00 86.81 369 LYS A O 1
ATOM 2760 N N . SER A 1 370 ? -4.754 -2.670 29.427 1.00 87.06 370 SER A N 1
ATOM 2761 C CA . SER A 1 370 ? -3.491 -2.055 29.839 1.00 87.06 370 SER A CA 1
ATOM 2762 C C . SER A 1 370 ? -2.521 -1.913 28.665 1.00 87.06 370 SER A C 1
ATOM 2764 O O . SER A 1 370 ? -1.339 -1.662 28.878 1.00 87.06 370 SER A O 1
ATOM 2766 N N . GLN A 1 371 ? -3.022 -2.058 27.432 1.00 92.12 371 GLN A N 1
ATOM 2767 C CA . GLN A 1 371 ? -2.282 -1.891 26.185 1.00 92.12 371 GLN A CA 1
ATOM 2768 C C . GLN A 1 371 ? -1.201 -2.958 25.943 1.00 92.12 371 GLN A C 1
ATOM 2770 O O . GLN A 1 371 ? -0.435 -2.860 24.986 1.00 92.12 371 GLN A O 1
ATOM 2775 N N . HIS A 1 372 ? -1.141 -4.029 26.739 1.00 91.88 372 HIS A N 1
ATOM 2776 C CA . HIS A 1 372 ? -0.299 -5.164 26.371 1.00 91.88 372 HIS A CA 1
ATOM 2777 C C . HIS A 1 372 ? -0.943 -5.912 25.213 1.00 91.88 372 HIS A C 1
ATOM 2779 O O . HIS A 1 372 ? -2.157 -6.118 25.204 1.00 91.88 372 HIS A O 1
ATOM 2785 N N . PHE A 1 373 ? -0.129 -6.381 24.265 1.00 91.38 373 PHE A N 1
ATOM 2786 C CA . PHE A 1 373 ? -0.635 -7.215 23.185 1.00 91.38 373 PHE A CA 1
ATOM 2787 C C . PHE A 1 373 ? 0.060 -8.564 23.068 1.00 91.38 373 PHE A C 1
ATOM 2789 O O . PHE A 1 373 ? 1.208 -8.755 23.476 1.00 91.38 373 PHE A O 1
ATOM 2796 N N . ARG A 1 374 ? -0.670 -9.515 22.489 1.00 90.50 374 ARG A N 1
ATOM 2797 C CA . ARG A 1 374 ? -0.223 -10.863 22.118 1.00 90.50 374 ARG A CA 1
ATOM 2798 C C . ARG A 1 374 ? -0.705 -11.144 20.706 1.00 90.50 374 ARG A C 1
ATOM 2800 O O . ARG A 1 374 ? -1.781 -10.676 20.359 1.00 90.50 374 ARG A O 1
ATOM 2807 N N . PHE A 1 375 ? 0.056 -11.902 19.926 1.00 90.75 375 PHE A N 1
ATOM 2808 C CA . PHE A 1 375 ? -0.337 -12.243 18.562 1.00 90.75 375 PHE A CA 1
ATOM 2809 C C . PHE A 1 375 ? -0.051 -13.702 18.234 1.00 90.75 375 PHE A C 1
ATOM 2811 O O . PHE A 1 375 ? 0.733 -14.356 18.927 1.00 90.75 375 PHE A O 1
ATOM 2818 N N . TRP A 1 376 ? -0.687 -14.196 17.181 1.00 90.69 376 TRP A N 1
ATOM 2819 C CA . TRP A 1 376 ? -0.549 -15.546 16.658 1.00 90.69 376 TRP A CA 1
ATOM 2820 C C . TRP A 1 376 ? -0.305 -15.484 15.160 1.00 90.69 376 TRP A C 1
ATOM 2822 O O . TRP A 1 376 ? -0.935 -14.688 14.468 1.00 90.69 376 TRP A O 1
ATOM 2832 N N . TRP A 1 377 ? 0.607 -16.329 14.682 1.00 89.38 377 TRP A N 1
ATOM 2833 C CA . TRP A 1 377 ? 0.917 -16.419 13.258 1.00 89.38 377 TRP A CA 1
ATOM 2834 C C . TRP A 1 377 ? -0.309 -16.875 12.477 1.00 89.38 377 TRP A C 1
ATOM 2836 O O . TRP A 1 377 ? -1.046 -17.744 12.953 1.00 89.38 377 TRP A O 1
ATOM 2846 N N . ASN A 1 378 ? -0.515 -16.311 11.293 1.00 89.00 378 ASN A N 1
ATOM 2847 C CA . ASN A 1 378 ? -1.601 -16.717 10.421 1.00 89.00 378 ASN A CA 1
ATOM 2848 C C . ASN A 1 378 ? -1.353 -18.153 9.914 1.00 89.00 378 ASN A C 1
ATOM 2850 O O . ASN A 1 378 ? -0.282 -18.480 9.403 1.00 89.00 378 ASN A O 1
ATOM 2854 N N . GLY A 1 379 ? -2.327 -19.040 10.130 1.00 88.50 379 GLY A N 1
ATOM 2855 C CA . GLY A 1 379 ? -2.301 -20.442 9.695 1.00 88.50 379 GLY A CA 1
ATOM 2856 C C . GLY A 1 379 ? -3.052 -20.695 8.382 1.00 88.50 379 GLY A C 1
ATOM 2857 O O . GLY A 1 379 ? -3.204 -21.851 7.984 1.00 88.50 379 GLY A O 1
ATOM 2858 N N . GLY A 1 380 ? -3.539 -19.638 7.733 1.00 88.38 380 GLY A N 1
ATOM 2859 C CA . GLY A 1 380 ? -4.394 -19.655 6.553 1.00 88.38 380 GLY A CA 1
ATOM 2860 C C . GLY A 1 380 ? -5.886 -19.717 6.883 1.00 88.38 380 GLY A C 1
ATOM 2861 O O . GLY A 1 380 ? -6.299 -19.830 8.039 1.00 88.38 380 GLY A O 1
ATOM 2862 N N . VAL A 1 381 ? -6.708 -19.674 5.837 1.00 88.00 381 VAL A N 1
ATOM 2863 C CA . VAL A 1 381 ? -8.168 -19.787 5.936 1.00 88.00 381 VAL A CA 1
ATOM 2864 C C . VAL A 1 381 ? -8.603 -21.215 5.592 1.00 88.00 381 VAL A C 1
ATOM 2866 O O . VAL A 1 381 ? -8.298 -21.729 4.515 1.00 88.00 381 VAL A O 1
ATOM 2869 N N . GLU A 1 382 ? -9.329 -21.875 6.499 1.00 88.94 382 GLU A N 1
ATOM 2870 C CA . GLU A 1 382 ? -9.941 -23.190 6.272 1.00 88.94 382 GLU A CA 1
ATOM 2871 C C . GLU A 1 382 ? -11.470 -23.064 6.265 1.00 88.94 382 GLU A C 1
ATOM 2873 O O . GLU A 1 382 ? -12.101 -22.774 7.284 1.00 88.94 382 GLU A O 1
ATOM 2878 N N . GLY A 1 383 ? -12.087 -23.293 5.102 1.00 90.19 383 GLY A N 1
ATOM 2879 C CA . GLY A 1 383 ? -13.512 -23.021 4.922 1.00 90.19 383 GLY A CA 1
ATOM 2880 C C . GLY A 1 383 ? -13.783 -21.521 5.026 1.00 90.19 383 GLY A C 1
ATOM 2881 O O . GLY A 1 383 ? -13.299 -20.763 4.196 1.00 90.19 383 GLY A O 1
ATOM 2882 N N . ASP A 1 384 ? -14.551 -21.110 6.033 1.00 89.06 384 ASP A N 1
ATOM 2883 C CA . ASP A 1 384 ? -14.838 -19.708 6.358 1.00 89.06 384 ASP A CA 1
ATOM 2884 C C . ASP A 1 384 ? -14.111 -19.238 7.626 1.00 89.06 384 ASP A C 1
ATOM 2886 O O . ASP A 1 384 ? -14.538 -18.265 8.238 1.00 89.06 384 ASP A O 1
ATOM 2890 N N . ARG A 1 385 ? -13.059 -19.936 8.083 1.00 89.94 385 ARG A N 1
ATOM 2891 C CA . ARG A 1 385 ? -12.424 -19.677 9.387 1.00 89.94 385 ARG A CA 1
ATOM 2892 C C . ARG A 1 385 ? -10.937 -19.387 9.264 1.00 89.94 385 ARG A C 1
ATOM 2894 O O . ARG A 1 385 ? -10.221 -20.129 8.598 1.00 89.94 385 ARG A O 1
ATOM 2901 N N . LEU A 1 386 ? -10.470 -18.371 9.989 1.00 88.19 386 LEU A N 1
ATOM 2902 C CA . LEU A 1 386 ? -9.041 -18.096 10.128 1.00 88.19 386 LEU A CA 1
ATOM 2903 C C . LEU A 1 386 ? -8.396 -19.078 11.112 1.00 88.19 386 LEU A C 1
ATOM 2905 O O . LEU A 1 386 ? -8.827 -19.217 12.265 1.00 88.19 386 LEU A O 1
ATOM 2909 N N . MET A 1 387 ? -7.334 -19.728 10.657 1.00 88.06 387 MET A N 1
ATOM 2910 C CA . MET A 1 387 ? -6.510 -20.635 11.442 1.00 88.06 387 MET A CA 1
ATOM 2911 C C . MET A 1 387 ? -5.283 -19.902 11.981 1.00 88.06 387 MET A C 1
ATOM 2913 O O . MET A 1 387 ? -4.844 -18.896 11.431 1.00 88.06 387 MET A O 1
ATOM 2917 N N . THR A 1 388 ? -4.705 -20.415 13.066 1.00 86.06 388 THR A N 1
ATOM 2918 C CA . THR A 1 388 ? -3.481 -19.862 13.659 1.00 86.06 388 THR A CA 1
ATOM 2919 C C . THR A 1 388 ? -2.382 -20.911 13.777 1.00 86.06 388 THR A C 1
ATOM 2921 O O . THR A 1 388 ? -2.641 -22.068 14.115 1.00 86.06 388 THR A O 1
ATOM 2924 N N . ASP A 1 389 ? -1.145 -20.474 13.547 1.00 85.31 389 ASP A N 1
ATOM 2925 C CA . ASP A 1 389 ? 0.084 -21.272 13.488 1.00 85.31 389 ASP A CA 1
ATOM 2926 C C . ASP A 1 389 ? 0.981 -21.029 14.726 1.00 85.31 389 ASP A C 1
ATOM 2928 O O . ASP A 1 389 ? 2.211 -20.964 14.666 1.00 85.31 389 ASP A O 1
ATOM 2932 N N . GLY A 1 390 ? 0.346 -20.918 15.897 1.00 84.81 390 GLY A N 1
ATOM 2933 C CA . GLY A 1 390 ? 1.010 -20.738 17.190 1.00 84.81 390 GLY A CA 1
ATOM 2934 C C . GLY A 1 390 ? 1.283 -19.280 17.574 1.00 84.81 390 GLY A C 1
ATOM 2935 O O . GLY A 1 390 ? 1.195 -18.358 16.766 1.00 84.81 390 GLY A O 1
ATOM 2936 N N . ALA A 1 391 ? 1.584 -19.069 18.858 1.00 88.69 391 ALA A N 1
ATOM 2937 C CA . ALA A 1 391 ? 1.788 -17.734 19.417 1.00 88.69 391 ALA A CA 1
ATOM 2938 C C . ALA A 1 391 ? 3.111 -17.116 18.944 1.00 88.69 391 ALA A C 1
ATOM 2940 O O . ALA A 1 391 ? 4.178 -17.731 19.030 1.00 88.69 391 ALA A O 1
ATOM 2941 N N . GLY A 1 392 ? 3.033 -15.870 18.494 1.00 89.06 392 GLY A N 1
ATOM 2942 C CA . GLY A 1 392 ? 4.178 -15.025 18.221 1.00 89.06 392 GLY A CA 1
ATOM 2943 C C . GLY A 1 392 ? 4.774 -14.412 19.488 1.00 89.06 392 GLY A C 1
ATOM 2944 O O . GLY A 1 392 ? 4.209 -14.476 20.582 1.00 89.06 392 GLY A O 1
ATOM 2945 N N . ILE A 1 393 ? 5.951 -13.801 19.344 1.00 90.00 393 ILE A N 1
ATOM 2946 C CA . ILE A 1 393 ? 6.643 -13.120 20.442 1.00 90.00 393 ILE A CA 1
ATOM 2947 C C . ILE A 1 393 ? 6.832 -11.659 20.064 1.00 90.00 393 ILE A C 1
ATOM 2949 O O . ILE A 1 393 ? 7.426 -11.363 19.027 1.00 90.00 393 ILE A O 1
ATOM 2953 N N . ASN A 1 394 ? 6.385 -10.757 20.936 1.00 91.12 394 ASN A N 1
ATOM 2954 C CA . ASN A 1 394 ? 6.674 -9.332 20.840 1.00 91.12 394 ASN A CA 1
ATOM 2955 C C . ASN A 1 394 ? 7.553 -8.858 22.005 1.00 91.12 394 ASN A C 1
ATOM 2957 O O . ASN A 1 394 ? 7.873 -9.603 22.933 1.00 91.12 394 ASN A O 1
ATOM 2961 N N . SER A 1 395 ? 8.028 -7.621 21.911 1.00 89.69 395 SER A N 1
ATOM 2962 C CA . SER A 1 395 ? 8.828 -6.973 22.958 1.00 89.69 395 SER A CA 1
ATOM 2963 C C . SER A 1 395 ? 8.320 -5.568 23.263 1.00 89.69 395 SER A C 1
ATOM 2965 O O . SER A 1 395 ? 9.103 -4.707 23.679 1.00 89.69 395 SER A O 1
ATOM 2967 N N . TYR A 1 396 ? 7.035 -5.326 23.005 1.00 91.31 396 TYR A N 1
ATOM 2968 C CA . TYR A 1 396 ? 6.387 -4.067 23.316 1.00 91.31 396 TYR A CA 1
ATOM 2969 C C . TYR A 1 396 ? 6.152 -3.961 24.820 1.00 91.31 396 TYR A C 1
ATOM 2971 O O . TYR A 1 396 ? 5.876 -4.945 25.509 1.00 91.31 396 TYR A O 1
ATOM 2979 N N . THR A 1 397 ? 6.319 -2.760 25.352 1.00 91.25 397 THR A N 1
ATOM 2980 C CA . THR A 1 397 ? 6.044 -2.467 26.753 1.00 91.25 397 THR A CA 1
ATOM 2981 C C . THR A 1 397 ? 5.290 -1.148 26.779 1.00 91.25 397 THR A C 1
ATOM 2983 O O . THR A 1 397 ? 5.885 -0.142 26.394 1.00 91.25 397 THR A O 1
ATOM 2986 N N . PRO A 1 398 ? 4.002 -1.161 27.151 1.00 90.88 398 PRO A N 1
ATOM 2987 C CA . PRO A 1 398 ? 3.205 0.050 27.204 1.00 90.88 398 PRO A CA 1
ATOM 2988 C C . PRO A 1 398 ? 3.681 0.971 28.333 1.00 90.88 398 PRO A C 1
ATOM 2990 O O . PRO A 1 398 ? 4.264 0.515 29.324 1.00 90.88 398 PRO A O 1
ATOM 2993 N N . ASP A 1 399 ? 3.432 2.269 28.169 1.00 88.94 399 ASP A N 1
ATOM 2994 C CA . ASP A 1 399 ? 3.745 3.282 29.177 1.00 88.94 399 ASP A CA 1
ATOM 2995 C C . ASP A 1 399 ? 2.847 3.111 30.426 1.00 88.94 399 ASP A C 1
ATOM 2997 O O . ASP A 1 399 ? 1.786 2.480 30.394 1.00 88.94 399 ASP A O 1
ATOM 3001 N N . GLU A 1 400 ? 3.262 3.670 31.565 1.00 87.56 400 GLU A N 1
ATOM 3002 C CA . GLU A 1 400 ? 2.455 3.608 32.788 1.00 87.56 400 GLU A CA 1
ATOM 3003 C C . GLU A 1 400 ? 1.102 4.313 32.589 1.00 87.56 400 GLU A C 1
ATOM 3005 O O . GLU A 1 400 ? 1.038 5.452 32.131 1.00 87.56 400 GLU A O 1
ATOM 3010 N N . GLY A 1 401 ? 0.009 3.632 32.949 1.00 85.00 401 GLY A N 1
ATOM 3011 C CA . GLY A 1 401 ? -1.348 4.155 32.763 1.00 85.00 401 GLY A CA 1
ATOM 3012 C C . GLY A 1 401 ? -1.866 4.078 31.324 1.00 85.00 401 GLY A C 1
ATOM 3013 O O . GLY A 1 401 ? -2.892 4.693 31.033 1.00 85.00 401 GLY A O 1
ATOM 3014 N N . ALA A 1 402 ? -1.186 3.337 30.442 1.00 86.69 402 ALA A N 1
ATOM 3015 C CA . ALA A 1 402 ? -1.632 3.108 29.077 1.00 86.69 402 ALA A CA 1
ATOM 3016 C C . ALA A 1 402 ? -3.042 2.500 29.002 1.00 86.69 402 ALA A C 1
ATOM 3018 O O . ALA A 1 402 ? -3.430 1.648 29.805 1.00 86.69 402 ALA A O 1
ATOM 3019 N N . ASP A 1 403 ? -3.784 2.943 27.991 1.00 83.25 403 ASP A N 1
ATOM 3020 C CA . ASP A 1 403 ? -5.146 2.518 27.689 1.00 83.25 403 ASP A CA 1
ATOM 3021 C C . ASP A 1 403 ? -5.119 1.628 26.446 1.00 83.25 403 ASP A C 1
ATOM 3023 O O . ASP A 1 403 ? -4.629 2.042 25.392 1.00 83.25 403 ASP A O 1
ATOM 3027 N N . GLY A 1 404 ? -5.649 0.411 26.551 1.00 83.25 404 GLY A N 1
ATOM 3028 C CA . GLY A 1 404 ? -5.764 -0.499 25.413 1.00 83.25 404 GLY A CA 1
ATOM 3029 C C . GLY A 1 404 ? -6.400 0.169 24.197 1.00 83.25 404 GLY A C 1
ATOM 3030 O O . GLY A 1 404 ? -5.864 0.052 23.096 1.00 83.25 404 GLY A O 1
ATOM 3031 N N . ALA A 1 405 ? -7.459 0.960 24.406 1.00 80.94 405 ALA A N 1
ATOM 3032 C CA . ALA A 1 405 ? -8.221 1.624 23.350 1.00 80.94 405 ALA A CA 1
ATOM 3033 C C . ALA A 1 405 ? -7.425 2.675 22.559 1.00 80.94 405 ALA A C 1
ATOM 3035 O O . ALA A 1 405 ? -7.877 3.094 21.492 1.00 80.94 405 ALA A O 1
ATOM 3036 N N . ALA A 1 406 ? -6.252 3.087 23.045 1.00 86.94 406 ALA A N 1
ATOM 3037 C CA . ALA A 1 406 ? -5.382 4.057 22.388 1.00 86.94 406 ALA A CA 1
ATOM 3038 C C . ALA A 1 406 ? -4.459 3.446 21.320 1.00 86.94 406 ALA A C 1
ATOM 3040 O O . ALA A 1 406 ? -3.948 4.186 20.486 1.00 86.94 406 ALA A O 1
ATOM 3041 N N . LEU A 1 407 ? -4.222 2.131 21.323 1.00 91.75 407 LEU A N 1
ATOM 3042 C CA . LEU A 1 407 ? -3.265 1.509 20.400 1.00 91.75 407 LEU A CA 1
ATOM 3043 C C . LEU A 1 407 ? -3.867 1.312 19.000 1.00 91.75 407 LEU A C 1
ATOM 3045 O O . LEU A 1 407 ? -5.025 0.913 18.869 1.00 91.75 407 LEU A O 1
ATOM 3049 N N . ARG A 1 408 ? -3.076 1.599 17.967 1.00 91.50 408 ARG A N 1
ATOM 3050 C CA . ARG A 1 408 ? -3.347 1.416 16.530 1.00 91.50 408 ARG A CA 1
ATOM 3051 C C . ARG A 1 408 ? -2.103 0.811 15.856 1.00 91.50 408 ARG A C 1
ATOM 3053 O O . ARG A 1 408 ? -1.006 0.963 16.399 1.00 91.50 408 ARG A O 1
ATOM 3060 N N . PHE A 1 409 ? -2.263 0.145 14.709 1.00 91.12 409 PHE A N 1
ATOM 3061 C CA . PHE A 1 409 ? -1.188 -0.615 14.050 1.00 91.12 409 PHE A CA 1
ATOM 3062 C C . PHE A 1 409 ? -1.121 -0.483 12.535 1.00 91.12 409 PHE A C 1
ATOM 3064 O O . PHE A 1 409 ? -2.059 -0.907 11.873 1.00 91.12 409 PHE A O 1
ATOM 3071 N N . GLY A 1 410 ? 0.028 -0.066 12.011 1.00 89.31 410 GLY A N 1
ATOM 3072 C CA . GLY A 1 410 ? 0.398 -0.129 10.603 1.00 89.31 410 GLY A CA 1
ATOM 3073 C C . GLY A 1 410 ? 1.445 0.924 10.243 1.00 89.31 410 GLY A C 1
ATOM 3074 O O . GLY A 1 410 ? 1.899 1.667 11.106 1.00 89.31 410 GLY A O 1
ATOM 3075 N N . ASP A 1 411 ? 1.889 0.919 8.994 1.00 90.31 411 ASP A N 1
ATOM 3076 C CA . ASP A 1 411 ? 3.078 1.620 8.517 1.00 90.31 411 ASP A CA 1
ATOM 3077 C C . ASP A 1 411 ? 2.933 3.152 8.557 1.00 90.31 411 ASP A C 1
ATOM 3079 O O . ASP A 1 411 ? 2.257 3.771 7.731 1.00 90.31 411 ASP A O 1
ATOM 3083 N N . ILE A 1 412 ? 3.547 3.776 9.563 1.00 92.94 412 ILE A N 1
ATOM 3084 C CA . ILE A 1 412 ? 3.501 5.230 9.759 1.00 92.94 412 ILE A CA 1
ATOM 3085 C C . ILE A 1 412 ? 4.727 5.912 9.143 1.00 92.94 412 ILE A C 1
ATOM 3087 O O . ILE A 1 412 ? 4.683 7.116 8.868 1.00 92.94 412 ILE A O 1
ATOM 3091 N N . ASP A 1 413 ? 5.826 5.178 8.938 1.00 89.44 413 ASP A N 1
ATOM 3092 C CA . ASP A 1 413 ? 7.100 5.719 8.455 1.00 89.44 413 ASP A CA 1
ATOM 3093 C C . ASP A 1 413 ? 7.437 5.378 6.988 1.00 89.44 413 ASP A C 1
ATOM 3095 O O . ASP A 1 413 ? 8.377 5.952 6.421 1.00 89.44 413 ASP A O 1
ATOM 3099 N N . GLY A 1 414 ? 6.600 4.564 6.347 1.00 84.44 414 GLY A N 1
ATOM 3100 C CA . GLY A 1 414 ? 6.672 4.155 4.949 1.00 84.44 414 GLY A CA 1
ATOM 3101 C C . GLY A 1 414 ? 7.729 3.085 4.691 1.00 84.44 414 GLY A C 1
ATOM 3102 O O . GLY A 1 414 ? 8.368 3.115 3.632 1.00 84.44 414 GLY A O 1
ATOM 3103 N N . ASP A 1 415 ? 8.024 2.223 5.668 1.00 80.56 415 ASP A N 1
ATOM 3104 C CA . ASP A 1 415 ? 9.000 1.136 5.533 1.00 80.56 415 ASP A CA 1
ATOM 3105 C C . ASP A 1 415 ? 8.400 -0.247 5.238 1.00 80.56 415 ASP A C 1
ATOM 3107 O O . ASP A 1 415 ? 9.149 -1.229 5.180 1.00 80.56 415 ASP A O 1
ATOM 3111 N N . GLU A 1 416 ? 7.095 -0.284 4.962 1.00 76.69 416 GLU A N 1
ATOM 3112 C CA . GLU A 1 416 ? 6.246 -1.444 4.677 1.00 76.69 416 GLU A CA 1
ATOM 3113 C C . GLU A 1 416 ? 6.085 -2.402 5.869 1.00 76.69 416 GLU A C 1
ATOM 3115 O O . GLU A 1 416 ? 5.507 -3.483 5.729 1.00 76.69 416 GLU A O 1
ATOM 3120 N N . ALA A 1 417 ? 6.582 -2.036 7.054 1.00 83.44 417 ALA A N 1
ATOM 3121 C CA . ALA A 1 417 ? 6.362 -2.789 8.275 1.00 83.44 417 ALA A CA 1
ATOM 3122 C C . ALA A 1 417 ? 5.278 -2.123 9.141 1.00 83.44 417 ALA A C 1
ATOM 3124 O O . ALA A 1 417 ? 5.202 -0.902 9.245 1.00 83.44 417 ALA A O 1
ATOM 3125 N N . PRO A 1 418 ? 4.420 -2.904 9.818 1.00 86.12 418 PRO A N 1
ATOM 3126 C CA . PRO A 1 418 ? 3.353 -2.330 10.626 1.00 86.12 418 PRO A CA 1
ATOM 3127 C C . PRO A 1 418 ? 3.895 -1.679 11.903 1.00 86.12 418 PRO A C 1
ATOM 3129 O O . PRO A 1 418 ? 4.293 -2.365 12.849 1.00 86.12 418 PRO A O 1
ATOM 3132 N N . ASP A 1 419 ? 3.872 -0.360 11.984 1.00 92.25 419 ASP A N 1
ATOM 3133 C CA . ASP A 1 419 ? 4.251 0.367 13.191 1.00 92.25 419 ASP A CA 1
ATOM 3134 C C . ASP A 1 419 ? 3.117 0.421 14.213 1.00 92.25 419 ASP A C 1
ATOM 3136 O O . ASP A 1 419 ? 2.010 -0.058 13.987 1.00 92.25 419 ASP A O 1
ATOM 3140 N N . CYS A 1 420 ? 3.395 0.993 15.381 1.00 94.00 420 CYS A N 1
ATOM 3141 C CA . CYS A 1 420 ? 2.397 1.143 16.433 1.00 94.00 420 CYS A CA 1
ATOM 3142 C C . CYS A 1 420 ? 2.192 2.612 16.752 1.00 94.00 420 CYS A C 1
ATOM 3144 O O . CYS A 1 420 ? 3.154 3.353 16.945 1.00 94.00 420 CYS A O 1
ATOM 3146 N N . MET A 1 421 ? 0.940 3.024 16.865 1.00 95.06 421 MET A N 1
ATOM 3147 C CA . MET A 1 421 ? 0.558 4.385 17.213 1.00 95.06 421 MET A CA 1
ATOM 3148 C C . MET A 1 421 ? -0.273 4.353 18.482 1.00 95.06 421 MET A C 1
ATOM 3150 O O . MET A 1 421 ? -1.293 3.673 18.552 1.00 95.06 421 MET A O 1
ATOM 3154 N N . VAL A 1 422 ? 0.170 5.087 19.497 1.00 93.06 422 VAL A N 1
ATOM 3155 C CA . VAL A 1 422 ? -0.606 5.316 20.715 1.00 93.06 422 VAL A CA 1
ATOM 3156 C C . VAL A 1 422 ? -1.272 6.674 20.589 1.00 93.06 422 VAL A C 1
ATOM 3158 O O . VAL A 1 422 ? -0.592 7.694 20.504 1.00 93.06 422 VAL A O 1
ATOM 3161 N N . VAL A 1 423 ? -2.598 6.670 20.567 1.00 89.75 423 VAL A N 1
ATOM 3162 C CA . VAL A 1 423 ? -3.425 7.856 20.373 1.00 89.75 423 VAL A CA 1
ATOM 3163 C C . VAL A 1 423 ? -3.952 8.352 21.712 1.00 89.75 423 VAL A C 1
ATOM 3165 O O . VAL A 1 423 ? -4.707 7.659 22.394 1.00 89.75 423 VAL A O 1
ATOM 3168 N N . ASP A 1 424 ? -3.564 9.556 22.110 1.00 84.19 424 ASP A N 1
ATOM 3169 C CA . ASP A 1 424 ? -4.017 10.137 23.369 1.00 84.19 424 ASP A CA 1
ATOM 3170 C C . ASP A 1 424 ? -5.445 10.717 23.277 1.00 84.19 424 ASP A C 1
ATOM 3172 O O . ASP A 1 424 ? -6.041 10.851 22.208 1.00 84.19 424 ASP A O 1
ATOM 3176 N N . ARG A 1 425 ? -6.007 11.109 24.428 1.00 80.00 425 ARG A N 1
ATOM 3177 C CA . ARG A 1 425 ? -7.372 11.668 24.537 1.00 80.00 425 ARG A CA 1
ATOM 3178 C C . ARG A 1 425 ? -7.570 13.010 23.835 1.00 80.00 425 ARG A C 1
ATOM 3180 O O . ARG A 1 425 ? -8.687 13.503 23.792 1.00 80.00 425 ARG A O 1
ATOM 3187 N N . THR A 1 426 ? -6.501 13.628 23.359 1.00 79.00 426 THR A N 1
ATOM 3188 C CA . THR A 1 426 ? -6.545 14.868 22.592 1.00 79.00 426 THR A CA 1
ATOM 3189 C C . THR A 1 426 ? -6.369 14.611 21.096 1.00 79.00 426 THR A C 1
ATOM 3191 O O . THR A 1 426 ? -6.379 15.570 20.329 1.00 79.00 426 THR A O 1
ATOM 3194 N N . GLY A 1 427 ? -6.191 13.355 20.675 1.00 83.44 427 GLY A N 1
ATOM 3195 C CA . GLY A 1 427 ? -5.904 12.980 19.294 1.00 83.44 427 GLY A CA 1
ATOM 3196 C C . GLY A 1 427 ? -4.425 13.018 18.916 1.00 83.44 427 GLY A C 1
ATOM 3197 O O . GLY A 1 427 ? -4.105 12.777 17.752 1.00 83.44 427 GLY A O 1
ATOM 3198 N N . GLY A 1 428 ? -3.536 13.336 19.863 1.00 89.50 428 GLY A N 1
ATOM 3199 C CA . GLY A 1 428 ? -2.091 13.287 19.662 1.00 89.50 428 GLY A CA 1
ATOM 3200 C C . GLY A 1 428 ? -1.611 11.850 19.481 1.00 89.50 428 GLY A C 1
ATOM 3201 O O . GLY A 1 428 ? -2.236 10.918 19.983 1.00 89.50 428 GLY A O 1
ATOM 3202 N N . VAL A 1 429 ? -0.511 11.672 18.752 1.00 93.69 429 VAL A N 1
ATOM 3203 C CA . VAL A 1 429 ? 0.027 10.353 18.408 1.00 93.69 429 VAL A CA 1
ATOM 3204 C C . VAL A 1 429 ? 1.444 10.225 18.949 1.00 93.69 429 VAL A C 1
ATOM 3206 O O . VAL A 1 429 ? 2.283 11.084 18.707 1.00 93.69 429 VAL A O 1
ATOM 3209 N N . THR A 1 430 ? 1.738 9.120 19.621 1.00 94.50 430 THR A N 1
ATOM 3210 C CA . THR A 1 430 ? 3.113 8.659 19.833 1.00 94.50 430 THR A CA 1
ATOM 3211 C C . THR A 1 430 ? 3.347 7.459 18.931 1.00 94.50 430 THR A C 1
ATOM 3213 O O . THR A 1 430 ? 2.674 6.436 19.077 1.00 94.50 430 THR A O 1
ATOM 3216 N N . ALA A 1 431 ? 4.293 7.570 17.999 1.00 95.38 431 ALA A N 1
ATOM 3217 C CA . ALA A 1 431 ? 4.612 6.498 17.062 1.00 95.38 431 ALA A CA 1
ATOM 3218 C C . ALA A 1 431 ? 5.749 5.613 17.595 1.00 95.38 431 ALA A C 1
ATOM 3220 O O . ALA A 1 431 ? 6.698 6.088 18.218 1.00 95.38 431 ALA A O 1
ATOM 3221 N N . TYR A 1 432 ? 5.681 4.316 17.324 1.00 95.25 432 TYR A N 1
ATOM 3222 C CA . TYR A 1 432 ? 6.702 3.336 17.666 1.00 95.25 432 TYR A CA 1
ATOM 3223 C C . TYR A 1 432 ? 7.023 2.504 16.429 1.00 95.25 432 TYR A C 1
ATOM 3225 O O . TYR A 1 432 ? 6.271 1.600 16.071 1.00 95.25 432 TYR A O 1
ATOM 3233 N N . THR A 1 433 ? 8.169 2.798 15.821 1.00 93.25 433 THR A N 1
ATOM 3234 C CA . THR A 1 433 ? 8.587 2.192 14.550 1.00 93.25 433 THR A CA 1
ATOM 3235 C C . THR A 1 433 ? 9.415 0.927 14.734 1.00 93.25 433 THR A C 1
ATOM 3237 O O . THR A 1 433 ? 9.918 0.636 15.839 1.00 93.25 433 THR A O 1
ATOM 3240 N N . TRP A 1 434 ? 9.575 0.166 13.656 1.00 91.00 434 TRP A N 1
ATOM 3241 C CA . TRP A 1 434 ? 10.400 -1.036 13.648 1.00 91.00 434 TRP A CA 1
ATOM 3242 C C . TRP A 1 434 ? 11.888 -0.754 13.887 1.00 91.00 434 TRP A C 1
ATOM 3244 O O . TRP A 1 434 ? 12.459 0.279 13.537 1.00 91.00 434 TRP A O 1
ATOM 3254 N N . VAL A 1 435 ? 12.572 -1.726 14.497 1.00 86.81 435 VAL A N 1
ATOM 3255 C CA . VAL A 1 435 ? 14.038 -1.715 14.638 1.00 86.81 435 VAL A CA 1
ATOM 3256 C C . VAL A 1 435 ? 14.694 -2.819 13.815 1.00 86.81 435 VAL A C 1
ATOM 3258 O O . VAL A 1 435 ? 14.137 -3.893 13.588 1.00 86.81 435 VAL A O 1
ATOM 3261 N N . LYS A 1 436 ? 15.937 -2.579 13.379 1.00 79.88 436 LYS A N 1
ATOM 3262 C CA . LYS A 1 436 ? 16.723 -3.569 12.628 1.00 79.88 436 LYS A CA 1
ATOM 3263 C C . LYS A 1 436 ? 17.168 -4.737 13.525 1.00 79.88 436 LYS A C 1
ATOM 3265 O O . LYS A 1 436 ? 17.634 -4.530 14.642 1.00 79.88 436 LYS A O 1
ATOM 3270 N N . GLY A 1 437 ? 17.159 -5.951 12.963 1.00 75.38 437 GLY A N 1
ATOM 3271 C CA . GLY A 1 437 ? 17.608 -7.185 13.632 1.00 75.38 437 GLY A CA 1
ATOM 3272 C C . GLY A 1 437 ? 16.558 -7.799 14.572 1.00 75.38 437 GLY A C 1
ATOM 3273 O O . GLY A 1 437 ? 15.596 -7.144 14.931 1.00 75.38 437 GLY A O 1
ATOM 3274 N N . GLY A 1 438 ? 16.710 -9.076 14.939 1.00 75.88 438 GLY A N 1
ATOM 3275 C CA . GLY A 1 438 ? 15.735 -9.802 15.774 1.00 75.88 438 GLY A CA 1
ATOM 3276 C C . GLY A 1 438 ? 14.637 -10.537 14.989 1.00 75.88 438 GLY A C 1
ATOM 3277 O O . GLY A 1 438 ? 14.605 -10.510 13.758 1.00 75.88 438 GLY A O 1
ATOM 3278 N N . GLU A 1 439 ? 13.757 -11.233 15.709 1.00 84.19 439 GLU A N 1
ATOM 3279 C CA . GLU A 1 439 ? 12.555 -11.896 15.168 1.00 84.19 439 GLU A CA 1
ATOM 3280 C C . GLU A 1 439 ? 11.479 -10.845 14.841 1.00 84.19 439 GLU A C 1
ATOM 3282 O O . GLU A 1 439 ? 11.387 -9.860 15.568 1.00 84.19 439 GLU A O 1
ATOM 3287 N N . LYS A 1 440 ? 10.678 -11.028 13.775 1.00 84.19 440 LYS A N 1
ATOM 3288 C CA . LYS A 1 440 ? 9.748 -9.999 13.245 1.00 84.19 440 LYS A CA 1
ATOM 3289 C C . LYS A 1 440 ? 8.868 -9.360 14.330 1.00 84.19 440 LYS A C 1
ATOM 3291 O O . LYS A 1 440 ? 8.998 -8.167 14.574 1.00 84.19 440 LYS A O 1
ATOM 3296 N N . GLY A 1 441 ? 8.123 -10.156 15.099 1.00 84.88 441 GLY A N 1
ATOM 3297 C CA . GLY A 1 441 ? 7.286 -9.631 16.188 1.00 84.88 441 GLY A CA 1
ATOM 3298 C C . GLY A 1 441 ? 8.045 -8.866 17.286 1.00 84.88 441 GLY A C 1
ATOM 3299 O O . GLY A 1 441 ? 7.490 -7.967 17.910 1.00 84.88 441 GLY A O 1
ATOM 3300 N N . LYS A 1 442 ? 9.336 -9.150 17.514 1.00 89.69 442 LYS A N 1
ATOM 3301 C CA . LYS A 1 442 ? 10.163 -8.424 18.502 1.00 89.69 442 LYS A CA 1
ATOM 3302 C C . LYS A 1 442 ? 10.658 -7.065 18.000 1.00 89.69 442 LYS A C 1
ATOM 3304 O O . LYS A 1 442 ? 11.153 -6.281 18.810 1.00 89.69 442 LYS A O 1
ATOM 3309 N N . LYS A 1 443 ? 10.575 -6.807 16.692 1.00 89.75 443 LYS A N 1
ATOM 3310 C CA . LYS A 1 443 ? 10.976 -5.536 16.068 1.00 89.75 443 LYS A CA 1
ATOM 3311 C C . LYS A 1 443 ? 9.889 -4.481 16.133 1.00 89.75 443 LYS A C 1
ATOM 3313 O O . LYS A 1 443 ? 10.226 -3.301 16.138 1.00 89.75 443 LYS A O 1
ATOM 3318 N N . MET A 1 444 ? 8.637 -4.920 16.178 1.00 89.19 444 MET A N 1
ATOM 3319 C CA . MET A 1 444 ? 7.457 -4.072 16.206 1.00 89.19 444 MET A CA 1
ATOM 3320 C C . MET A 1 444 ? 7.388 -3.236 17.494 1.00 89.19 444 MET A C 1
ATOM 3322 O O . MET A 1 444 ? 7.788 -3.686 18.575 1.00 89.19 444 MET A O 1
ATOM 3326 N N . CYS A 1 445 ? 6.864 -2.016 17.370 1.00 91.31 445 CYS A N 1
ATOM 3327 C CA . CYS A 1 445 ? 6.672 -1.055 18.452 1.00 91.31 445 CYS A CA 1
ATOM 3328 C C . CYS A 1 445 ? 7.947 -0.748 19.279 1.00 91.31 445 CYS A C 1
ATOM 3330 O O . CYS A 1 445 ? 7.895 -0.698 20.515 1.00 91.31 445 CYS A O 1
ATOM 3332 N N . LYS A 1 446 ? 9.126 -0.586 18.654 1.00 92.56 446 LYS A N 1
ATOM 3333 C CA . LYS A 1 446 ? 10.396 -0.459 19.404 1.00 92.56 446 LYS A CA 1
ATOM 3334 C C . LYS A 1 446 ? 11.004 0.937 19.416 1.00 92.56 446 LYS A C 1
ATOM 3336 O O . LYS A 1 446 ? 11.422 1.381 20.487 1.00 92.56 446 LYS A O 1
ATOM 3341 N N . LYS A 1 447 ? 11.118 1.615 18.273 1.00 93.31 447 LYS A N 1
ATOM 3342 C CA . LYS A 1 447 ? 11.718 2.956 18.206 1.00 93.31 447 LYS A CA 1
ATOM 3343 C C . LYS A 1 447 ? 10.624 4.002 18.419 1.00 93.31 447 LYS A C 1
ATOM 3345 O O . LYS A 1 447 ? 9.872 4.296 17.498 1.00 93.31 447 LYS A O 1
ATOM 3350 N N . ARG A 1 448 ? 10.553 4.542 19.638 1.00 94.56 448 ARG A N 1
ATOM 3351 C CA . ARG A 1 448 ? 9.601 5.590 20.037 1.00 94.56 448 ARG A CA 1
ATOM 3352 C C . ARG A 1 448 ? 9.917 6.926 19.362 1.00 94.56 448 ARG A C 1
ATOM 3354 O O . ARG A 1 448 ? 11.080 7.329 19.313 1.00 94.56 448 ARG A O 1
ATOM 3361 N N . HIS A 1 449 ? 8.870 7.607 18.920 1.00 94.44 449 HIS A N 1
ATOM 3362 C CA . HIS A 1 449 ? 8.874 8.937 18.330 1.00 94.44 449 HIS A CA 1
ATOM 3363 C C . HIS A 1 449 ? 7.787 9.783 18.987 1.00 94.44 449 HIS A C 1
ATOM 3365 O O . HIS A 1 449 ? 6.596 9.539 18.799 1.00 94.44 449 HIS A O 1
ATOM 3371 N N . ASP A 1 450 ? 8.217 10.782 19.751 1.00 92.06 450 ASP A N 1
ATOM 3372 C CA . ASP A 1 450 ? 7.321 11.659 20.516 1.00 92.06 450 ASP A CA 1
ATOM 3373 C C . ASP A 1 450 ? 6.921 12.927 19.747 1.00 92.06 450 ASP A C 1
ATOM 3375 O O . ASP A 1 450 ? 5.958 13.598 20.102 1.00 92.06 450 ASP A O 1
ATOM 3379 N N . ASN A 1 451 ? 7.661 13.274 18.689 1.00 92.56 451 ASN A N 1
ATOM 3380 C CA . ASN A 1 451 ? 7.434 14.489 17.908 1.00 92.56 451 ASN A CA 1
ATOM 3381 C C . ASN A 1 451 ? 6.538 14.196 16.700 1.00 92.56 451 ASN A C 1
ATOM 3383 O O . ASN A 1 451 ? 6.964 14.325 15.553 1.00 92.56 451 ASN A O 1
ATOM 3387 N N . VAL A 1 452 ? 5.305 13.770 16.949 1.00 93.38 452 VAL A N 1
ATOM 3388 C CA . VAL A 1 452 ? 4.276 13.710 15.906 1.00 93.38 452 VAL A CA 1
ATOM 3389 C C . VAL A 1 452 ? 3.425 14.967 16.015 1.00 93.38 452 VAL A C 1
ATOM 3391 O O . VAL A 1 452 ? 2.914 15.292 17.089 1.00 93.38 452 VAL A O 1
ATOM 3394 N N . GLU A 1 453 ? 3.313 15.715 14.921 1.00 91.56 453 GLU A N 1
ATOM 3395 C CA . GLU A 1 453 ? 2.514 16.935 14.899 1.00 91.56 453 GLU A CA 1
ATOM 3396 C C . GLU A 1 453 ? 1.041 16.635 15.214 1.00 91.56 453 GLU A C 1
ATOM 3398 O O . GLU A 1 453 ? 0.518 15.552 14.947 1.00 91.56 453 GLU A O 1
ATOM 3403 N N . ARG A 1 454 ? 0.341 17.618 15.786 1.00 89.88 454 ARG A N 1
ATOM 3404 C CA . ARG A 1 454 ? -1.114 17.531 15.940 1.00 89.88 454 ARG A CA 1
ATOM 3405 C C . ARG A 1 454 ? -1.784 17.824 14.605 1.00 89.88 454 ARG A C 1
ATOM 3407 O O . ARG A 1 454 ? -1.435 18.802 13.946 1.00 89.88 454 ARG A O 1
ATOM 3414 N N . VAL A 1 455 ? -2.810 17.050 14.272 1.00 87.69 455 VAL A N 1
ATOM 3415 C CA . VAL A 1 455 ? -3.677 17.345 13.128 1.00 87.69 455 VAL A CA 1
ATOM 3416 C C . VAL A 1 455 ? -4.372 18.701 13.293 1.00 87.69 455 VAL A C 1
ATOM 3418 O O . VAL A 1 455 ? -4.729 19.119 14.402 1.00 87.69 455 VAL A O 1
ATOM 3421 N N . SER A 1 456 ? -4.551 19.415 12.180 1.00 83.12 456 SER A N 1
ATOM 3422 C CA . SER A 1 456 ? -5.121 20.766 12.175 1.00 83.12 456 SER A CA 1
ATOM 3423 C C . SER A 1 456 ? -6.120 20.981 11.041 1.00 83.12 456 SER A C 1
ATOM 3425 O O . SER A 1 456 ? -5.922 20.532 9.914 1.00 83.12 456 SER A O 1
ATOM 3427 N N . PHE A 1 457 ? -7.205 21.695 11.322 1.00 78.12 457 PHE A N 1
ATOM 3428 C CA . PHE A 1 457 ? -8.230 22.035 10.341 1.00 78.12 457 PHE A CA 1
ATOM 3429 C C . PHE A 1 457 ? -8.388 23.552 10.280 1.00 78.12 457 PHE A C 1
ATOM 3431 O O . PHE A 1 457 ? -8.475 24.213 11.316 1.00 78.12 457 PHE A O 1
ATOM 3438 N N . ASN A 1 458 ? -8.365 24.129 9.074 1.00 75.25 458 ASN A N 1
ATOM 3439 C CA . ASN A 1 458 ? -8.373 25.585 8.868 1.00 75.25 458 ASN A CA 1
ATOM 3440 C C . ASN A 1 458 ? -7.326 26.340 9.722 1.00 75.25 458 ASN A C 1
ATOM 3442 O O . ASN A 1 458 ? -7.584 27.428 10.236 1.00 75.25 458 ASN A O 1
ATOM 3446 N N . GLY A 1 459 ? -6.139 25.744 9.891 1.00 73.38 459 GLY A N 1
ATOM 3447 C CA . GLY A 1 459 ? -5.014 26.332 10.627 1.00 73.38 459 GLY A CA 1
ATOM 3448 C C . GLY A 1 459 ? -5.117 26.269 12.155 1.00 73.38 459 GLY A C 1
ATOM 3449 O O . GLY A 1 459 ? -4.255 26.828 12.829 1.00 73.38 459 GLY A O 1
ATOM 3450 N N . SER A 1 460 ? -6.134 25.603 12.711 1.00 74.69 460 SER A N 1
ATOM 3451 C CA . SER A 1 460 ? -6.274 25.386 14.157 1.00 74.69 460 SER A CA 1
ATOM 3452 C C . SER A 1 460 ? -6.117 23.903 14.501 1.00 74.69 460 SER A C 1
ATOM 3454 O O . SER A 1 460 ? -6.623 23.069 13.748 1.00 74.69 460 SER A O 1
ATOM 3456 N N . PRO A 1 461 ? -5.448 23.542 15.614 1.00 79.81 461 PRO A N 1
ATOM 3457 C CA . PRO A 1 461 ? -5.434 22.166 16.098 1.00 79.81 461 PRO A CA 1
ATOM 3458 C C . PRO A 1 461 ? -6.856 21.636 16.271 1.00 79.81 461 PRO A C 1
ATOM 3460 O O . PRO A 1 461 ? -7.734 22.362 16.738 1.00 79.81 461 PRO A O 1
ATOM 3463 N N . VAL A 1 462 ? -7.075 20.379 15.898 1.00 80.31 462 VAL A N 1
ATOM 3464 C CA . VAL A 1 462 ? -8.366 19.721 16.112 1.00 80.31 462 VAL A CA 1
ATOM 3465 C C . VAL A 1 462 ? -8.399 19.140 17.520 1.00 80.31 462 VAL A C 1
ATOM 3467 O O . VAL A 1 462 ? -7.452 18.471 17.945 1.00 80.31 462 VAL A O 1
ATOM 3470 N N . ASP A 1 463 ? -9.485 19.405 18.241 1.00 77.56 463 ASP A N 1
ATOM 3471 C CA . ASP A 1 463 ? -9.804 18.711 19.485 1.00 77.56 463 ASP A CA 1
ATOM 3472 C C . ASP A 1 463 ? -10.602 17.454 19.157 1.00 77.56 463 ASP A C 1
ATOM 3474 O O . ASP A 1 463 ? -11.573 17.506 18.397 1.00 77.56 463 ASP A O 1
ATOM 3478 N N . ILE A 1 464 ? -10.204 16.326 19.741 1.00 74.00 464 ILE A N 1
ATOM 3479 C CA . ILE A 1 464 ? -10.856 15.044 19.485 1.00 74.00 464 ILE A CA 1
ATOM 3480 C C . ILE A 1 464 ? -11.529 14.559 20.765 1.00 74.00 464 ILE A C 1
ATOM 3482 O O . ILE A 1 464 ? -10.835 14.223 21.722 1.00 74.00 464 ILE A O 1
ATOM 3486 N N . PRO A 1 465 ? -12.873 14.540 20.813 1.00 67.31 465 PRO A N 1
ATOM 3487 C CA . PRO A 1 465 ? -13.604 14.195 22.028 1.00 67.31 465 PRO A CA 1
ATOM 3488 C C . PRO A 1 465 ? -13.595 12.690 22.318 1.00 67.31 465 PRO A C 1
ATOM 3490 O O . PRO A 1 465 ? -13.754 12.293 23.471 1.00 67.31 465 PRO A O 1
ATOM 3493 N N . ASP A 1 466 ? -13.424 11.861 21.284 1.00 79.44 466 ASP A N 1
ATOM 3494 C CA . ASP A 1 466 ? -13.432 10.406 21.390 1.00 79.44 466 ASP A CA 1
ATOM 3495 C C . ASP A 1 466 ? -12.424 9.782 20.418 1.00 79.44 466 ASP A C 1
ATOM 3497 O O . ASP A 1 466 ? -12.530 9.932 19.200 1.00 79.44 466 ASP A O 1
ATOM 3501 N N . ILE A 1 467 ? -11.460 9.038 20.961 1.00 78.00 467 ILE A N 1
ATOM 3502 C CA . ILE A 1 467 ? -10.428 8.340 20.186 1.00 78.00 467 ILE A CA 1
ATOM 3503 C C . ILE A 1 467 ? -11.000 7.248 19.270 1.00 78.00 467 ILE A C 1
ATOM 3505 O O . ILE A 1 467 ? -10.320 6.801 18.346 1.00 78.00 467 ILE A O 1
ATOM 3509 N N . LYS A 1 468 ? -12.251 6.818 19.490 1.00 77.62 468 LYS A N 1
ATOM 3510 C CA . LYS A 1 468 ? -12.970 5.894 18.597 1.00 77.62 468 LYS A CA 1
ATOM 3511 C C . LYS A 1 468 ? -13.276 6.512 17.231 1.00 77.62 468 LYS A C 1
ATOM 3513 O O . LYS A 1 468 ? -13.488 5.780 16.273 1.00 77.62 468 LYS A O 1
ATOM 3518 N N . GLN A 1 469 ? -13.266 7.843 17.127 1.00 83.56 469 GLN A N 1
ATOM 3519 C CA . GLN A 1 469 ? -13.410 8.548 15.850 1.00 83.56 469 GLN A CA 1
ATOM 3520 C C . GLN A 1 469 ? -12.156 8.443 14.975 1.00 83.56 469 GLN A C 1
ATOM 3522 O O . GLN A 1 469 ? -12.203 8.849 13.818 1.00 83.56 469 GLN A O 1
ATOM 3527 N N . ILE A 1 470 ? -11.037 7.955 15.518 1.00 89.31 470 ILE A N 1
ATOM 3528 C CA . ILE A 1 470 ? -9.738 7.982 14.850 1.00 89.31 470 ILE A CA 1
ATOM 3529 C C . ILE A 1 470 ? -9.461 6.636 14.184 1.00 89.31 470 ILE A C 1
ATOM 3531 O O . ILE A 1 470 ? -9.387 5.598 14.855 1.00 89.31 470 ILE A O 1
ATOM 3535 N N . GLN A 1 471 ? -9.251 6.688 12.872 1.00 90.75 471 GLN A N 1
ATOM 3536 C CA . GLN A 1 471 ? -8.758 5.588 12.048 1.00 90.75 471 GLN A CA 1
ATOM 3537 C C . GLN A 1 471 ? -7.473 6.005 11.336 1.00 90.75 471 GLN A C 1
ATOM 3539 O O . GLN A 1 471 ? -7.170 7.190 11.223 1.00 90.75 471 GLN A O 1
ATOM 3544 N N . PHE A 1 472 ? -6.727 5.013 10.872 1.00 93.19 472 PHE A N 1
ATOM 3545 C CA . PHE A 1 472 ? -5.515 5.204 10.092 1.00 93.19 472 PHE A CA 1
ATOM 3546 C C . PHE A 1 472 ? -5.640 4.364 8.828 1.00 93.19 472 PHE A C 1
ATOM 3548 O O . PHE A 1 472 ? -5.934 3.182 8.924 1.00 93.19 472 PHE A O 1
ATOM 3555 N N . ALA A 1 473 ? -5.487 4.952 7.653 1.00 92.12 473 ALA A N 1
ATOM 3556 C CA . ALA A 1 473 ? -5.602 4.222 6.392 1.00 92.12 473 ALA A CA 1
ATOM 3557 C C . ALA A 1 473 ? -4.858 4.984 5.298 1.00 92.12 473 ALA A C 1
ATOM 3559 O O . ALA A 1 473 ? -4.788 6.208 5.367 1.00 92.12 473 ALA A O 1
ATOM 3560 N N . ASP A 1 474 ? -4.306 4.284 4.310 1.00 91.81 474 ASP A N 1
ATOM 3561 C CA . ASP A 1 474 ? -3.655 4.934 3.169 1.00 91.81 474 ASP A CA 1
ATOM 3562 C C . ASP A 1 474 ? -4.706 5.407 2.154 1.00 91.81 474 ASP A C 1
ATOM 3564 O O . ASP A 1 474 ? -5.213 4.636 1.340 1.00 91.81 474 ASP A O 1
ATOM 3568 N N . ILE A 1 475 ? -5.098 6.676 2.232 1.00 91.44 475 ILE A N 1
ATOM 3569 C CA . ILE A 1 475 ? -6.165 7.244 1.404 1.00 91.44 475 ILE A CA 1
ATOM 3570 C C . ILE A 1 475 ? -5.613 7.806 0.100 1.00 91.44 475 ILE A C 1
ATOM 3572 O O . ILE A 1 475 ? -6.292 7.764 -0.931 1.00 91.44 475 ILE A O 1
ATOM 3576 N N . ASN A 1 476 ? -4.411 8.378 0.136 1.00 85.75 476 ASN A N 1
ATOM 3577 C CA . ASN A 1 476 ? -3.753 8.932 -1.046 1.00 85.75 476 ASN A CA 1
ATOM 3578 C C . ASN A 1 476 ? -2.906 7.897 -1.803 1.00 85.75 476 ASN A C 1
ATOM 3580 O O . ASN A 1 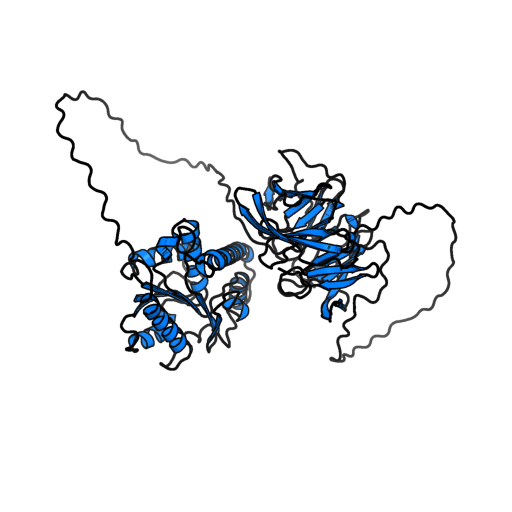476 ? -2.399 8.218 -2.886 1.00 85.75 476 ASN A O 1
ATOM 3584 N N . GLY A 1 477 ? -2.812 6.676 -1.280 1.00 83.00 477 GLY A N 1
ATOM 3585 C CA . GLY A 1 477 ? -2.088 5.584 -1.891 1.00 83.00 477 GLY A CA 1
ATOM 3586 C C . GLY A 1 477 ? -0.598 5.884 -1.901 1.00 83.00 477 GLY A C 1
ATOM 3587 O O . GLY A 1 477 ? -0.061 5.787 -3.015 1.00 83.00 477 GLY A O 1
ATOM 3588 N N . ASP A 1 478 ? 0.007 6.344 -0.771 1.00 78.81 478 ASP A N 1
ATOM 3589 C CA . ASP A 1 478 ? 1.326 7.021 -0.676 1.00 78.81 478 ASP A CA 1
ATOM 3590 C C . ASP A 1 478 ? 2.520 6.390 0.069 1.00 78.81 478 ASP A C 1
ATOM 3592 O O . ASP A 1 478 ? 3.658 6.846 -0.051 1.00 78.81 478 ASP A O 1
ATOM 3596 N N . GLY A 1 479 ? 2.323 5.383 0.872 1.00 79.44 479 GLY A N 1
ATOM 3597 C CA . GLY A 1 479 ? 3.395 4.687 1.598 1.00 79.44 479 GLY A CA 1
ATOM 3598 C C . GLY A 1 479 ? 3.021 4.457 3.037 1.00 79.44 479 GLY A C 1
ATOM 3599 O O . GLY A 1 479 ? 3.478 3.516 3.667 1.00 79.44 479 GLY A O 1
ATOM 3600 N N . ARG A 1 480 ? 2.176 5.344 3.535 1.00 87.69 480 ARG A N 1
ATOM 3601 C CA . ARG A 1 480 ? 1.980 5.553 4.941 1.00 87.69 480 ARG A CA 1
ATOM 3602 C C . ARG A 1 480 ? 0.497 5.580 5.232 1.00 87.69 480 ARG A C 1
ATOM 3604 O O . ARG A 1 480 ? -0.312 5.939 4.384 1.00 87.69 480 ARG A O 1
ATOM 3611 N N . VAL A 1 481 ? 0.131 5.269 6.468 1.00 93.12 481 VAL A N 1
ATOM 3612 C CA . VAL A 1 481 ? -1.217 5.619 6.898 1.00 93.12 481 VAL A CA 1
ATOM 3613 C C . VAL A 1 481 ? -1.385 7.104 7.055 1.00 93.12 481 VAL A C 1
ATOM 3615 O O . VAL A 1 481 ? -0.598 7.770 7.733 1.00 93.12 481 VAL A O 1
ATOM 3618 N N . ASP A 1 482 ? -2.509 7.564 6.532 1.00 94.81 482 ASP A N 1
ATOM 3619 C CA . ASP A 1 482 ? -3.064 8.868 6.806 1.00 94.81 482 ASP A CA 1
ATOM 3620 C C . ASP A 1 482 ? -3.890 8.832 8.084 1.00 94.81 482 ASP A C 1
ATOM 3622 O O . ASP A 1 482 ? -4.415 7.797 8.498 1.00 94.81 482 ASP A O 1
ATOM 3626 N N . TYR A 1 483 ? -4.032 9.992 8.711 1.00 94.88 483 TYR A N 1
ATOM 3627 C CA . TYR A 1 483 ? -4.879 10.155 9.879 1.00 94.88 483 TYR A CA 1
ATOM 3628 C C . TYR A 1 483 ? -6.307 10.442 9.429 1.00 94.88 483 TYR A C 1
ATOM 3630 O O . TYR A 1 483 ? -6.543 11.411 8.709 1.00 94.88 483 TYR A O 1
ATOM 3638 N N . LEU A 1 484 ? -7.282 9.675 9.910 1.00 92.88 484 LEU A N 1
ATOM 3639 C CA . LEU A 1 484 ? -8.695 9.919 9.648 1.00 92.88 484 LEU A CA 1
ATOM 3640 C C . LEU A 1 484 ? -9.452 10.209 10.933 1.00 92.88 484 LEU A C 1
ATOM 3642 O O . LEU A 1 484 ? -9.318 9.500 11.928 1.00 92.88 484 LEU A O 1
ATOM 3646 N N . ARG A 1 485 ? -10.326 11.212 10.874 1.00 89.88 485 ARG A N 1
ATOM 3647 C CA . ARG A 1 485 ? -11.368 11.440 11.873 1.00 89.88 485 ARG A CA 1
ATOM 3648 C C . ARG A 1 485 ? -12.727 11.237 11.229 1.00 89.88 485 ARG A C 1
ATOM 3650 O O . ARG A 1 485 ? -13.062 11.943 10.283 1.00 89.88 485 ARG A O 1
ATOM 3657 N N . ILE A 1 486 ? -13.509 10.311 11.768 1.00 85.88 486 ILE A N 1
ATOM 3658 C CA . ILE A 1 486 ? -14.861 10.004 11.307 1.00 85.88 486 ILE A CA 1
ATOM 3659 C C . ILE A 1 486 ? -15.857 10.553 12.323 1.00 85.88 486 ILE A C 1
ATOM 3661 O O . ILE A 1 486 ? -15.889 10.143 13.485 1.00 85.88 486 ILE A O 1
ATOM 3665 N N . GLU A 1 487 ? -16.671 11.501 11.879 1.00 80.44 487 GLU A N 1
ATOM 3666 C CA . GLU A 1 487 ? -17.724 12.097 12.690 1.00 80.44 487 GLU A CA 1
ATOM 3667 C C . GLU A 1 487 ? -18.950 11.171 12.793 1.00 80.44 487 GLU A C 1
ATOM 3669 O O . GLU A 1 487 ? -19.147 10.297 11.946 1.00 80.44 487 GLU A O 1
ATOM 3674 N N . PRO A 1 488 ? -19.838 11.360 13.790 1.00 76.81 488 PRO A N 1
ATOM 3675 C CA . PRO A 1 488 ? -21.068 10.571 13.909 1.00 76.81 488 PRO A CA 1
ATOM 3676 C C . PRO A 1 488 ? -22.005 10.691 12.697 1.00 76.81 488 PRO A C 1
ATOM 3678 O O . PRO A 1 488 ? -22.806 9.793 12.445 1.00 76.81 488 PRO A O 1
ATOM 3681 N N . ASP A 1 489 ? -21.913 11.792 11.943 1.00 73.50 489 ASP A N 1
ATOM 3682 C CA . ASP A 1 489 ? -22.636 11.987 10.680 1.00 73.50 489 ASP A CA 1
ATOM 3683 C C . ASP A 1 489 ? -21.960 11.302 9.473 1.00 73.50 489 ASP A C 1
ATOM 3685 O O . ASP A 1 489 ? -22.515 11.300 8.370 1.00 73.50 489 ASP A O 1
ATOM 3689 N N . ARG A 1 490 ? -20.822 10.634 9.719 1.00 75.50 490 ARG A N 1
ATOM 3690 C CA . ARG A 1 490 ? -19.952 9.904 8.784 1.00 75.50 490 ARG A CA 1
ATOM 3691 C C . ARG A 1 490 ? -19.142 10.786 7.845 1.00 75.50 490 ARG A C 1
ATOM 3693 O O . ARG A 1 490 ? -18.515 10.270 6.919 1.00 75.50 490 ARG A O 1
ATOM 3700 N N . THR A 1 491 ? -19.110 12.093 8.083 1.00 80.12 491 THR A N 1
ATOM 3701 C CA . THR A 1 491 ? -18.104 12.942 7.453 1.00 80.12 491 THR A CA 1
ATOM 3702 C C . THR A 1 491 ? -16.737 12.468 7.925 1.00 80.12 491 THR A C 1
ATOM 3704 O O . THR A 1 491 ? -16.483 12.386 9.128 1.00 80.12 491 THR A O 1
ATOM 3707 N N . ALA A 1 492 ? -15.872 12.113 6.980 1.00 86.88 492 ALA A N 1
ATOM 3708 C CA . ALA A 1 492 ? -14.494 11.777 7.279 1.00 86.88 492 ALA A CA 1
ATOM 3709 C C . ALA A 1 492 ? -13.622 12.977 6.925 1.00 86.88 492 ALA A C 1
ATOM 3711 O O . ALA A 1 492 ? -13.747 13.551 5.845 1.00 86.88 492 ALA A O 1
ATOM 3712 N N . THR A 1 493 ? -12.724 13.361 7.816 1.00 89.38 493 THR A N 1
ATOM 3713 C CA . THR A 1 493 ? -11.625 14.267 7.485 1.00 89.38 493 THR A CA 1
ATOM 3714 C C . THR A 1 493 ? -10.340 13.459 7.483 1.00 89.38 493 THR A C 1
ATOM 3716 O O . THR A 1 493 ? -10.084 12.726 8.437 1.00 89.38 493 THR A O 1
ATOM 3719 N N . VAL A 1 494 ? -9.551 13.585 6.419 1.00 91.88 494 VAL A N 1
ATOM 3720 C CA . VAL A 1 494 ? -8.225 12.978 6.293 1.00 91.88 494 VAL A CA 1
ATOM 3721 C C . VAL A 1 494 ? -7.144 14.038 6.471 1.00 91.88 494 VAL A C 1
ATOM 3723 O O . VAL A 1 494 ? -7.289 15.163 5.992 1.00 91.88 494 VAL A O 1
ATOM 3726 N N . TRP A 1 495 ? -6.051 13.675 7.128 1.00 93.75 495 TRP A N 1
ATOM 3727 C CA . TRP A 1 495 ? -4.798 14.415 7.113 1.00 93.75 495 TRP A CA 1
ATOM 3728 C C . TRP A 1 495 ? -3.711 13.492 6.580 1.00 93.75 495 TRP A C 1
ATOM 3730 O O . TRP A 1 495 ? -3.402 12.477 7.207 1.00 93.75 495 TRP A O 1
ATOM 3740 N N . TYR A 1 496 ? -3.152 13.845 5.423 1.00 92.06 496 TYR A N 1
ATOM 3741 C CA . TYR A 1 496 ? -2.180 13.003 4.744 1.00 92.06 496 TYR A CA 1
ATOM 3742 C C . TYR A 1 496 ? -0.852 12.987 5.490 1.00 92.06 496 TYR A C 1
ATOM 3744 O O . TYR A 1 496 ? -0.396 14.029 5.972 1.00 92.06 496 TYR A O 1
ATOM 3752 N N . ASN A 1 497 ? -0.226 11.822 5.579 1.00 93.25 497 ASN A N 1
ATOM 3753 C CA . ASN A 1 497 ? 1.052 11.674 6.261 1.00 93.25 497 ASN A CA 1
ATOM 3754 C C . ASN A 1 497 ? 2.213 12.196 5.402 1.00 93.25 497 ASN A C 1
ATOM 3756 O O . ASN A 1 497 ? 2.622 11.579 4.418 1.00 93.25 497 ASN A O 1
ATOM 3760 N N . GLU A 1 498 ? 2.812 13.315 5.814 1.00 91.25 498 GLU A N 1
ATOM 3761 C CA . GLU A 1 498 ? 3.940 13.939 5.104 1.00 91.25 498 GLU A CA 1
ATOM 3762 C C . GLU A 1 498 ? 5.297 13.279 5.422 1.00 91.25 498 GLU A C 1
ATOM 3764 O O . GLU A 1 498 ? 6.344 13.704 4.924 1.00 91.25 498 GLU A O 1
ATOM 3769 N N . GLY A 1 499 ? 5.287 12.237 6.253 1.00 90.81 499 GLY A N 1
ATOM 3770 C CA . GLY A 1 499 ? 6.451 11.483 6.682 1.00 90.81 499 GLY A CA 1
ATOM 3771 C C . GLY A 1 499 ? 7.295 12.192 7.741 1.00 90.81 499 GLY A C 1
ATOM 3772 O O . GLY A 1 499 ? 7.044 13.326 8.167 1.00 90.81 499 GLY A O 1
ATOM 3773 N N . PHE A 1 500 ? 8.345 11.495 8.178 1.00 89.25 500 PHE A N 1
ATOM 3774 C CA . PHE A 1 500 ? 9.331 12.041 9.106 1.00 89.25 500 PHE A CA 1
ATOM 3775 C C . PHE A 1 500 ? 10.289 12.995 8.388 1.00 89.25 500 PHE A C 1
ATOM 3777 O O . PHE A 1 500 ? 10.963 12.635 7.421 1.00 89.25 500 PHE A O 1
ATOM 3784 N N . SER A 1 501 ? 10.412 14.212 8.908 1.00 89.31 501 SER A N 1
ATOM 3785 C CA . SER A 1 501 ? 11.325 15.234 8.403 1.00 89.31 501 SER A CA 1
ATOM 3786 C C . SER A 1 501 ? 12.043 15.947 9.547 1.00 89.31 501 SER A C 1
ATOM 3788 O O . SER A 1 501 ? 11.570 15.980 10.680 1.00 89.31 501 SER A O 1
ATOM 3790 N N . ILE A 1 502 ? 13.222 16.512 9.268 1.00 89.00 502 ILE A N 1
ATOM 3791 C CA . ILE A 1 502 ? 13.925 17.347 10.248 1.00 89.00 502 ILE A CA 1
ATOM 3792 C C . ILE A 1 502 ? 13.368 18.771 10.159 1.00 89.00 502 ILE A C 1
ATOM 3794 O O . ILE A 1 502 ? 13.663 19.470 9.186 1.00 89.00 502 ILE A O 1
ATOM 3798 N N . LYS A 1 503 ? 12.632 19.229 11.178 1.00 83.50 503 LYS A N 1
ATOM 3799 C CA . LYS A 1 503 ? 12.254 20.645 11.338 1.00 83.50 503 LYS A CA 1
ATOM 3800 C C . LYS A 1 503 ? 12.883 21.189 12.621 1.00 83.50 503 LYS A C 1
ATOM 3802 O O . LYS A 1 503 ? 12.939 20.507 13.636 1.00 83.50 503 LYS A O 1
ATOM 3807 N N . ASP A 1 504 ? 13.487 22.373 12.536 1.00 86.69 504 ASP A N 1
ATOM 3808 C CA . ASP A 1 504 ? 14.206 23.022 13.648 1.00 86.69 504 ASP A CA 1
ATOM 3809 C C . ASP A 1 504 ? 15.229 22.127 14.385 1.00 86.69 504 ASP A C 1
ATOM 3811 O O . ASP A 1 504 ? 15.496 22.280 15.576 1.00 86.69 504 ASP A O 1
ATOM 3815 N N . GLY A 1 505 ? 15.853 21.193 13.656 1.00 86.75 505 GLY A N 1
ATOM 3816 C CA . GLY A 1 505 ? 16.853 20.263 14.195 1.00 86.75 505 GLY A CA 1
ATOM 3817 C C . GLY A 1 505 ? 16.277 19.034 14.905 1.00 86.75 505 GLY A C 1
ATOM 3818 O O . GLY A 1 505 ? 17.048 18.253 15.463 1.00 86.75 505 GLY A O 1
ATOM 3819 N N . VAL A 1 506 ? 14.959 18.838 14.858 1.00 85.75 506 VAL A N 1
ATOM 3820 C CA . VAL A 1 506 ? 14.238 17.719 15.467 1.00 85.75 506 VAL A CA 1
ATOM 3821 C C . VAL A 1 506 ? 13.576 16.880 14.368 1.00 85.75 506 VAL A C 1
ATOM 3823 O O . VAL A 1 506 ? 12.973 17.424 13.448 1.00 85.75 506 VAL A O 1
ATOM 3826 N N . GLU A 1 507 ? 13.726 15.553 14.430 1.00 88.81 507 GLU A N 1
ATOM 3827 C CA . GLU A 1 507 ? 12.962 14.622 13.583 1.00 88.81 507 GLU A CA 1
ATOM 3828 C C . GLU A 1 507 ? 11.510 14.617 14.062 1.00 88.81 507 GLU A C 1
ATOM 3830 O O . GLU A 1 507 ? 11.256 14.335 15.237 1.00 88.81 507 GLU A O 1
ATOM 3835 N N . GLN A 1 508 ? 10.586 14.962 13.168 1.00 92.50 508 GLN A N 1
ATOM 3836 C CA . GLN A 1 508 ? 9.159 15.033 13.451 1.00 92.50 508 GLN A CA 1
ATOM 3837 C C . GLN A 1 508 ? 8.322 14.527 12.280 1.00 92.50 508 GLN A C 1
ATOM 3839 O O . GLN A 1 508 ? 8.689 14.728 11.120 1.00 92.50 508 GLN A O 1
ATOM 3844 N N . LEU A 1 509 ? 7.194 13.894 12.593 1.00 94.06 509 LEU A N 1
ATOM 3845 C CA . LEU A 1 509 ? 6.197 13.500 11.602 1.00 94.06 509 LEU A CA 1
ATOM 3846 C C . LEU A 1 509 ? 5.185 14.629 11.417 1.00 94.06 509 LEU A C 1
ATOM 3848 O O . LEU A 1 509 ? 4.643 15.137 12.401 1.00 94.06 509 LEU A O 1
ATOM 3852 N N . GLY A 1 510 ? 4.965 15.023 10.164 1.00 91.94 510 GLY A N 1
ATOM 3853 C CA . GLY A 1 510 ? 4.010 16.062 9.784 1.00 91.94 510 GLY A CA 1
ATOM 3854 C C . GLY A 1 510 ? 2.734 15.493 9.174 1.00 91.94 510 GLY A C 1
ATOM 3855 O O . GLY A 1 510 ? 2.737 14.409 8.595 1.00 91.94 510 GLY A O 1
ATOM 3856 N N . TRP A 1 511 ? 1.662 16.274 9.266 1.00 92.31 511 TRP A N 1
ATOM 3857 C CA . TRP A 1 511 ? 0.389 15.990 8.613 1.00 92.31 511 TRP A CA 1
ATOM 3858 C C . TRP A 1 511 ? 0.027 17.128 7.662 1.00 92.31 511 TRP A C 1
ATOM 3860 O O . TRP A 1 511 ? 0.216 18.299 8.004 1.00 92.31 511 TRP A O 1
ATOM 3870 N N . SER A 1 512 ? -0.561 16.810 6.509 1.00 89.50 512 SER A N 1
ATOM 3871 C CA . SER A 1 512 ? -1.138 17.828 5.630 1.00 89.50 512 SER A CA 1
ATOM 3872 C C . SER A 1 512 ? -2.273 18.570 6.344 1.00 89.50 512 SER A C 1
ATOM 3874 O O . SER A 1 512 ? -2.838 18.054 7.306 1.00 89.50 512 SER A O 1
ATOM 3876 N N . PRO A 1 513 ? -2.715 19.745 5.865 1.00 85.62 513 PRO A N 1
ATOM 3877 C CA . PRO A 1 513 ? -4.004 20.295 6.272 1.00 85.62 513 PRO A CA 1
ATOM 3878 C C . PRO A 1 513 ? -5.139 19.296 6.010 1.00 85.62 513 PRO A C 1
ATOM 3880 O O . PRO A 1 513 ? -5.092 18.553 5.027 1.00 85.62 513 PRO A O 1
ATOM 3883 N N . GLY A 1 514 ? -6.151 19.298 6.880 1.00 85.81 514 GLY A N 1
ATOM 3884 C CA . GLY A 1 514 ? -7.257 18.348 6.783 1.00 85.81 514 GLY A CA 1
ATOM 3885 C C . GLY A 1 514 ? -8.123 18.559 5.541 1.00 85.81 514 GLY A C 1
ATOM 3886 O O . GLY A 1 514 ? -8.489 19.692 5.219 1.00 85.81 514 GLY A O 1
ATOM 3887 N N . VAL A 1 515 ? -8.477 17.463 4.874 1.00 86.06 515 VAL A N 1
ATOM 3888 C CA . VAL A 1 515 ? -9.355 17.420 3.700 1.00 86.06 515 VAL A CA 1
ATOM 3889 C C . VAL A 1 515 ? -10.598 16.611 4.041 1.00 86.06 515 VAL A C 1
ATOM 3891 O O . VAL A 1 515 ? -10.510 15.501 4.557 1.00 86.06 515 VAL A O 1
ATOM 3894 N N . GLU A 1 516 ? -11.778 17.156 3.762 1.00 85.62 516 GLU A N 1
ATOM 3895 C CA . GLU A 1 516 ? -13.030 16.424 3.948 1.00 85.62 516 GLU A CA 1
ATOM 3896 C C . GLU A 1 516 ? -13.279 15.440 2.800 1.00 85.62 516 GLU A C 1
ATOM 3898 O O . GLU A 1 516 ? -13.202 15.785 1.617 1.00 85.62 516 GLU A O 1
ATOM 3903 N N . ILE A 1 517 ? -13.655 14.221 3.169 1.00 83.00 517 ILE A N 1
ATOM 3904 C CA . ILE A 1 517 ? -14.079 13.139 2.294 1.00 83.00 517 ILE A CA 1
ATOM 3905 C C . ILE A 1 517 ? -15.529 12.814 2.648 1.00 83.00 517 ILE A C 1
ATOM 3907 O O . ILE A 1 517 ? -15.869 12.530 3.797 1.00 83.00 517 ILE A O 1
ATOM 3911 N N . SER A 1 518 ? -16.407 12.850 1.649 1.00 69.06 518 SER A N 1
ATOM 3912 C CA . SER A 1 518 ? -17.807 12.462 1.817 1.00 69.06 518 SER A CA 1
ATOM 3913 C C . SER A 1 518 ? -18.281 11.646 0.622 1.00 69.06 518 SER A C 1
ATOM 3915 O O . SER A 1 518 ? -18.232 12.118 -0.513 1.00 69.06 518 SER A O 1
ATOM 3917 N N . ALA A 1 519 ? -18.786 10.438 0.880 1.00 57.53 519 ALA A N 1
ATOM 3918 C CA . ALA A 1 519 ? -19.627 9.721 -0.081 1.00 57.53 519 ALA A CA 1
ATOM 3919 C C . ALA A 1 519 ? -20.900 9.105 0.524 1.00 57.53 519 ALA A C 1
ATOM 3921 O O . ALA A 1 519 ? -21.792 8.709 -0.223 1.00 57.53 519 ALA A O 1
ATOM 3922 N N . ALA A 1 520 ? -21.077 9.090 1.850 1.00 56.38 520 ALA A N 1
ATOM 3923 C CA . ALA A 1 520 ? -22.192 8.366 2.458 1.00 56.38 520 ALA A CA 1
ATOM 3924 C C . ALA A 1 520 ? -23.348 9.284 2.923 1.00 56.38 520 ALA A C 1
ATOM 3926 O O . ALA A 1 520 ? -23.180 10.140 3.786 1.00 56.38 520 ALA A O 1
ATOM 3927 N N . SER 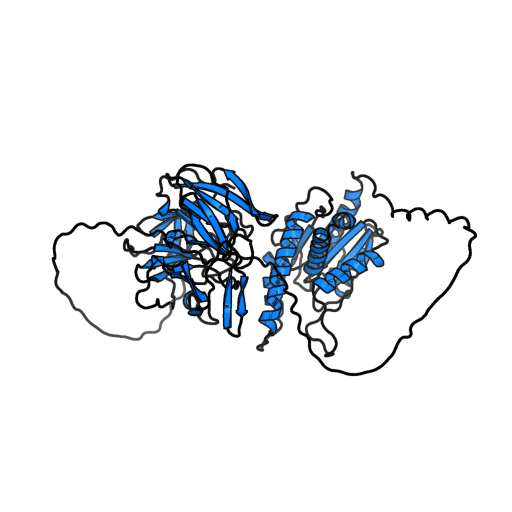A 1 521 ? -24.575 9.028 2.439 1.00 53.84 521 SER A N 1
ATOM 3928 C CA . SER A 1 521 ? -25.857 9.555 2.971 1.00 53.84 521 SER A CA 1
ATOM 3929 C C . SER A 1 521 ? -26.723 8.398 3.525 1.00 53.84 521 SER A C 1
ATOM 3931 O O . SER A 1 521 ? -26.507 7.254 3.135 1.00 53.84 521 SER A O 1
ATOM 3933 N N . GLY A 1 522 ? -27.576 8.627 4.538 1.00 55.03 522 GLY A N 1
ATOM 3934 C CA . GLY A 1 522 ? -28.402 7.581 5.189 1.00 55.03 522 GLY A CA 1
ATOM 3935 C C . GLY A 1 522 ? -28.207 7.387 6.710 1.00 55.03 522 GLY A C 1
ATOM 3936 O O . GLY A 1 522 ? -27.387 8.058 7.324 1.00 55.03 522 GLY A O 1
ATOM 3937 N N . GLU A 1 523 ? -29.003 6.480 7.304 1.00 55.47 523 GLU A N 1
ATOM 3938 C CA . GLU A 1 523 ? -29.067 6.148 8.752 1.00 55.47 523 GLU A CA 1
ATOM 3939 C C . GLU A 1 523 ? -27.704 5.775 9.383 1.00 55.47 523 GLU A C 1
ATOM 3941 O O . GLU A 1 523 ? -26.864 5.202 8.673 1.00 55.47 523 GLU A O 1
ATOM 3946 N N . PRO A 1 524 ? -27.501 6.028 10.700 1.00 56.12 524 PRO A N 1
ATOM 3947 C CA . PRO A 1 524 ? -26.220 5.843 11.382 1.00 56.12 524 PRO A CA 1
ATOM 3948 C C . PRO A 1 524 ? -25.736 4.395 11.290 1.00 56.12 524 PRO A C 1
ATOM 3950 O O . PRO A 1 524 ? -26.455 3.441 11.597 1.00 56.12 524 PRO A O 1
ATOM 3953 N N . ARG A 1 525 ? -24.499 4.262 10.820 1.00 68.75 525 ARG A N 1
ATOM 3954 C CA . ARG A 1 525 ? -23.805 3.029 10.443 1.00 68.75 525 ARG A CA 1
ATOM 3955 C C . ARG A 1 525 ? -22.303 3.269 10.597 1.00 68.75 525 ARG A C 1
ATOM 3957 O O . ARG A 1 525 ? -21.859 4.410 10.459 1.00 68.75 525 ARG A O 1
ATOM 3964 N N . GLU A 1 526 ? -21.538 2.224 10.880 1.00 79.94 526 GLU A N 1
ATOM 3965 C CA . GLU A 1 526 ? -20.086 2.338 11.050 1.00 79.94 526 GLU A CA 1
ATOM 3966 C C . GLU A 1 526 ? -19.401 2.497 9.692 1.00 79.94 526 GLU A C 1
ATOM 3968 O O . GLU A 1 526 ? -19.801 1.870 8.712 1.00 79.94 526 GLU A O 1
ATOM 3973 N N . THR A 1 527 ? -18.404 3.379 9.625 1.00 86.94 527 THR A N 1
ATOM 3974 C CA . THR A 1 527 ? -17.594 3.608 8.422 1.00 86.94 527 THR A CA 1
ATOM 3975 C C . THR A 1 527 ? -16.178 3.126 8.687 1.00 86.94 527 THR A C 1
ATOM 3977 O O . THR A 1 527 ? -15.609 3.428 9.737 1.00 86.94 527 THR A O 1
ATOM 3980 N N . MET A 1 528 ? -15.629 2.370 7.748 1.00 89.25 528 MET A N 1
ATOM 3981 C CA . MET A 1 528 ? -14.274 1.828 7.779 1.00 89.25 528 MET A CA 1
ATOM 3982 C C . MET A 1 528 ? -13.568 2.150 6.467 1.00 89.25 528 MET A C 1
ATOM 3984 O O . MET A 1 528 ? -14.223 2.476 5.474 1.00 89.25 528 MET A O 1
ATOM 3988 N N . PHE A 1 529 ? -12.244 2.053 6.477 1.00 91.25 529 PHE A N 1
ATOM 3989 C CA . PHE A 1 529 ? -11.413 2.246 5.298 1.00 91.25 529 PHE A CA 1
ATOM 3990 C C . PHE A 1 529 ? -10.468 1.062 5.132 1.00 91.25 529 PHE A C 1
ATOM 3992 O O . PHE A 1 529 ? -9.777 0.697 6.080 1.00 91.25 529 PHE A O 1
ATOM 3999 N N . ALA A 1 530 ? -10.472 0.444 3.954 1.00 91.25 530 ALA A N 1
ATOM 4000 C CA . ALA A 1 530 ? -9.627 -0.706 3.646 1.00 91.25 530 ALA A CA 1
ATOM 4001 C C . ALA A 1 530 ? -9.473 -0.876 2.141 1.00 91.25 530 ALA A C 1
ATOM 4003 O O . ALA A 1 530 ? -10.434 -0.650 1.415 1.00 91.25 530 ALA A O 1
ATOM 4004 N N . ASP A 1 531 ? -8.310 -1.319 1.677 1.00 91.12 531 ASP A N 1
ATOM 4005 C CA . ASP A 1 531 ? -8.134 -1.682 0.271 1.00 91.12 531 ASP A CA 1
ATOM 4006 C C . ASP A 1 531 ? -8.809 -3.035 0.002 1.00 91.12 531 ASP A C 1
ATOM 4008 O O . ASP A 1 531 ? -8.258 -4.090 0.314 1.00 91.12 531 ASP A O 1
ATOM 4012 N N . ILE A 1 532 ? -10.038 -3.020 -0.519 1.00 92.19 532 ILE A N 1
ATOM 4013 C CA . ILE A 1 532 ? -10.795 -4.251 -0.811 1.00 92.19 532 ILE A CA 1
ATOM 4014 C C . ILE A 1 532 ? -10.545 -4.748 -2.231 1.00 92.19 532 ILE A C 1
ATOM 4016 O O . ILE A 1 532 ? -10.995 -5.839 -2.575 1.00 92.19 532 ILE A O 1
ATOM 4020 N N . ASN A 1 533 ? -9.871 -3.960 -3.070 1.00 87.00 533 ASN A N 1
ATOM 4021 C CA . ASN A 1 533 ? -9.724 -4.240 -4.492 1.00 87.00 533 ASN A CA 1
ATOM 4022 C C . ASN A 1 533 ? -8.267 -4.539 -4.914 1.00 87.00 533 ASN A C 1
ATOM 4024 O O . ASN A 1 533 ? -8.054 -5.173 -5.956 1.00 87.00 533 ASN A O 1
ATOM 4028 N N . GLY A 1 534 ? -7.302 -4.206 -4.058 1.00 83.69 534 GLY A N 1
ATOM 4029 C CA . GLY A 1 534 ? -5.872 -4.463 -4.184 1.00 83.69 534 GLY A CA 1
ATOM 4030 C C . GLY A 1 534 ? -5.119 -3.408 -4.999 1.00 83.69 534 GLY A C 1
ATOM 4031 O O . GLY A 1 534 ? -4.102 -3.742 -5.617 1.00 83.69 534 GLY A O 1
ATOM 4032 N N . ASP A 1 535 ? -5.622 -2.173 -5.092 1.00 79.62 535 ASP A N 1
ATOM 4033 C CA . ASP A 1 535 ? -5.000 -1.085 -5.866 1.00 79.62 535 ASP A CA 1
ATOM 4034 C C . ASP A 1 535 ? -4.081 -0.162 -5.043 1.00 79.62 535 ASP A C 1
ATOM 4036 O O . ASP A 1 535 ? -3.409 0.712 -5.613 1.00 79.62 535 ASP A O 1
ATOM 4040 N N . GLY A 1 536 ? -3.984 -0.409 -3.735 1.00 79.81 536 GLY A N 1
ATOM 4041 C CA . GLY A 1 536 ? -3.198 0.349 -2.770 1.00 79.81 536 GLY A CA 1
ATOM 4042 C C . GLY A 1 536 ? -3.906 1.588 -2.228 1.00 79.81 536 GLY A C 1
ATOM 4043 O O . GLY A 1 536 ? -3.284 2.345 -1.492 1.00 79.81 536 GLY A O 1
ATOM 4044 N N . TYR A 1 537 ? -5.170 1.830 -2.582 1.00 87.12 537 TYR A N 1
ATOM 4045 C CA . TYR A 1 537 ? -5.976 2.893 -1.996 1.00 87.12 537 TYR A CA 1
ATOM 4046 C C . TYR A 1 537 ? -6.977 2.292 -1.015 1.00 87.12 537 TYR A C 1
ATOM 4048 O O . TYR A 1 537 ? -7.710 1.360 -1.329 1.00 87.12 537 TYR A O 1
ATOM 4056 N N . ALA A 1 538 ? -7.068 2.855 0.187 1.00 92.12 538 ALA A N 1
ATOM 4057 C CA . ALA A 1 538 ? -8.111 2.449 1.109 1.00 92.12 538 ALA A CA 1
ATOM 4058 C C . ALA A 1 538 ? -9.481 2.920 0.590 1.00 92.12 538 ALA A C 1
ATOM 4060 O O . ALA A 1 538 ? -9.743 4.122 0.444 1.00 92.12 538 ALA A O 1
ATOM 4061 N N . ASP A 1 539 ? -10.356 1.953 0.329 1.00 93.06 539 ASP A N 1
ATOM 4062 C CA . ASP A 1 539 ? -11.732 2.145 -0.110 1.00 93.06 539 ASP A CA 1
ATOM 4063 C C . ASP A 1 539 ? -12.627 2.496 1.081 1.00 93.06 539 ASP A C 1
ATOM 4065 O O . ASP A 1 539 ? -12.398 2.051 2.208 1.00 93.06 539 ASP A O 1
ATOM 4069 N N . GLN A 1 540 ? -13.681 3.281 0.849 1.00 92.12 540 GLN A N 1
ATOM 4070 C CA . GLN A 1 540 ? -14.635 3.615 1.904 1.00 92.12 540 GLN A CA 1
ATOM 4071 C C . GLN A 1 540 ? -15.687 2.514 2.026 1.00 92.12 540 GLN A C 1
ATOM 4073 O O . GLN A 1 540 ? -16.378 2.191 1.062 1.00 92.12 540 GLN A O 1
ATOM 4078 N N . ILE A 1 541 ? -15.878 1.998 3.236 1.00 91.94 541 ILE A N 1
ATOM 4079 C CA . ILE A 1 541 ? -16.792 0.895 3.520 1.00 91.94 541 ILE A CA 1
ATOM 4080 C C . ILE A 1 541 ? -17.804 1.331 4.572 1.00 91.94 541 ILE A C 1
ATOM 4082 O O . ILE A 1 541 ? -17.455 1.883 5.613 1.00 91.94 541 ILE A O 1
ATOM 4086 N N . LEU A 1 542 ? -19.077 1.053 4.316 1.00 89.50 542 LEU A N 1
ATOM 4087 C CA . LEU A 1 542 ? -20.183 1.299 5.228 1.00 89.50 542 LEU A CA 1
ATOM 4088 C C . LEU A 1 542 ? -20.753 -0.025 5.734 1.00 89.50 542 LEU A C 1
ATOM 4090 O O . LEU A 1 542 ? -21.333 -0.793 4.964 1.00 89.50 542 LEU A O 1
ATOM 4094 N N . ILE A 1 543 ? -20.664 -0.254 7.042 1.00 88.69 543 ILE A N 1
ATOM 4095 C CA . ILE A 1 543 ? -21.195 -1.453 7.695 1.00 88.69 543 ILE A CA 1
ATOM 4096 C C . ILE A 1 543 ? -22.672 -1.257 8.005 1.00 88.69 543 ILE A C 1
ATOM 4098 O O . ILE A 1 543 ? -23.086 -0.275 8.627 1.00 88.69 543 ILE A O 1
ATOM 4102 N N . THR A 1 544 ? -23.511 -2.191 7.567 1.00 87.69 544 THR A N 1
ATOM 4103 C CA . THR A 1 544 ? -24.945 -2.134 7.852 1.00 87.69 544 THR A CA 1
ATOM 4104 C C . THR A 1 544 ? -25.206 -2.452 9.322 1.00 87.69 544 THR A C 1
ATOM 4106 O O . THR A 1 544 ? -24.455 -3.177 9.964 1.00 87.69 544 THR A O 1
ATOM 4109 N N . SER A 1 545 ? -26.340 -1.996 9.860 1.00 86.69 545 SER A N 1
ATOM 4110 C CA . SER A 1 545 ? -26.765 -2.319 11.232 1.00 86.69 545 SER A CA 1
ATOM 4111 C C . SER A 1 545 ? -27.016 -3.813 11.490 1.00 86.69 545 SER A C 1
ATOM 4113 O O . SER A 1 545 ? -27.292 -4.198 12.624 1.00 86.69 545 SER A O 1
ATOM 4115 N N . LYS A 1 546 ? -26.950 -4.651 10.451 1.00 88.88 546 LYS A N 1
ATOM 4116 C CA . LYS A 1 546 ? -27.127 -6.105 10.505 1.00 88.88 546 LYS A CA 1
ATOM 4117 C C . LYS A 1 546 ? -25.856 -6.859 10.081 1.00 88.88 546 LYS A C 1
ATOM 4119 O O . LYS A 1 546 ? -25.945 -8.040 9.747 1.00 88.88 546 LYS A O 1
ATOM 4124 N N . GLY A 1 547 ? -24.701 -6.191 10.058 1.00 88.88 547 GLY A N 1
ATOM 4125 C CA . GLY A 1 547 ? -23.411 -6.825 9.778 1.00 88.88 547 GLY A CA 1
ATOM 4126 C C . GLY A 1 547 ? -23.217 -7.238 8.319 1.00 88.88 547 GLY A C 1
ATOM 4127 O O . GLY A 1 547 ? -22.618 -8.275 8.057 1.00 88.88 547 GLY A O 1
ATOM 4128 N N . GLY A 1 548 ? -23.791 -6.495 7.374 1.00 92.31 548 GLY A N 1
ATOM 4129 C CA . GLY A 1 548 ? -23.406 -6.506 5.957 1.00 92.31 548 GLY A CA 1
ATOM 4130 C C . GLY A 1 548 ? -22.526 -5.296 5.628 1.00 92.31 548 GLY A C 1
ATOM 4131 O O . GLY A 1 548 ? -22.225 -4.495 6.515 1.00 92.31 548 GLY A O 1
ATOM 4132 N N . ALA A 1 549 ? -22.153 -5.114 4.362 1.00 93.25 549 ALA A N 1
ATOM 4133 C CA . ALA A 1 549 ? -21.332 -3.982 3.935 1.00 93.25 549 ALA A CA 1
ATOM 4134 C C . ALA A 1 549 ? -21.688 -3.458 2.536 1.00 93.25 549 ALA A C 1
ATOM 4136 O O . ALA A 1 549 ? -21.999 -4.221 1.618 1.00 93.25 549 ALA A O 1
ATOM 4137 N N . GLN A 1 550 ? -21.592 -2.138 2.387 1.00 92.88 550 GLN A N 1
ATOM 4138 C CA . GLN A 1 550 ? -21.569 -1.420 1.112 1.00 92.88 550 GLN A CA 1
ATOM 4139 C C . GLN A 1 550 ? -20.228 -0.706 0.959 1.00 92.88 550 GLN A C 1
ATOM 4141 O O . GLN A 1 550 ? -19.632 -0.352 1.975 1.00 92.88 550 GLN A O 1
ATOM 4146 N N . ALA A 1 551 ? -19.764 -0.466 -0.265 1.00 93.00 551 ALA A N 1
ATOM 4147 C CA . ALA A 1 551 ? -18.470 0.178 -0.471 1.00 93.00 551 ALA A CA 1
ATOM 4148 C C . ALA A 1 551 ? -18.443 1.185 -1.623 1.00 93.00 551 ALA A C 1
ATOM 4150 O O . ALA A 1 551 ? -19.251 1.145 -2.554 1.00 93.00 551 ALA A O 1
ATOM 4151 N N . TRP A 1 552 ? -17.460 2.076 -1.539 1.00 92.88 552 TRP A N 1
ATOM 4152 C CA . TRP A 1 552 ? -17.079 3.026 -2.567 1.00 92.88 552 TRP A CA 1
ATOM 4153 C C . TRP A 1 552 ? -15.590 2.869 -2.851 1.00 92.88 552 TRP A C 1
ATOM 4155 O O . TRP A 1 552 ? -14.773 3.069 -1.953 1.00 92.88 552 TRP A O 1
ATOM 4165 N N . ILE A 1 553 ? -15.261 2.563 -4.104 1.00 93.19 553 ILE A N 1
ATOM 4166 C CA . ILE A 1 553 ? -13.879 2.419 -4.555 1.00 93.19 553 ILE A CA 1
ATOM 4167 C C . ILE A 1 553 ? -13.205 3.786 -4.607 1.00 93.19 553 ILE A C 1
ATOM 4169 O O . ILE A 1 553 ? -13.736 4.716 -5.226 1.00 93.19 553 ILE A O 1
ATOM 4173 N N . ASN A 1 554 ? -12.050 3.899 -3.962 1.00 90.62 554 ASN A N 1
ATOM 4174 C CA . ASN A 1 554 ? -11.201 5.075 -3.983 1.00 90.62 554 ASN A CA 1
ATOM 4175 C C . ASN A 1 554 ? -10.376 5.095 -5.275 1.00 90.62 554 ASN A C 1
ATOM 4177 O O . ASN A 1 554 ? -9.404 4.376 -5.435 1.00 90.62 554 ASN A O 1
ATOM 4181 N N . GLU A 1 555 ? -10.753 5.962 -6.214 1.00 88.62 555 GLU A N 1
ATOM 4182 C CA . GLU A 1 555 ? -10.060 6.121 -7.500 1.00 88.62 555 GLU A CA 1
ATOM 4183 C C . GLU A 1 555 ? -8.908 7.147 -7.433 1.00 88.62 555 GLU A C 1
ATOM 4185 O O . GLU A 1 555 ? -8.439 7.639 -8.466 1.00 88.62 555 GLU A O 1
ATOM 4190 N N . GLY A 1 556 ? -8.468 7.487 -6.218 1.00 83.56 556 GLY A N 1
ATOM 4191 C CA . GLY A 1 556 ? -7.412 8.444 -5.922 1.00 83.56 556 GLY A CA 1
ATOM 4192 C C . GLY A 1 556 ? -7.899 9.884 -5.734 1.00 83.56 556 GLY A C 1
ATOM 4193 O O . GLY A 1 556 ? -9.095 10.193 -5.691 1.00 83.56 556 GLY A O 1
ATOM 4194 N N . VAL A 1 557 ? -6.931 10.796 -5.605 1.00 77.06 557 VAL A N 1
ATOM 4195 C CA . VAL A 1 557 ? -7.175 12.228 -5.386 1.00 77.06 557 VAL A CA 1
ATOM 4196 C C . VAL A 1 557 ? -7.198 12.979 -6.721 1.00 77.06 557 VAL A C 1
ATOM 4198 O O . VAL A 1 557 ? -6.193 13.039 -7.429 1.00 77.06 557 VAL A O 1
ATOM 4201 N N . GLU A 1 558 ? -8.327 13.611 -7.038 1.00 72.00 558 GLU A N 1
ATOM 4202 C CA . GLU A 1 558 ? -8.528 14.489 -8.197 1.00 72.00 558 GLU A CA 1
ATOM 4203 C C . GLU A 1 558 ? -9.013 15.865 -7.706 1.00 72.00 558 GLU A C 1
ATOM 4205 O O . GLU A 1 558 ? -9.898 15.949 -6.857 1.00 72.00 558 GLU A O 1
ATOM 4210 N N . ASP A 1 559 ? -8.403 16.960 -8.176 1.00 68.56 559 ASP A N 1
ATOM 4211 C CA . ASP A 1 559 ? -8.735 18.339 -7.763 1.00 68.56 559 ASP A CA 1
ATOM 4212 C C . ASP A 1 559 ? -8.819 18.546 -6.233 1.00 68.56 559 ASP A C 1
ATOM 4214 O O . ASP A 1 559 ? -9.724 19.201 -5.710 1.00 68.56 559 ASP A O 1
ATOM 4218 N N . SER A 1 560 ? -7.859 17.968 -5.498 1.00 68.56 560 SER A N 1
ATOM 4219 C CA . SER A 1 560 ? -7.792 17.995 -4.024 1.00 68.56 560 SER A CA 1
ATOM 4220 C C . SER A 1 560 ? -8.967 17.308 -3.312 1.00 68.56 560 SER A C 1
ATOM 4222 O O . SER A 1 560 ? -9.196 17.557 -2.129 1.00 68.56 560 SER A O 1
ATOM 4224 N N . ARG A 1 561 ? -9.702 16.428 -4.000 1.00 73.12 561 ARG A N 1
ATOM 4225 C CA . ARG A 1 561 ? -10.782 15.614 -3.432 1.00 73.12 561 ARG A CA 1
ATOM 4226 C C . ARG A 1 561 ? -10.550 14.141 -3.730 1.00 73.12 561 ARG A C 1
ATOM 4228 O O . ARG A 1 561 ? -10.118 13.783 -4.819 1.00 73.12 561 ARG A O 1
ATOM 4235 N N . VAL A 1 562 ? -10.881 13.283 -2.773 1.00 83.44 562 VAL A N 1
ATOM 4236 C CA . VAL A 1 562 ? -10.890 11.834 -2.996 1.00 83.44 562 VAL A CA 1
ATOM 4237 C C . VAL A 1 562 ? -12.087 11.483 -3.876 1.00 83.44 562 VAL A C 1
ATOM 4239 O O . VAL A 1 562 ? -13.222 11.869 -3.571 1.00 83.44 562 VAL A O 1
ATOM 4242 N N . LYS A 1 563 ? -11.841 10.780 -4.983 1.00 88.31 563 LYS A N 1
ATOM 4243 C CA . LYS A 1 563 ? -12.884 10.323 -5.897 1.00 88.31 563 LYS A CA 1
ATOM 4244 C C . LYS A 1 563 ? -13.378 8.949 -5.456 1.00 88.31 563 LYS A C 1
ATOM 4246 O O . LYS A 1 563 ? -12.672 7.959 -5.584 1.00 88.31 563 LYS A O 1
ATOM 4251 N N . LEU A 1 564 ? -14.611 8.901 -4.961 1.00 87.56 564 LEU A N 1
ATOM 4252 C CA . LEU A 1 564 ? -15.239 7.687 -4.442 1.00 87.56 564 LEU A CA 1
ATOM 4253 C C . LEU A 1 564 ? -16.328 7.193 -5.401 1.00 87.56 564 LEU A C 1
ATOM 4255 O O . LEU A 1 564 ? -17.329 7.881 -5.624 1.00 87.56 564 LEU A O 1
ATOM 4259 N N . ARG A 1 565 ? -16.145 6.000 -5.973 1.00 91.31 565 ARG A N 1
ATOM 4260 C CA . ARG A 1 565 ? -17.104 5.358 -6.881 1.00 91.31 565 ARG A CA 1
ATOM 4261 C C . ARG A 1 565 ? -17.926 4.306 -6.144 1.00 91.31 565 ARG A C 1
ATOM 4263 O O . ARG A 1 565 ? -17.403 3.266 -5.773 1.00 91.31 565 ARG A O 1
ATOM 4270 N N . ASP A 1 566 ? -19.226 4.555 -6.006 1.00 91.31 566 ASP A N 1
ATOM 4271 C CA . ASP A 1 566 ? -20.184 3.615 -5.406 1.00 91.31 566 ASP A CA 1
ATOM 4272 C C . ASP A 1 566 ? -20.213 2.280 -6.171 1.00 91.31 566 ASP A C 1
ATOM 4274 O O . ASP A 1 566 ? -20.415 2.266 -7.392 1.00 91.31 566 ASP A O 1
ATOM 4278 N N . ILE A 1 567 ? -20.011 1.172 -5.454 1.00 93.88 567 ILE A N 1
ATOM 4279 C CA . ILE A 1 567 ? -20.139 -0.196 -5.981 1.00 93.88 567 ILE A CA 1
ATOM 4280 C C . ILE A 1 567 ? -21.284 -0.983 -5.333 1.00 93.88 567 ILE A C 1
ATOM 4282 O O . ILE A 1 567 ? -21.538 -2.130 -5.696 1.00 93.88 567 ILE A O 1
ATOM 4286 N N . GLY A 1 568 ? -22.045 -0.356 -4.437 1.00 92.00 568 GLY A N 1
ATOM 4287 C CA . GLY A 1 568 ? -23.202 -0.954 -3.792 1.00 92.00 568 GLY A CA 1
ATOM 4288 C C . GLY A 1 568 ? -22.831 -1.980 -2.723 1.00 92.00 568 GLY A C 1
ATOM 4289 O O . GLY A 1 568 ? -21.875 -1.807 -1.973 1.00 92.00 568 GLY A O 1
ATOM 4290 N N . GLU A 1 569 ? -23.660 -3.019 -2.592 1.00 94.12 569 GLU A N 1
ATOM 4291 C CA . GLU A 1 569 ? -23.487 -4.081 -1.592 1.00 94.12 569 GLU A CA 1
ATOM 4292 C C . GLU A 1 569 ? -22.328 -5.012 -1.964 1.00 94.12 569 GLU A C 1
ATOM 4294 O O . GLU A 1 569 ? -22.384 -5.695 -2.986 1.00 94.12 569 GLU A O 1
ATOM 4299 N N . ILE A 1 570 ? -21.342 -5.108 -1.071 1.00 95.00 570 ILE A N 1
ATOM 4300 C CA . ILE A 1 570 ? -20.202 -6.023 -1.202 1.00 95.00 570 ILE A CA 1
ATOM 4301 C C . ILE A 1 570 ? -20.376 -7.289 -0.353 1.00 95.00 570 ILE A C 1
ATOM 4303 O O . ILE A 1 570 ? -19.884 -8.356 -0.721 1.00 95.00 570 ILE A O 1
ATOM 4307 N N . VAL A 1 571 ? -21.123 -7.200 0.756 1.00 94.62 571 VAL A N 1
ATOM 4308 C CA . VAL A 1 571 ? -21.435 -8.318 1.659 1.00 94.62 571 VAL A CA 1
ATOM 4309 C C . VAL A 1 571 ? -22.873 -8.183 2.149 1.00 94.62 571 VAL A C 1
ATOM 4311 O O . VAL A 1 571 ? -23.265 -7.150 2.690 1.00 94.62 571 VAL A O 1
ATOM 4314 N N . SER A 1 572 ? -23.665 -9.238 1.972 1.00 92.44 572 SER A N 1
ATOM 4315 C CA . SER A 1 572 ? -25.050 -9.281 2.448 1.00 92.44 572 SER A CA 1
ATOM 4316 C C . SER A 1 572 ? -25.101 -9.426 3.976 1.00 92.44 572 SER A C 1
ATOM 4318 O O . SER A 1 572 ? -24.201 -10.013 4.570 1.00 92.44 572 SER A O 1
ATOM 4320 N N . ASP A 1 573 ? -26.169 -8.933 4.610 1.00 91.62 573 ASP A N 1
ATOM 4321 C CA . ASP A 1 573 ? -26.336 -8.957 6.072 1.00 91.62 573 ASP A CA 1
ATOM 4322 C C . ASP A 1 573 ? -26.086 -10.351 6.687 1.00 91.62 573 ASP A C 1
ATOM 4324 O O . ASP A 1 573 ? -26.842 -11.299 6.452 1.00 91.62 573 ASP A O 1
ATOM 4328 N N . THR A 1 574 ? -25.046 -10.459 7.518 1.00 90.00 574 THR A N 1
ATOM 4329 C CA . THR A 1 574 ? -24.657 -11.710 8.195 1.00 90.00 574 THR A CA 1
ATOM 4330 C C . THR A 1 574 ? -25.382 -11.922 9.529 1.00 90.00 574 THR A C 1
ATOM 4332 O O . THR A 1 574 ? -25.440 -13.039 10.043 1.00 90.00 574 THR A O 1
ATOM 4335 N N . GLY A 1 575 ? -25.949 -10.854 10.100 1.00 88.56 575 GLY A N 1
ATOM 4336 C CA . GLY A 1 575 ? -26.488 -10.816 11.459 1.00 88.56 575 GLY A CA 1
ATOM 4337 C C . GLY A 1 575 ? -25.435 -10.554 12.540 1.00 88.56 575 GLY A C 1
ATOM 4338 O O . GLY A 1 575 ? -25.799 -10.482 13.715 1.00 88.56 575 GLY A O 1
ATOM 4339 N N . ALA A 1 576 ? -24.160 -10.404 12.169 1.00 88.38 576 ALA A N 1
ATOM 4340 C CA . ALA A 1 576 ? -23.107 -10.009 13.093 1.00 88.38 576 ALA A CA 1
ATOM 4341 C C . ALA A 1 576 ? -23.320 -8.564 13.591 1.00 88.38 576 ALA A C 1
ATOM 4343 O O . ALA A 1 576 ? -23.798 -7.711 12.833 1.00 88.38 576 ALA A O 1
ATOM 4344 N N . PRO A 1 577 ? -22.982 -8.257 14.855 1.00 86.50 577 PRO A N 1
ATOM 4345 C CA . PRO A 1 577 ? -22.937 -6.879 15.330 1.00 86.50 577 PRO A CA 1
ATOM 4346 C C . PRO A 1 577 ? -21.926 -6.062 14.508 1.00 86.50 577 PRO A C 1
ATOM 4348 O O . PRO A 1 577 ? -20.826 -6.562 14.286 1.00 86.50 577 PRO A O 1
ATOM 4351 N N . PRO A 1 578 ? -22.243 -4.821 14.090 1.00 84.44 578 PRO A N 1
ATOM 4352 C CA . PRO A 1 578 ? -21.340 -4.002 13.271 1.00 84.44 578 PRO A CA 1
ATOM 4353 C C . PRO A 1 578 ? -19.959 -3.809 13.897 1.00 84.44 578 PRO A C 1
ATOM 4355 O O . PRO A 1 578 ? -18.959 -3.896 13.198 1.00 84.44 578 PRO A O 1
ATOM 4358 N N . GLN A 1 579 ? -19.923 -3.668 15.225 1.00 80.88 579 GLN A N 1
ATOM 4359 C CA . GLN A 1 579 ? -18.689 -3.506 15.985 1.00 80.88 579 GLN A CA 1
ATOM 4360 C C . GLN A 1 579 ? -17.767 -4.716 15.786 1.00 80.88 579 GLN A C 1
ATOM 4362 O O . GLN A 1 579 ? -16.558 -4.566 15.701 1.00 80.88 579 GLN A O 1
ATOM 4367 N N . GLU A 1 580 ? -18.333 -5.923 15.679 1.00 84.06 580 GLU A N 1
ATOM 4368 C CA . GLU A 1 580 ? -17.580 -7.176 15.545 1.00 84.06 580 GLU A CA 1
ATOM 4369 C C . GLU A 1 580 ? -17.015 -7.388 14.128 1.00 84.06 580 GLU A C 1
ATOM 4371 O O . GLU A 1 580 ? -16.413 -8.430 13.862 1.00 84.06 580 GLU A O 1
ATOM 4376 N N . ILE A 1 581 ? -17.201 -6.422 13.223 1.00 89.31 581 ILE A N 1
ATOM 4377 C CA . ILE A 1 581 ? -16.697 -6.475 11.855 1.00 89.31 581 ILE A CA 1
ATOM 4378 C C . ILE A 1 581 ? -15.345 -5.775 11.746 1.00 89.31 581 ILE A C 1
ATOM 4380 O O . ILE A 1 581 ? -15.136 -4.690 12.279 1.00 89.31 581 ILE A O 1
ATOM 4384 N N . GLN A 1 582 ? -14.429 -6.398 11.019 1.00 89.62 582 GLN A N 1
ATOM 4385 C CA . GLN A 1 582 ? -13.185 -5.795 10.550 1.00 89.62 582 GLN A CA 1
ATOM 4386 C C . GLN A 1 582 ? -12.989 -6.177 9.088 1.00 89.62 582 GLN A C 1
ATOM 4388 O O . GLN A 1 582 ? -13.715 -7.021 8.562 1.00 89.62 582 GLN A O 1
ATOM 4393 N N . PHE A 1 583 ? -12.007 -5.574 8.435 1.00 91.31 583 PHE A N 1
ATOM 4394 C CA . PHE A 1 583 ? -11.450 -6.156 7.226 1.00 91.31 583 PHE A CA 1
ATOM 4395 C C . PHE A 1 583 ? -9.976 -6.467 7.473 1.00 91.31 583 PHE A C 1
ATOM 4397 O O . PHE A 1 583 ? -9.452 -6.123 8.523 1.00 91.31 583 PHE A O 1
ATOM 4404 N N . ALA A 1 584 ? -9.330 -7.229 6.611 1.00 89.81 584 ALA A N 1
ATOM 4405 C CA . ALA A 1 584 ? -7.874 -7.338 6.504 1.00 89.81 584 ALA A CA 1
ATOM 4406 C C . ALA A 1 584 ? -7.569 -8.366 5.427 1.00 89.81 584 ALA A C 1
ATOM 4408 O O . ALA A 1 584 ? -8.359 -9.287 5.240 1.00 89.81 584 ALA A O 1
ATOM 4409 N N . ASP A 1 585 ? -6.429 -8.216 4.763 1.00 88.38 585 ASP A N 1
ATOM 4410 C CA . ASP A 1 585 ? -5.885 -9.274 3.918 1.00 88.38 585 ASP A CA 1
ATOM 4411 C C . ASP A 1 585 ? -5.426 -10.413 4.823 1.00 88.38 585 ASP A C 1
ATOM 4413 O O . ASP A 1 585 ? -4.427 -10.276 5.523 1.00 88.38 585 ASP A O 1
ATOM 4417 N N . VAL A 1 586 ? -6.192 -11.498 4.890 1.00 86.75 586 VAL A N 1
ATOM 4418 C CA . VAL A 1 586 ? -5.880 -12.677 5.710 1.00 86.75 586 VAL A CA 1
ATOM 4419 C C . VAL A 1 586 ? -5.462 -13.875 4.868 1.00 86.75 586 VAL A C 1
ATOM 4421 O O . VAL A 1 586 ? -4.995 -14.868 5.437 1.00 86.75 586 VAL A O 1
ATOM 4424 N N . ASP A 1 587 ? -5.614 -13.813 3.546 1.00 83.88 587 ASP A N 1
ATOM 4425 C CA . ASP A 1 587 ? -5.216 -14.882 2.629 1.00 83.88 587 ASP A CA 1
ATOM 4426 C C . ASP A 1 587 ? -3.942 -14.577 1.813 1.00 83.88 587 ASP A C 1
ATOM 4428 O O . ASP A 1 587 ? -3.375 -15.489 1.198 1.00 83.88 587 ASP A O 1
ATOM 4432 N N . GLY A 1 588 ? -3.432 -13.350 1.917 1.00 80.75 588 GLY A N 1
ATOM 4433 C CA . GLY A 1 588 ? -2.196 -12.860 1.318 1.00 80.75 588 GLY A CA 1
ATOM 4434 C C . GLY A 1 588 ? -2.351 -12.380 -0.128 1.00 80.75 588 GLY A C 1
ATOM 4435 O O . GLY A 1 588 ? -1.346 -12.315 -0.849 1.00 80.75 588 GLY A O 1
ATOM 4436 N N . ASP A 1 589 ? -3.573 -12.111 -0.605 1.00 79.00 589 ASP A N 1
ATOM 4437 C CA . ASP A 1 589 ? -3.841 -11.666 -1.979 1.00 79.00 589 ASP A CA 1
ATOM 4438 C C . ASP A 1 589 ? -3.803 -10.136 -2.180 1.00 79.00 589 ASP A C 1
ATOM 4440 O O . ASP A 1 589 ? -3.932 -9.660 -3.317 1.00 79.00 589 ASP A O 1
ATOM 4444 N N . LYS A 1 590 ? -3.517 -9.389 -1.104 1.00 81.50 590 LYS A N 1
ATOM 4445 C CA . LYS A 1 590 ? -3.473 -7.921 -0.994 1.00 81.50 590 LYS A CA 1
ATOM 4446 C C . LYS A 1 590 ? -4.824 -7.226 -0.995 1.00 81.50 590 LYS A C 1
ATOM 4448 O O . LYS A 1 590 ? -4.862 -6.002 -1.095 1.00 81.50 590 LYS A O 1
ATOM 4453 N N . LYS A 1 591 ? -5.919 -7.966 -0.872 1.00 86.00 591 LYS A N 1
ATOM 4454 C CA . LYS A 1 591 ? -7.260 -7.408 -0.734 1.00 86.00 591 LYS A CA 1
ATOM 4455 C C . LYS A 1 591 ? -7.759 -7.684 0.660 1.00 86.00 591 LYS A C 1
ATOM 4457 O O . LYS A 1 591 ? -7.506 -8.724 1.241 1.00 86.00 591 LYS A O 1
ATOM 4462 N N . ALA A 1 592 ? -8.485 -6.731 1.214 1.00 90.81 592 ALA A N 1
ATOM 4463 C CA . ALA A 1 592 ? -9.047 -6.905 2.531 1.00 90.81 592 ALA A CA 1
ATOM 4464 C C . ALA A 1 592 ? -10.309 -7.785 2.474 1.00 90.81 592 ALA A C 1
ATOM 4466 O O . ALA A 1 592 ? -11.321 -7.412 1.872 1.00 90.81 592 ALA A O 1
ATOM 4467 N N . GLU A 1 593 ? -10.291 -8.921 3.171 1.00 93.12 593 GLU A N 1
ATOM 4468 C CA . GLU A 1 593 ? -11.477 -9.746 3.405 1.00 93.12 593 GLU A CA 1
ATOM 4469 C C . GLU A 1 593 ? -12.422 -9.077 4.399 1.00 93.12 593 GLU A C 1
ATOM 4471 O O . GLU A 1 593 ? -11.986 -8.359 5.288 1.00 93.12 593 GLU A O 1
ATOM 4476 N N . PHE A 1 594 ? -13.719 -9.380 4.327 1.00 94.19 594 PHE A N 1
ATOM 4477 C CA . PHE A 1 594 ? -14.676 -9.064 5.388 1.00 94.19 594 PHE A CA 1
ATOM 4478 C C . PHE A 1 594 ? -14.543 -10.088 6.519 1.00 94.19 594 PHE A C 1
ATOM 4480 O O . PHE A 1 594 ? -14.682 -11.295 6.296 1.00 94.19 594 PHE A O 1
ATOM 4487 N N . LEU A 1 595 ? -14.338 -9.614 7.745 1.00 93.00 595 LEU A N 1
ATOM 4488 C CA . LEU A 1 595 ? -14.065 -10.442 8.914 1.00 93.00 595 LEU A CA 1
ATOM 4489 C C . LEU A 1 595 ? -15.111 -10.216 10.002 1.00 93.00 595 LEU A C 1
ATOM 4491 O O . LEU A 1 595 ? -15.374 -9.082 10.387 1.00 93.00 595 LEU A O 1
ATOM 4495 N N . HIS A 1 596 ? -15.657 -11.296 10.559 1.00 90.81 596 HIS A N 1
ATOM 4496 C CA . HIS A 1 596 ? -16.439 -11.253 11.799 1.00 90.81 596 HIS A CA 1
ATOM 4497 C C . HIS A 1 596 ? -15.618 -11.866 12.929 1.00 90.81 596 HIS A C 1
ATOM 4499 O O . HIS A 1 596 ? -15.322 -13.062 12.886 1.00 90.81 596 HIS A O 1
ATOM 4505 N N . ILE A 1 597 ? -15.274 -11.063 13.937 1.00 86.62 597 ILE A N 1
ATOM 4506 C CA . ILE A 1 597 ? -14.542 -11.499 15.129 1.00 86.62 597 ILE A CA 1
ATOM 4507 C C . ILE A 1 597 ? -15.515 -11.584 16.301 1.00 86.62 597 ILE A C 1
ATOM 4509 O O . ILE A 1 597 ? -15.925 -10.569 16.865 1.00 86.62 597 ILE A O 1
ATOM 4513 N N . ASP A 1 598 ? -15.886 -12.803 16.687 1.00 82.12 598 ASP A N 1
ATOM 4514 C CA . ASP A 1 598 ? -16.828 -12.983 17.787 1.00 82.12 598 ASP A CA 1
ATOM 4515 C C . ASP A 1 598 ? -16.187 -12.724 19.165 1.00 82.12 598 ASP A C 1
ATOM 4517 O O . ASP A 1 598 ? -14.975 -12.573 19.327 1.00 82.12 598 ASP A O 1
ATOM 4521 N N . LYS A 1 599 ? -17.012 -12.721 20.215 1.00 77.31 599 LYS A N 1
ATOM 4522 C CA . LYS A 1 599 ? -16.577 -12.475 21.606 1.00 77.31 599 LYS A CA 1
ATOM 4523 C C . LYS A 1 599 ? -15.575 -13.495 22.150 1.00 77.31 599 LYS A C 1
ATOM 4525 O O . LYS A 1 599 ? -14.982 -13.265 23.202 1.00 77.31 599 LYS A O 1
ATOM 4530 N N . THR A 1 600 ? -15.438 -14.645 21.498 1.00 76.00 600 THR A N 1
ATOM 4531 C CA . THR A 1 600 ? -14.438 -15.661 21.839 1.00 76.00 600 THR A CA 1
ATOM 4532 C C . THR A 1 600 ? -13.126 -15.453 21.095 1.00 76.00 600 THR A C 1
ATOM 4534 O O . THR A 1 600 ? -12.169 -16.161 21.389 1.00 76.00 600 THR A O 1
ATOM 4537 N N . GLY A 1 601 ? -13.067 -14.483 20.180 1.00 78.50 601 GLY A N 1
ATOM 4538 C CA . GLY A 1 601 ? -11.935 -14.223 19.305 1.00 78.50 601 GLY A CA 1
ATOM 4539 C C . GLY A 1 601 ? -11.914 -15.097 18.054 1.00 78.50 601 GLY A C 1
ATOM 4540 O O . GLY A 1 601 ? -10.927 -15.073 17.330 1.00 78.50 601 GLY A O 1
ATOM 4541 N N . ALA A 1 602 ? -12.957 -15.894 17.794 1.00 84.19 602 ALA A N 1
ATOM 4542 C CA . ALA A 1 602 ? -13.010 -16.694 16.579 1.00 84.19 602 ALA A CA 1
ATOM 4543 C C . ALA A 1 602 ? -13.316 -15.792 15.381 1.00 84.19 602 ALA A C 1
ATOM 4545 O O . ALA A 1 602 ? -14.273 -15.016 15.416 1.00 84.19 602 ALA A O 1
ATOM 4546 N N . VAL A 1 603 ? -12.524 -15.936 14.318 1.00 89.50 603 VAL A N 1
ATOM 4547 C CA . VAL A 1 603 ? -12.651 -15.120 13.107 1.00 89.50 603 VAL A CA 1
ATOM 4548 C C . VAL A 1 603 ? -13.313 -15.926 11.998 1.00 89.50 603 VAL A C 1
ATOM 4550 O O . VAL A 1 603 ? -12.849 -17.019 11.649 1.00 89.50 603 VAL A O 1
ATOM 4553 N N . ARG A 1 604 ? -14.392 -15.374 11.441 1.00 91.38 604 ARG A N 1
ATOM 4554 C CA . ARG A 1 604 ? -14.991 -15.840 10.189 1.00 91.38 604 ARG A CA 1
ATOM 4555 C C . ARG A 1 604 ? -14.651 -14.898 9.043 1.00 91.38 604 ARG A C 1
ATOM 4557 O O . ARG A 1 604 ? -14.626 -13.690 9.255 1.00 91.38 604 ARG A O 1
ATOM 4564 N N . VAL A 1 605 ? -14.419 -15.460 7.863 1.00 91.56 605 VAL A N 1
ATOM 4565 C CA . VAL A 1 605 ? -13.858 -14.776 6.692 1.00 91.56 605 VAL A CA 1
ATOM 4566 C C . VAL A 1 605 ? -14.828 -14.861 5.511 1.00 91.56 605 VAL A C 1
ATOM 4568 O O . VAL A 1 605 ? -15.343 -15.937 5.202 1.00 91.56 605 VAL A O 1
ATOM 4571 N N . TRP A 1 606 ? -15.057 -13.737 4.830 1.00 93.69 606 TRP A N 1
ATOM 4572 C CA . TRP A 1 606 ? -15.807 -13.652 3.576 1.00 93.69 606 TRP A CA 1
ATOM 4573 C C . TRP A 1 606 ? -15.071 -12.770 2.573 1.00 93.69 606 TRP A C 1
ATOM 4575 O O . TRP A 1 606 ? -14.598 -11.693 2.922 1.00 93.69 606 TRP A O 1
ATOM 4585 N N . HIS A 1 607 ? -15.075 -13.170 1.303 1.00 91.12 607 HIS A N 1
ATOM 4586 C CA . HIS A 1 607 ? -14.560 -12.325 0.227 1.00 91.12 607 HIS A CA 1
ATOM 4587 C C . HIS A 1 607 ? -15.631 -11.317 -0.223 1.00 91.12 607 HIS A C 1
ATOM 4589 O O . HIS A 1 607 ? -16.748 -11.736 -0.570 1.00 91.12 607 HIS A O 1
ATOM 4595 N N . PRO A 1 608 ? -15.320 -10.009 -0.239 1.00 88.44 608 PRO A N 1
ATOM 4596 C CA . PRO A 1 608 ? -16.192 -8.990 -0.809 1.00 88.44 608 PRO A CA 1
ATOM 4597 C C . PRO A 1 608 ? -16.547 -9.275 -2.275 1.00 88.44 608 PRO A C 1
ATOM 4599 O O . PRO A 1 608 ? -15.739 -9.786 -3.051 1.00 88.44 608 PRO A O 1
ATOM 4602 N N . LYS A 1 609 ? -17.770 -8.921 -2.680 1.00 90.06 609 LYS A N 1
ATOM 4603 C CA . LYS A 1 609 ? -18.177 -8.911 -4.092 1.00 90.06 609 LYS A CA 1
ATOM 4604 C C . LYS A 1 609 ? -17.803 -7.559 -4.699 1.00 90.06 609 LYS A C 1
ATOM 4606 O O . LYS A 1 609 ? -18.397 -6.559 -4.310 1.00 90.06 609 LYS A O 1
ATOM 4611 N N . LEU A 1 610 ? -16.848 -7.546 -5.627 1.00 85.88 610 LEU A N 1
ATOM 4612 C CA . LEU A 1 610 ? -16.368 -6.338 -6.312 1.00 85.88 610 LEU A CA 1
ATOM 4613 C C . LEU A 1 610 ? -16.988 -6.156 -7.699 1.00 85.88 610 LEU A C 1
ATOM 4615 O O . LEU A 1 610 ? -17.214 -7.185 -8.386 1.00 85.88 610 LEU A O 1
#

Radius of gyration: 30.35 Å; chains: 1; bounding box: 65×96×97 Å

pLDDT: mean 73.71, std 23.94, range [21.47, 98.12]

Sequence (610 aa):
MGLVMVHGIMSGPEVWEPLRKLIAADRDLEFVEPLAFEYATGLLSVNPLRVFPSIDTVADSLKEYLATEAGAFDQLLLVTHSQGGLVAQRYLARMLHDGRGAELARIHRLVMIACPSNGSELLLSLRRRALGLRHPQEKDLRPLNDQVSSTLRTVLRDVVHATAVTDRTCPIPVSVYAGESDGVVPRSSAQSVFPDSSALPGDHSSILKADSPRHRTFTALRRLILVTHTGSHTTGPPWPGPLSSPPEPPAPEPATGPVAPFPAKKEPAGKQGRAAIAFGAVAVLAAAALVLHFAPMPWDSDANSSDADTKPSAADTESSVVGTGSSTPSPAGKKSDVTPPEKFPATNMFWLVEIDGENGGAEYLTVDKSQHFRFWWNGGVEGDRLMTDGAGINSYTPDEGADGAALRFGDIDGDEAPDCMVVDRTGGVTAYTWVKGGEKGKKMCKKRHDNVERVSFNGSPVDIPDIKQIQFADINGDGRVDYLRIEPDRTATVWYNEGFSIKDGVEQLGWSPGVEISAASGEPRETMFADINGDGYADQILITSKGGAQAWINEGVEDSRVKLRDIGEIVSDTGAPPQEIQFADVDGDKKAEFLHIDKTGAVRVWHPKL

Foldseek 3Di:
DEEEEFEAAPDFLCLQVLLVVLLVVDPVNPVYDYHYDGADHYDDDPDPPDDHDDLLRLLVVVVVCCCPVVVVALAYEYEYAAQSVLSVLLNQLVQLVQLNQVVCQNYQAYEYELYFLALVLLVVLSVVVPPDDDDPCVVVSQVSRQSSPSSSVLCVVQACVDPDGGSNHHHHYYAWEYEPAEPSRDQCRRQPPHPHYYYAYDYSSCRSNQPDCPHPSSVVVVVVSSCSVVVVVDDDDDDDPDDDDDDDPDDDDDDDDDDDDDDDDDDDDDDDDDDDDDDDDDDDDFGFADKDWWQWFQDDPPPDDDDDDDDDDDDDDDDDDDDDDDDDDDDDDQDWAQFDPDFDDLQKTWTFADLVFQQAFTWIKIAGQQRDMWIFGFPADDPQFTITRGTDDEDDDDDPPAGSSQWIWQFAALPRHIWIWGQDQQRATWTFAFDPDDDRRHRHRHRIDRAEDAADAPRHGDGDRDCSQWDWAAAQRGRHTWIWGQDQQRWIKTWGWPHWDQDPNDTYTDTHHIDIADDDDDDGFDWIWFAQPQPRHTWIWTADQQGWIWTWDFPHADPNYTDTHGPGTFGDRPSAGRSQWDWTRSNRPNHTWIWGQDSRRIITTHRTDD